Protein AF-0000000084448403 (afdb_homodimer)

Organism: NCBI:txid207340

Structure (mmCIF, N/CA/C/O backbone):
data_AF-0000000084448403-model_v1
#
loop_
_entity.id
_entity.type
_entity.pdbx_description
1 polymer 'Diguanylate cyclase'
#
loop_
_atom_site.group_PDB
_atom_site.id
_atom_site.type_symbol
_atom_site.label_atom_id
_atom_site.label_alt_id
_atom_site.label_comp_id
_atom_site.label_asym_id
_atom_site.label_entity_id
_atom_site.label_seq_id
_atom_site.pdbx_PDB_ins_code
_atom_site.Cartn_x
_atom_site.Cartn_y
_atom_site.Cartn_z
_atom_site.occupancy
_atom_site.B_iso_or_equiv
_atom_site.auth_seq_id
_atom_site.auth_comp_id
_atom_site.auth_asym_id
_atom_site.auth_atom_id
_atom_site.pdbx_PDB_model_num
ATOM 1 N N . MET A 1 1 ? 20.531 91.625 -12.672 1 33.28 1 MET A N 1
ATOM 2 C CA . MET A 1 1 ? 19.891 90.562 -11.953 1 33.28 1 MET A CA 1
ATOM 3 C C . MET A 1 1 ? 19.719 89.312 -12.867 1 33.28 1 MET A C 1
ATOM 5 O O . MET A 1 1 ? 18.969 89.375 -13.852 1 33.28 1 MET A O 1
ATOM 9 N N . SER A 1 2 ? 20.828 88.562 -13.094 1 43.19 2 SER A N 1
ATOM 10 C CA . SER A 1 2 ? 21.062 87.312 -13.859 1 43.19 2 SER A CA 1
ATOM 11 C C . SER A 1 2 ? 20.156 86.188 -13.391 1 43.19 2 SER A C 1
ATOM 13 O O . SER A 1 2 ? 20.062 85.938 -12.188 1 43.19 2 SER A O 1
ATOM 15 N N . GLY A 1 3 ? 19.047 85.875 -14.039 1 41.28 3 GLY A N 1
ATOM 16 C CA . GLY A 1 3 ? 18.062 84.875 -13.828 1 41.28 3 GLY A CA 1
ATOM 17 C C . GLY A 1 3 ? 18.672 83.438 -13.797 1 41.28 3 GLY A C 1
ATOM 18 O O . GLY A 1 3 ? 19.328 83.062 -14.742 1 41.28 3 GLY A O 1
ATOM 19 N N . VAL A 1 4 ? 19.031 83 -12.609 1 49.56 4 VAL A N 1
ATOM 20 C CA . VAL A 1 4 ? 19.516 81.625 -12.297 1 49.56 4 VAL A CA 1
ATOM 21 C C . VAL A 1 4 ? 18.484 80.562 -12.758 1 49.56 4 VAL A C 1
ATOM 23 O O . VAL A 1 4 ? 17.359 80.562 -12.258 1 49.56 4 VAL A O 1
ATOM 26 N N . SER A 1 5 ? 18.391 80.25 -14.055 1 47.09 5 SER A N 1
ATOM 27 C CA . SER A 1 5 ? 17.547 79.125 -14.5 1 47.09 5 SER A CA 1
ATOM 28 C C . SER A 1 5 ? 17.875 77.875 -13.727 1 47.09 5 SER A C 1
ATOM 30 O O . SER A 1 5 ? 19 77.375 -13.773 1 47.09 5 SER A O 1
ATOM 32 N N . VAL A 1 6 ? 17.281 77.688 -12.57 1 48.81 6 VAL A N 1
ATOM 33 C CA . VAL A 1 6 ? 17.359 76.438 -11.82 1 48.81 6 VAL A CA 1
ATOM 34 C C . VAL A 1 6 ? 16.953 75.25 -12.719 1 48.81 6 VAL A C 1
ATOM 36 O O . VAL A 1 6 ? 15.844 75.25 -13.25 1 48.81 6 VAL A O 1
ATOM 39 N N . ARG A 1 7 ? 17.906 74.625 -13.438 1 44.94 7 ARG A N 1
ATOM 40 C CA . ARG A 1 7 ? 17.672 73.375 -14.172 1 44.94 7 ARG A CA 1
ATOM 41 C C . ARG A 1 7 ? 16.984 72.312 -13.297 1 44.94 7 ARG A C 1
ATOM 43 O O . ARG A 1 7 ? 17.484 71.938 -12.234 1 44.94 7 ARG A O 1
ATOM 50 N N . ARG A 1 8 ? 15.625 72.25 -13.344 1 49.19 8 ARG A N 1
ATOM 51 C CA . ARG A 1 8 ? 14.883 71.188 -12.648 1 49.19 8 ARG A CA 1
ATOM 52 C C . ARG A 1 8 ? 15.523 69.875 -12.875 1 49.19 8 ARG A C 1
ATOM 54 O O . ARG A 1 8 ? 15.875 69.5 -14 1 49.19 8 ARG A O 1
ATOM 61 N N . PRO A 1 9 ? 16.188 69.188 -11.836 1 44.34 9 PRO A N 1
ATOM 62 C CA . PRO A 1 9 ? 16.75 67.875 -12.07 1 44.34 9 PRO A CA 1
ATOM 63 C C . PRO A 1 9 ? 15.789 66.938 -12.789 1 44.34 9 PRO A C 1
ATOM 65 O O . PRO A 1 9 ? 14.57 67.062 -12.656 1 44.34 9 PRO A O 1
ATOM 68 N N . ARG A 1 10 ? 16.125 66.375 -14.008 1 46 10 ARG A N 1
ATOM 69 C CA . ARG A 1 10 ? 15.383 65.375 -14.75 1 46 10 ARG A CA 1
ATOM 70 C C . ARG A 1 10 ? 14.836 64.312 -13.805 1 46 10 ARG A C 1
ATOM 72 O O . ARG A 1 10 ? 15.57 63.75 -12.984 1 46 10 ARG A O 1
ATOM 79 N N . ALA A 1 11 ? 13.516 64.312 -13.586 1 50.06 11 ALA A N 1
ATOM 80 C CA . ALA A 1 11 ? 12.828 63.219 -12.883 1 50.06 11 ALA A CA 1
ATOM 81 C C . ALA A 1 11 ? 13.469 61.875 -13.195 1 50.06 11 ALA A C 1
ATOM 83 O O . ALA A 1 11 ? 13.648 61.531 -14.367 1 50.06 11 ALA A O 1
ATOM 84 N N . ALA A 1 12 ? 14.32 61.312 -12.352 1 48.25 12 ALA A N 1
ATOM 85 C CA . ALA A 1 12 ? 14.867 59.969 -12.453 1 48.25 12 ALA A CA 1
ATOM 86 C C . ALA A 1 12 ? 13.82 59 -12.969 1 48.25 12 ALA A C 1
ATOM 88 O O . ALA A 1 12 ? 12.664 59 -12.523 1 48.25 12 ALA A O 1
ATOM 89 N N . ALA A 1 13 ? 13.844 58.562 -14.242 1 44.59 13 ALA A N 1
ATOM 90 C CA . ALA A 1 13 ? 13.031 57.531 -14.852 1 44.59 13 ALA A CA 1
ATOM 91 C C . ALA A 1 13 ? 12.758 56.406 -13.859 1 44.59 13 ALA A C 1
ATOM 93 O O . ALA A 1 13 ? 13.68 55.906 -13.203 1 44.59 13 ALA A O 1
ATOM 94 N N . ASN A 1 14 ? 11.562 56.406 -13.234 1 44.34 14 ASN A N 1
ATOM 95 C CA . ASN A 1 14 ? 11.148 55.25 -12.438 1 44.34 14 ASN A CA 1
ATOM 96 C C . ASN A 1 14 ? 11.672 53.938 -13.031 1 44.34 14 ASN A C 1
ATOM 98 O O . ASN A 1 14 ? 11.484 53.656 -14.219 1 44.34 14 ASN A O 1
ATOM 102 N N . PRO A 1 15 ? 12.766 53.312 -12.492 1 46.06 15 PRO A N 1
ATOM 103 C CA . PRO A 1 15 ? 13.203 52.062 -13.086 1 46.06 15 PRO A CA 1
ATOM 104 C C . PRO A 1 15 ? 12.031 51.188 -13.562 1 46.06 15 PRO A C 1
ATOM 106 O O . PRO A 1 15 ? 10.938 51.281 -13.008 1 46.06 15 PRO A O 1
ATOM 109 N N . ALA A 1 16 ? 11.898 50.938 -14.844 1 47.16 16 ALA A N 1
ATOM 110 C CA . ALA A 1 16 ? 10.93 49.969 -15.367 1 47.16 16 ALA A CA 1
ATOM 111 C C . ALA A 1 16 ? 10.625 48.875 -14.336 1 47.16 16 ALA A C 1
ATOM 113 O O . ALA A 1 16 ? 11.508 48.469 -13.578 1 47.16 16 ALA A O 1
ATOM 114 N N . PRO A 1 17 ? 9.398 48.781 -13.867 1 47.31 17 PRO A N 1
ATOM 115 C CA . PRO A 1 17 ? 9.102 47.688 -12.938 1 47.31 17 PRO A CA 1
ATOM 116 C C . PRO A 1 17 ? 9.891 46.438 -13.25 1 47.31 17 PRO A C 1
ATOM 118 O O . PRO A 1 17 ? 10.109 46.094 -14.414 1 47.31 17 PRO A O 1
ATOM 121 N N . ALA A 1 18 ? 10.906 46.125 -12.594 1 47.56 18 ALA A N 1
ATOM 122 C CA . ALA A 1 18 ? 11.586 44.844 -12.688 1 47.56 18 ALA A CA 1
ATOM 123 C C . ALA A 1 18 ? 10.633 43.75 -13.18 1 47.56 18 ALA A C 1
ATOM 125 O O . ALA A 1 18 ? 9.492 43.688 -12.734 1 47.56 18 ALA A O 1
ATOM 126 N N . ARG A 1 19 ? 10.648 43.312 -14.344 1 46.94 19 ARG A N 1
ATOM 127 C CA . ARG A 1 19 ? 9.859 42.219 -14.914 1 46.94 19 ARG A CA 1
ATOM 128 C C . ARG A 1 19 ? 9.555 41.156 -13.867 1 46.94 19 ARG A C 1
ATOM 130 O O . ARG A 1 19 ? 10.438 40.406 -13.461 1 46.94 19 ARG A O 1
ATOM 137 N N . ARG A 1 20 ? 8.734 41.344 -12.891 1 56.28 20 ARG A N 1
ATOM 138 C CA . ARG A 1 20 ? 8.219 40.406 -11.898 1 56.28 20 ARG A CA 1
ATOM 139 C C . ARG A 1 20 ? 7.98 39.062 -12.516 1 56.28 20 ARG A C 1
ATOM 141 O O . ARG A 1 20 ? 7.199 38.906 -13.461 1 56.28 20 ARG A O 1
ATOM 148 N N . ASP A 1 21 ? 8.906 38.125 -12.656 1 63.09 21 ASP A N 1
ATOM 149 C CA . ASP A 1 21 ? 8.828 36.781 -13.195 1 63.09 21 ASP A CA 1
ATOM 150 C C . ASP A 1 21 ? 7.465 36.156 -12.906 1 63.09 21 ASP A C 1
ATOM 152 O O . ASP A 1 21 ? 6.895 36.344 -11.836 1 63.09 21 ASP A O 1
ATOM 156 N N . SER A 1 22 ? 6.777 35.906 -13.922 1 74.94 22 SER A N 1
ATOM 157 C CA . SER A 1 22 ? 5.5 35.219 -13.812 1 74.94 22 SER A CA 1
ATOM 158 C C . SER A 1 22 ? 5.566 34.094 -12.773 1 74.94 22 SER A C 1
ATOM 160 O O . SER A 1 22 ? 6.637 33.531 -12.523 1 74.94 22 SER A O 1
ATOM 162 N N . PRO A 1 23 ? 4.656 34.062 -11.867 1 77.12 23 PRO A N 1
ATOM 163 C CA . PRO A 1 23 ? 4.621 33 -10.852 1 77.12 23 PRO A CA 1
ATOM 164 C C . PRO A 1 23 ? 5.062 31.641 -11.391 1 77.12 23 PRO A C 1
ATOM 166 O O . PRO A 1 23 ? 5.73 30.875 -10.688 1 77.12 23 PRO A O 1
ATOM 169 N N . GLY A 1 24 ? 4.75 31.406 -12.609 1 79.75 24 GLY A N 1
ATOM 170 C CA . GLY A 1 24 ? 5.164 30.141 -13.219 1 79.75 24 GLY A CA 1
ATOM 171 C C . GLY A 1 24 ? 6.664 30.047 -13.414 1 79.75 24 GLY A C 1
ATOM 172 O O . GLY A 1 24 ? 7.254 28.984 -13.188 1 79.75 24 GLY A O 1
ATOM 173 N N . ARG A 1 25 ? 7.223 31.094 -13.797 1 81.31 25 ARG A N 1
ATOM 174 C CA . ARG A 1 25 ? 8.664 31.109 -14.031 1 81.31 25 ARG A CA 1
ATOM 175 C C . ARG A 1 25 ? 9.43 30.984 -12.719 1 81.31 25 ARG A C 1
ATOM 177 O O . ARG A 1 25 ? 10.469 30.328 -12.656 1 81.31 25 ARG A O 1
ATOM 184 N N . ARG A 1 26 ? 8.898 31.609 -11.719 1 81.62 26 ARG A N 1
ATOM 185 C CA . ARG A 1 26 ? 9.516 31.516 -10.398 1 81.62 26 ARG A CA 1
ATOM 186 C C . ARG A 1 26 ? 9.453 30.078 -9.867 1 81.62 26 ARG A C 1
ATOM 188 O O . ARG A 1 26 ? 10.43 29.578 -9.312 1 81.62 26 ARG A O 1
ATOM 195 N N . ALA A 1 27 ? 8.32 29.516 -10.07 1 85.38 27 ALA A N 1
ATOM 196 C CA . ALA A 1 27 ? 8.141 28.141 -9.648 1 85.38 27 ALA A CA 1
ATOM 197 C C . ALA A 1 27 ? 9.094 27.203 -10.398 1 85.38 27 ALA A C 1
ATOM 199 O O . ALA A 1 27 ? 9.664 26.281 -9.812 1 85.38 27 ALA A O 1
ATOM 200 N N . MET A 1 28 ? 9.258 27.5 -11.641 1 86.31 28 MET A N 1
ATOM 201 C CA . MET A 1 28 ? 10.148 26.688 -12.461 1 86.31 28 MET A CA 1
ATOM 202 C C . MET A 1 28 ? 11.594 26.828 -12.008 1 86.31 28 MET A C 1
ATOM 204 O O . MET A 1 28 ? 12.344 25.859 -11.969 1 86.31 28 MET A O 1
ATOM 208 N N . ARG A 1 29 ? 11.984 27.969 -11.742 1 85.44 29 ARG A N 1
ATOM 209 C CA . ARG A 1 29 ? 13.344 28.219 -11.273 1 85.44 29 ARG A CA 1
ATOM 210 C C . ARG A 1 29 ? 13.602 27.531 -9.938 1 85.44 29 ARG A C 1
ATOM 212 O O . ARG A 1 29 ? 14.68 26.984 -9.719 1 85.44 29 ARG A O 1
ATOM 219 N N . ARG A 1 30 ? 12.648 27.625 -9.156 1 85.19 30 ARG A N 1
ATOM 220 C CA . ARG A 1 30 ? 12.773 26.969 -7.859 1 85.19 30 ARG A CA 1
ATOM 221 C C . ARG A 1 30 ? 12.852 25.453 -8.023 1 85.19 30 ARG A C 1
ATOM 223 O O . ARG A 1 30 ? 13.617 24.781 -7.328 1 85.19 30 ARG A O 1
ATOM 230 N N . PHE A 1 31 ? 12.031 24.969 -8.867 1 88.75 31 PHE A N 1
ATOM 231 C CA . PHE A 1 31 ? 12.039 23.531 -9.156 1 88.75 31 PHE A CA 1
ATOM 232 C C . PHE A 1 31 ? 13.406 23.094 -9.672 1 88.75 31 PHE A C 1
ATOM 234 O O . PHE A 1 31 ? 13.945 22.078 -9.227 1 88.75 31 PHE A O 1
ATOM 241 N N . LEU A 1 32 ? 13.977 23.938 -10.531 1 89 32 LEU A N 1
ATOM 242 C CA . LEU A 1 32 ? 15.242 23.594 -11.172 1 89 32 LEU A CA 1
ATOM 243 C C . LEU A 1 32 ? 16.391 23.703 -10.172 1 89 32 LEU A C 1
ATOM 245 O O . LEU A 1 32 ? 17.469 23.141 -10.398 1 89 32 LEU A O 1
ATOM 249 N N . ARG A 1 33 ? 16.156 24.312 -9.109 1 86.56 33 ARG A N 1
ATOM 250 C CA . ARG A 1 33 ? 17.172 24.438 -8.078 1 86.56 33 ARG A CA 1
ATOM 251 C C . ARG A 1 33 ? 17.172 23.219 -7.152 1 86.56 33 ARG A C 1
ATOM 253 O O . ARG A 1 33 ? 18.141 22.984 -6.434 1 86.56 33 ARG A O 1
ATOM 260 N N . HIS A 1 34 ? 16.047 22.516 -7.176 1 90.12 34 HIS A N 1
ATOM 261 C CA . HIS A 1 34 ? 15.953 21.281 -6.406 1 90.12 34 HIS A CA 1
ATOM 262 C C . HIS A 1 34 ? 16.641 20.125 -7.137 1 90.12 34 HIS A C 1
ATOM 264 O O . HIS A 1 34 ? 16 19.422 -7.926 1 90.12 34 HIS A O 1
ATOM 270 N N . ARG A 1 35 ? 17.797 19.812 -6.84 1 91 35 ARG A N 1
ATOM 271 C CA . ARG A 1 35 ? 18.641 18.859 -7.566 1 91 35 ARG A CA 1
ATOM 272 C C . ARG A 1 35 ? 18 17.484 -7.613 1 91 35 ARG A C 1
ATOM 274 O O . ARG A 1 35 ? 18.062 16.797 -8.641 1 91 35 ARG A O 1
ATOM 281 N N . LEU A 1 36 ? 17.422 17.062 -6.504 1 91 36 LEU A N 1
ATOM 282 C CA . LEU A 1 36 ? 16.828 15.727 -6.445 1 91 36 LEU A CA 1
ATOM 283 C C . LEU A 1 36 ? 15.578 15.656 -7.328 1 91 36 LEU A C 1
ATOM 285 O O . LEU A 1 36 ? 15.32 14.633 -7.961 1 91 36 LEU A O 1
ATOM 289 N N . ALA A 1 37 ? 14.859 16.734 -7.34 1 93.12 37 ALA A N 1
ATOM 290 C CA . ALA A 1 37 ? 13.672 16.781 -8.188 1 93.12 37 ALA A CA 1
ATOM 291 C C . ALA A 1 37 ? 14.055 16.75 -9.664 1 93.12 37 ALA A C 1
ATOM 293 O O . ALA A 1 37 ? 13.398 16.094 -10.469 1 93.12 37 ALA A O 1
ATOM 294 N N . VAL A 1 38 ? 15.07 17.453 -9.992 1 94.94 38 VAL A N 1
ATOM 295 C CA . VAL A 1 38 ? 15.547 17.484 -11.367 1 94.94 38 VAL A CA 1
ATOM 296 C C . VAL A 1 38 ? 16.062 16.109 -11.766 1 94.94 38 VAL A C 1
ATOM 298 O O . VAL A 1 38 ? 15.836 15.648 -12.891 1 94.94 38 VAL A O 1
ATOM 301 N N . PHE A 1 39 ? 16.781 15.477 -10.867 1 94.94 39 PHE A N 1
ATOM 302 C CA . PHE A 1 39 ? 17.234 14.109 -11.109 1 94.94 39 PHE A CA 1
ATOM 303 C C . PHE A 1 39 ? 16.047 13.188 -11.367 1 94.94 39 PHE A C 1
ATOM 305 O O . PHE A 1 39 ? 16.062 12.391 -12.312 1 94.94 39 PHE A O 1
ATOM 312 N N . GLY A 1 40 ? 15.039 13.297 -10.508 1 96.25 40 GLY A N 1
ATOM 313 C CA . GLY A 1 40 ? 13.836 12.508 -10.703 1 96.25 40 GLY A CA 1
ATOM 314 C C . GLY A 1 40 ? 13.188 12.75 -12.055 1 96.25 40 GLY A C 1
ATOM 315 O O . GLY A 1 40 ? 12.797 11.797 -12.742 1 96.25 40 GLY A O 1
ATOM 316 N N . LEU A 1 41 ? 13.117 13.938 -12.453 1 96.56 41 LEU A N 1
ATOM 317 C CA . LEU A 1 41 ? 12.531 14.273 -13.742 1 96.56 41 LEU A CA 1
ATOM 318 C C . LEU A 1 41 ? 13.352 13.68 -14.883 1 96.56 41 LEU A C 1
ATOM 320 O O . LEU A 1 41 ? 12.789 13.164 -15.852 1 96.56 41 LEU A O 1
ATOM 324 N N . ALA A 1 42 ? 14.617 13.789 -14.797 1 97.62 42 ALA A N 1
ATOM 325 C CA . ALA A 1 42 ? 15.508 13.25 -15.82 1 97.62 42 ALA A CA 1
ATOM 326 C C . ALA A 1 42 ? 15.32 11.75 -15.977 1 97.62 42 ALA A C 1
ATOM 328 O O . ALA A 1 42 ? 15.273 11.234 -17.094 1 97.62 42 ALA A O 1
ATOM 329 N N . VAL A 1 43 ? 15.227 11.078 -14.859 1 97.5 43 VAL A N 1
ATOM 330 C CA . VAL A 1 43 ? 15.055 9.625 -14.875 1 97.5 43 VAL A CA 1
ATOM 331 C C . VAL A 1 43 ? 13.703 9.273 -15.492 1 97.5 43 VAL A C 1
ATOM 333 O O . VAL A 1 43 ? 13.609 8.352 -16.297 1 97.5 43 VAL A O 1
ATOM 336 N N . ILE A 1 44 ? 12.672 9.977 -15.109 1 97.69 44 ILE A N 1
ATOM 337 C CA . ILE A 1 44 ? 11.344 9.75 -15.664 1 97.69 44 ILE A CA 1
ATOM 338 C C . ILE A 1 44 ? 11.367 9.945 -17.172 1 97.69 44 ILE A C 1
ATOM 340 O O . ILE A 1 44 ? 10.836 9.125 -17.922 1 97.69 44 ILE A O 1
ATOM 344 N N . VAL A 1 45 ? 12 11.023 -17.656 1 97.75 45 VAL A N 1
ATOM 345 C CA . VAL A 1 45 ? 12.078 11.312 -19.078 1 97.75 45 VAL A CA 1
ATOM 346 C C . VAL A 1 45 ? 12.844 10.203 -19.797 1 97.75 45 VAL A C 1
ATOM 348 O O . VAL A 1 45 ? 12.453 9.773 -20.875 1 97.75 45 VAL A O 1
ATOM 351 N N . LEU A 1 46 ? 13.883 9.766 -19.172 1 97.81 46 LEU A N 1
ATOM 352 C CA . LEU A 1 46 ? 14.68 8.688 -19.75 1 97.81 46 LEU A CA 1
ATOM 353 C C . LEU A 1 46 ? 13.836 7.422 -19.906 1 97.81 46 LEU A C 1
ATOM 355 O O . LEU A 1 46 ? 13.875 6.777 -20.953 1 97.81 46 LEU A O 1
ATOM 359 N N . PHE A 1 47 ? 13.109 7.062 -18.891 1 98.06 47 PHE A N 1
ATOM 360 C CA . PHE A 1 47 ? 12.305 5.852 -18.938 1 98.06 47 PHE A CA 1
ATOM 361 C C . PHE A 1 47 ? 11.148 6.012 -19.922 1 98.06 47 PHE A C 1
ATOM 363 O O . PHE A 1 47 ? 10.773 5.062 -20.609 1 98.06 47 PHE A O 1
ATOM 370 N N . VAL A 1 48 ? 10.539 7.184 -19.984 1 97.81 48 VAL A N 1
ATOM 371 C CA . VAL A 1 48 ? 9.453 7.441 -20.922 1 97.81 48 VAL A CA 1
ATOM 372 C C . VAL A 1 48 ? 9.969 7.344 -22.359 1 97.81 48 VAL A C 1
ATOM 374 O O . VAL A 1 48 ? 9.344 6.719 -23.219 1 97.81 48 VAL A O 1
ATOM 377 N N . LEU A 1 49 ? 11.109 7.945 -22.609 1 97.44 49 LEU A N 1
ATOM 378 C CA . LEU A 1 49 ? 11.719 7.855 -23.938 1 97.44 49 LEU A CA 1
ATOM 379 C C . LEU A 1 49 ? 12.078 6.41 -24.266 1 97.44 49 LEU A C 1
ATOM 381 O O . LEU A 1 49 ? 11.875 5.961 -25.406 1 97.44 49 LEU A O 1
ATOM 385 N N . GLY A 1 50 ? 12.656 5.742 -23.281 1 96.75 50 GLY A N 1
ATOM 386 C CA . GLY A 1 50 ? 12.945 4.332 -23.469 1 96.75 50 GLY A CA 1
ATOM 387 C C . GLY A 1 50 ? 11.719 3.51 -23.812 1 96.75 50 GLY A C 1
ATOM 388 O O . GLY A 1 50 ? 11.773 2.605 -24.641 1 96.75 50 GLY A O 1
ATOM 389 N N . ALA A 1 51 ? 10.656 3.812 -23.141 1 96.69 51 ALA A N 1
ATOM 390 C CA . ALA A 1 51 ? 9.398 3.113 -23.375 1 96.69 51 ALA A CA 1
ATOM 391 C C . ALA A 1 51 ? 8.859 3.412 -24.766 1 96.69 51 ALA A C 1
ATOM 393 O O . ALA A 1 51 ? 8.43 2.504 -25.484 1 96.69 51 ALA A O 1
ATOM 394 N N . ILE A 1 52 ? 8.906 4.652 -25.219 1 96.25 52 ILE A N 1
ATOM 395 C CA . ILE A 1 52 ? 8.383 5.066 -26.516 1 96.25 52 ILE A CA 1
ATOM 396 C C . ILE A 1 52 ? 9.25 4.492 -27.625 1 96.25 52 ILE A C 1
ATOM 398 O O . ILE A 1 52 ? 8.734 4.039 -28.656 1 96.25 52 ILE A O 1
ATOM 402 N N . LEU A 1 53 ? 10.531 4.391 -27.391 1 96.75 53 LEU A N 1
ATOM 403 C CA . LEU A 1 53 ? 11.469 3.971 -28.422 1 96.75 53 LEU A CA 1
ATOM 404 C C . LEU A 1 53 ? 11.773 2.48 -28.312 1 96.75 53 LEU A C 1
ATOM 406 O O . LEU A 1 53 ? 12.633 1.964 -29.031 1 96.75 53 LEU A O 1
ATOM 410 N N . ALA A 1 54 ? 11.102 1.816 -27.438 1 95.62 54 ALA A N 1
ATOM 411 C CA . ALA A 1 54 ? 11.391 0.403 -27.203 1 95.62 54 ALA A CA 1
ATOM 412 C C . ALA A 1 54 ? 11.391 -0.382 -28.516 1 95.62 54 ALA A C 1
ATOM 414 O O . ALA A 1 54 ? 12.297 -1.18 -28.766 1 95.62 54 ALA A O 1
ATOM 415 N N . PRO A 1 55 ? 10.453 -0.161 -29.469 1 93.62 55 PRO A N 1
ATOM 416 C CA . PRO A 1 55 ? 10.445 -0.916 -30.734 1 93.62 55 PRO A CA 1
ATOM 417 C C . PRO A 1 55 ? 11.695 -0.663 -31.578 1 93.62 55 PRO A C 1
ATOM 419 O O . PRO A 1 55 ? 12.07 -1.506 -32.406 1 93.62 55 PRO A O 1
ATOM 422 N N . LEU A 1 56 ? 12.367 0.403 -31.281 1 95.25 56 LEU A N 1
ATOM 423 C CA . LEU A 1 56 ? 13.523 0.783 -32.094 1 95.25 56 LEU A CA 1
ATOM 424 C C . LEU A 1 56 ? 14.82 0.398 -31.406 1 95.25 56 LEU A C 1
ATOM 426 O O . LEU A 1 56 ? 15.82 0.091 -32.062 1 95.25 56 LEU A O 1
ATOM 430 N N . ILE A 1 57 ? 14.789 0.378 -30.062 1 95.19 57 ILE A N 1
ATOM 431 C CA . ILE A 1 57 ? 16.078 0.271 -29.375 1 95.19 57 ILE A CA 1
ATOM 432 C C . ILE A 1 57 ? 16.219 -1.124 -28.766 1 95.19 57 ILE A C 1
ATOM 434 O O . ILE A 1 57 ? 17.328 -1.53 -28.391 1 95.19 57 ILE A O 1
ATOM 438 N N . ALA A 1 58 ? 15.156 -1.86 -28.594 1 95.94 58 ALA A N 1
ATOM 439 C CA . ALA A 1 58 ? 15.273 -3.219 -28.062 1 95.94 58 ALA A CA 1
ATOM 440 C C . ALA A 1 58 ? 16.062 -4.109 -29.016 1 95.94 58 ALA A C 1
ATOM 442 O O . ALA A 1 58 ? 15.727 -4.211 -30.203 1 95.94 58 ALA A O 1
ATOM 443 N N . PRO A 1 59 ? 17.016 -4.742 -28.547 1 95.81 59 PRO A N 1
ATOM 444 C CA . PRO A 1 59 ? 17.875 -5.535 -29.422 1 95.81 59 PRO A CA 1
ATOM 445 C C . PRO A 1 59 ? 17.156 -6.762 -30 1 95.81 59 PRO A C 1
ATOM 447 O O . PRO A 1 59 ? 17.5 -7.227 -31.094 1 95.81 59 PRO A O 1
ATOM 450 N N . TYR A 1 60 ? 16.219 -7.301 -29.234 1 96.56 60 TYR A N 1
ATOM 451 C CA . TYR A 1 60 ? 15.547 -8.523 -29.656 1 96.56 60 TYR A CA 1
ATOM 452 C C . TYR A 1 60 ? 14.039 -8.383 -29.484 1 96.56 60 TYR A C 1
ATOM 454 O O . TYR A 1 60 ? 13.555 -7.438 -28.859 1 96.56 60 TYR A O 1
ATOM 462 N N . ASP A 1 61 ? 13.336 -9.312 -30.125 1 96.88 61 ASP A N 1
ATOM 463 C CA . ASP A 1 61 ? 11.906 -9.453 -29.859 1 96.88 61 ASP A CA 1
ATOM 464 C C . ASP A 1 61 ? 11.672 -9.875 -28.406 1 96.88 61 ASP A C 1
ATOM 466 O O . ASP A 1 61 ? 12.164 -10.914 -27.969 1 96.88 61 ASP A O 1
ATOM 470 N N . PRO A 1 62 ? 10.898 -9.109 -27.672 1 96.12 62 PRO A N 1
ATOM 471 C CA . PRO A 1 62 ? 10.727 -9.383 -26.25 1 96.12 62 PRO A CA 1
ATOM 472 C C . PRO A 1 62 ? 9.992 -10.695 -25.984 1 96.12 62 PRO A C 1
ATOM 474 O O . PRO A 1 62 ? 9.992 -11.188 -24.844 1 96.12 62 PRO A O 1
ATOM 477 N N . THR A 1 63 ? 9.367 -11.289 -27.031 1 96 63 THR A N 1
ATOM 478 C CA . THR A 1 63 ? 8.586 -12.508 -26.828 1 96 63 THR A CA 1
ATOM 479 C C . THR A 1 63 ? 9.289 -13.703 -27.469 1 96 63 THR A C 1
ATOM 481 O O . THR A 1 63 ? 8.812 -14.836 -27.359 1 96 63 THR A O 1
ATOM 484 N N . ALA A 1 64 ? 10.438 -13.477 -28.078 1 95.75 64 ALA A N 1
ATOM 485 C CA . ALA A 1 64 ? 11.156 -14.562 -28.75 1 95.75 64 ALA A CA 1
ATOM 486 C C . ALA A 1 64 ? 11.758 -15.531 -27.734 1 95.75 64 ALA A C 1
ATOM 488 O O . ALA A 1 64 ? 12.531 -15.117 -26.859 1 95.75 64 ALA A O 1
ATOM 489 N N . THR A 1 65 ? 11.414 -16.781 -27.844 1 96.81 65 THR A N 1
ATOM 490 C CA . THR A 1 65 ? 11.898 -17.797 -26.922 1 96.81 65 THR A CA 1
ATOM 491 C C . THR A 1 65 ? 13.039 -18.609 -27.547 1 96.81 65 THR A C 1
ATOM 493 O O . THR A 1 65 ? 13.211 -18.594 -28.766 1 96.81 65 THR A O 1
ATOM 496 N N . SER A 1 66 ? 13.906 -19.188 -26.766 1 96.69 66 SER A N 1
ATOM 497 C CA . SER A 1 66 ? 15 -20.047 -27.219 1 96.69 66 SER A CA 1
ATOM 498 C C . SER A 1 66 ? 15.359 -21.078 -26.156 1 96.69 66 SER A C 1
ATOM 500 O O . SER A 1 66 ? 15.695 -20.719 -25.016 1 96.69 66 SER A O 1
ATOM 502 N N . TRP A 1 67 ? 15.406 -22.297 -26.516 1 95.88 67 TRP A N 1
ATOM 503 C CA . TRP A 1 67 ? 15.727 -23.375 -25.578 1 95.88 67 TRP A CA 1
ATOM 504 C C . TRP A 1 67 ? 17.203 -23.359 -25.219 1 95.88 67 TRP A C 1
ATOM 506 O O . TRP A 1 67 ? 17.594 -23.812 -24.141 1 95.88 67 TRP A O 1
ATOM 516 N N . SER A 1 68 ? 18.031 -22.766 -26.062 1 96.31 68 SER A N 1
ATOM 517 C CA . SER A 1 68 ? 19.469 -22.766 -25.844 1 96.31 68 SER A CA 1
ATOM 518 C C . SER A 1 68 ? 19.891 -21.578 -24.984 1 96.31 68 SER A C 1
ATOM 520 O O . SER A 1 68 ? 21.016 -21.547 -24.484 1 96.31 68 SER A O 1
ATOM 522 N N . LEU A 1 69 ? 19 -20.703 -24.703 1 96.69 69 LEU A N 1
ATOM 523 C CA . LEU A 1 69 ? 19.359 -19.469 -23.984 1 96.69 69 LEU A CA 1
ATOM 524 C C . LEU A 1 69 ? 18.594 -19.359 -22.672 1 96.69 69 LEU A C 1
ATOM 526 O O . LEU A 1 69 ? 18.328 -18.25 -22.203 1 96.69 69 LEU A O 1
ATOM 530 N N . ILE A 1 70 ? 18.234 -20.469 -22.125 1 97.69 70 ILE A N 1
ATOM 531 C CA . ILE A 1 70 ? 17.438 -20.469 -20.906 1 97.69 70 ILE A CA 1
ATOM 532 C C . ILE A 1 70 ? 18.312 -20.047 -19.719 1 97.69 70 ILE A C 1
ATOM 534 O O . ILE A 1 70 ? 19.359 -20.641 -19.469 1 97.69 70 ILE A O 1
ATOM 538 N N . ARG A 1 71 ? 17.953 -18.891 -19.078 1 97.75 71 ARG A N 1
ATOM 539 C CA . ARG A 1 71 ? 18.531 -18.406 -17.828 1 97.75 71 ARG A CA 1
ATOM 540 C C . ARG A 1 71 ? 20.047 -18.25 -17.953 1 97.75 71 ARG A C 1
ATOM 542 O O . ARG A 1 71 ? 20.797 -18.766 -17.109 1 97.75 71 ARG A O 1
ATOM 549 N N . LYS A 1 72 ? 20.438 -17.641 -19.016 1 98.06 72 LYS A N 1
ATOM 550 C CA . LYS A 1 72 ? 21.844 -17.297 -19.188 1 98.06 72 LYS A CA 1
ATOM 551 C C . LYS A 1 72 ? 22.172 -15.938 -18.578 1 98.06 72 LYS A C 1
ATOM 553 O O . LYS A 1 72 ? 21.406 -14.984 -18.719 1 98.06 72 LYS A O 1
ATOM 558 N N . PRO A 1 73 ? 23.281 -15.82 -17.859 1 97.56 73 PRO A N 1
ATOM 559 C CA . PRO A 1 73 ? 23.672 -14.555 -17.219 1 97.56 73 PRO A CA 1
ATOM 560 C C . PRO A 1 73 ? 24 -13.461 -18.234 1 97.56 73 PRO A C 1
ATOM 562 O O . PRO A 1 73 ? 24.094 -13.742 -19.438 1 97.56 73 PRO A O 1
ATOM 565 N N . PRO A 1 74 ? 24.078 -12.273 -17.75 1 98.06 74 PRO A N 1
ATOM 566 C CA . PRO A 1 74 ? 24.438 -11.172 -18.641 1 98.06 74 PRO A CA 1
ATOM 567 C C . PRO A 1 74 ? 25.688 -11.445 -19.469 1 98.06 74 PRO A C 1
ATOM 569 O O . PRO A 1 74 ? 26.641 -12.031 -18.953 1 98.06 74 PRO A O 1
ATOM 572 N N . SER A 1 75 ? 25.625 -11.133 -20.719 1 97.38 75 SER A N 1
ATOM 573 C CA . SER A 1 75 ? 26.703 -11.281 -21.688 1 97.38 75 SER A CA 1
ATOM 574 C C . SER A 1 75 ? 26.719 -10.125 -22.688 1 97.38 75 SER A C 1
ATOM 576 O O . SER A 1 75 ? 25.891 -9.219 -22.594 1 97.38 75 SER A O 1
ATOM 578 N N . LEU A 1 76 ? 27.641 -10.125 -23.5 1 96.31 76 LEU A N 1
ATOM 579 C CA . LEU A 1 76 ? 27.734 -9.07 -24.5 1 96.31 76 LEU A CA 1
ATOM 580 C C . LEU A 1 76 ? 26.562 -9.148 -25.484 1 96.31 76 LEU A C 1
ATOM 582 O O . LEU A 1 76 ? 26.109 -8.125 -26 1 96.31 76 LEU A O 1
ATOM 586 N N . ALA A 1 77 ? 26.078 -10.398 -25.703 1 96.25 77 ALA A N 1
ATOM 587 C CA . ALA A 1 77 ? 24.938 -10.602 -26.594 1 96.25 77 ALA A CA 1
ATOM 588 C C . ALA A 1 77 ? 23.625 -10.234 -25.906 1 96.25 77 ALA A C 1
ATOM 590 O O . ALA A 1 77 ? 22.719 -9.711 -26.547 1 96.25 77 ALA A O 1
ATOM 591 N N . HIS A 1 78 ? 23.578 -10.555 -24.625 1 97.69 78 HIS A N 1
ATOM 592 C CA . HIS A 1 78 ? 22.406 -10.266 -23.797 1 97.69 78 HIS A CA 1
ATOM 593 C C . HIS A 1 78 ? 22.812 -9.5 -22.547 1 97.69 78 HIS A C 1
ATOM 595 O O . HIS A 1 78 ? 23.062 -10.109 -21.5 1 97.69 78 HIS A O 1
ATOM 601 N N . TRP A 1 79 ? 22.688 -8.211 -22.547 1 97.69 79 TRP A N 1
ATOM 602 C CA . TRP A 1 79 ? 23.25 -7.312 -21.531 1 97.69 79 TRP A CA 1
ATOM 603 C C . TRP A 1 79 ? 22.672 -7.613 -20.156 1 97.69 79 TRP A C 1
ATOM 605 O O . TRP A 1 79 ? 23.375 -7.547 -19.156 1 97.69 79 TRP A O 1
ATOM 615 N N . PHE A 1 80 ? 21.328 -7.938 -20.156 1 98.38 80 PHE A N 1
ATOM 616 C CA . PHE A 1 80 ? 20.688 -8.211 -18.875 1 98.38 80 PHE A CA 1
ATOM 617 C C . PHE A 1 80 ? 20.438 -9.703 -18.703 1 98.38 80 PHE A C 1
ATOM 619 O O . PHE A 1 80 ? 19.688 -10.109 -17.828 1 98.38 80 PHE A O 1
ATOM 626 N N . GLY A 1 81 ? 21.031 -10.477 -19.609 1 98.25 81 GLY A N 1
ATOM 627 C CA . GLY A 1 81 ? 20.797 -11.914 -19.562 1 98.25 81 GLY A CA 1
ATOM 628 C C . GLY A 1 81 ? 19.484 -12.328 -20.188 1 98.25 81 GLY A C 1
ATOM 629 O O . GLY A 1 81 ? 18.844 -11.531 -20.875 1 98.25 81 GLY A O 1
ATOM 630 N N . THR A 1 82 ? 19.172 -13.664 -20 1 98.38 82 THR A N 1
ATOM 631 C CA . THR A 1 82 ? 17.938 -14.227 -20.531 1 98.38 82 THR A CA 1
ATOM 632 C C . THR A 1 82 ? 17.109 -14.859 -19.422 1 98.38 82 THR A C 1
ATOM 634 O O . THR A 1 82 ? 17.594 -15.055 -18.312 1 98.38 82 THR A O 1
ATOM 637 N N . ASP A 1 83 ? 15.828 -15.062 -19.766 1 97.62 83 ASP A N 1
ATOM 638 C CA . ASP A 1 83 ? 14.93 -15.508 -18.703 1 97.62 83 ASP A CA 1
ATOM 639 C C . ASP A 1 83 ? 14.617 -17 -18.828 1 97.62 83 ASP A C 1
ATOM 641 O O . ASP A 1 83 ? 15.391 -17.75 -19.422 1 97.62 83 ASP A O 1
ATOM 645 N N . GLU A 1 84 ? 13.594 -17.484 -18.156 1 96.56 84 GLU A N 1
ATOM 646 C CA . GLU A 1 84 ? 13.281 -18.906 -18.031 1 96.56 84 GLU A CA 1
ATOM 647 C C . GLU A 1 84 ? 12.867 -19.5 -19.375 1 96.56 84 GLU A C 1
ATOM 649 O O . GLU A 1 84 ? 12.875 -20.719 -19.547 1 96.56 84 GLU A O 1
ATOM 654 N N . ASN A 1 85 ? 12.531 -18.641 -20.359 1 97.19 85 ASN A N 1
ATOM 655 C CA . ASN A 1 85 ? 12.164 -19.109 -21.703 1 97.19 85 ASN A CA 1
ATOM 656 C C . ASN A 1 85 ? 13.211 -18.688 -22.734 1 97.19 85 ASN A C 1
ATOM 658 O O . ASN A 1 85 ? 12.969 -18.797 -23.938 1 97.19 85 ASN A O 1
ATOM 662 N N . GLY A 1 86 ? 14.297 -18.156 -22.203 1 97.69 86 GLY A N 1
ATOM 663 C CA . GLY A 1 86 ? 15.367 -17.734 -23.094 1 97.69 86 GLY A CA 1
ATOM 664 C C . GLY A 1 86 ? 15.141 -16.375 -23.719 1 97.69 86 GLY A C 1
ATOM 665 O O . GLY A 1 86 ? 15.742 -16.047 -24.734 1 97.69 86 GLY A O 1
ATOM 666 N N . ARG A 1 87 ? 14.203 -15.609 -23.219 1 98 87 ARG A N 1
ATOM 667 C CA . ARG A 1 87 ? 13.898 -14.281 -23.75 1 98 87 ARG A CA 1
ATOM 668 C C . ARG A 1 87 ? 14.883 -13.242 -23.219 1 98 87 ARG A C 1
ATOM 670 O O . ARG A 1 87 ? 15.344 -13.352 -22.078 1 98 87 ARG A O 1
ATOM 677 N N . ASP A 1 88 ? 15.188 -12.25 -23.953 1 98.19 88 ASP A N 1
ATOM 678 C CA . ASP A 1 88 ? 16.156 -11.211 -23.594 1 98.19 88 ASP A CA 1
ATOM 679 C C . ASP A 1 88 ? 15.586 -10.289 -22.516 1 98.19 88 ASP A C 1
ATOM 681 O O . ASP A 1 88 ? 14.602 -9.586 -22.75 1 98.19 88 ASP A O 1
ATOM 685 N N . VAL A 1 89 ? 16.25 -10.172 -21.406 1 98.38 89 VAL A N 1
ATOM 686 C CA . VAL A 1 89 ? 15.734 -9.453 -20.25 1 98.38 89 VAL A CA 1
ATOM 687 C C . VAL A 1 89 ? 15.766 -7.953 -20.5 1 98.38 89 VAL A C 1
ATOM 689 O O . VAL A 1 89 ? 14.867 -7.223 -20.078 1 98.38 89 VAL A O 1
ATOM 692 N N . LEU A 1 90 ? 16.812 -7.5 -21.219 1 98.19 90 LEU A N 1
ATOM 693 C CA . LEU A 1 90 ? 16.875 -6.078 -21.516 1 98.19 90 LEU A CA 1
ATOM 694 C C . LEU A 1 90 ? 15.688 -5.656 -22.391 1 98.19 90 LEU A C 1
ATOM 696 O O . LEU A 1 90 ? 15.023 -4.66 -22.094 1 98.19 90 LEU A O 1
ATOM 700 N N . SER A 1 91 ? 15.43 -6.406 -23.453 1 98.31 91 SER A N 1
ATOM 701 C CA . SER A 1 91 ? 14.312 -6.102 -24.344 1 98.31 91 SER A CA 1
ATOM 702 C C . SER A 1 91 ? 12.984 -6.133 -23.609 1 98.31 91 SER A C 1
ATOM 704 O O . SER A 1 91 ? 12.133 -5.266 -23.812 1 98.31 91 SER A O 1
ATOM 706 N N . ARG A 1 92 ? 12.867 -7.098 -22.75 1 98.25 92 ARG A N 1
ATOM 707 C CA . ARG A 1 92 ? 11.625 -7.219 -22 1 98.25 92 ARG A CA 1
ATOM 708 C C . ARG A 1 92 ? 11.484 -6.098 -20.969 1 98.25 92 ARG A C 1
ATOM 710 O O . ARG A 1 92 ? 10.375 -5.625 -20.719 1 98.25 92 ARG A O 1
ATOM 717 N N . THR A 1 93 ? 12.562 -5.656 -20.406 1 98.12 93 THR A N 1
ATOM 718 C CA . THR A 1 93 ? 12.531 -4.547 -19.453 1 98.12 93 THR A CA 1
ATOM 719 C C . THR A 1 93 ? 12.117 -3.256 -20.156 1 98.12 93 THR A C 1
ATOM 721 O O . THR A 1 93 ? 11.32 -2.482 -19.609 1 98.12 93 THR A O 1
ATOM 724 N N . LEU A 1 94 ? 12.641 -3.068 -21.328 1 97.81 94 LEU A N 1
ATOM 725 C CA . LEU A 1 94 ? 12.297 -1.883 -22.109 1 97.81 94 LEU A CA 1
ATOM 726 C C . LEU A 1 94 ? 10.82 -1.893 -22.5 1 97.81 94 LEU A C 1
ATOM 728 O O . LEU A 1 94 ? 10.117 -0.895 -22.312 1 97.81 94 LEU A O 1
ATOM 732 N N . TRP A 1 95 ? 10.375 -2.994 -22.969 1 97.25 95 TRP A N 1
ATOM 733 C CA . TRP A 1 95 ? 8.969 -3.105 -23.328 1 97.25 95 TRP A CA 1
ATOM 734 C C . TRP A 1 95 ? 8.086 -3.076 -22.094 1 97.25 95 TRP A C 1
ATOM 736 O O . TRP A 1 95 ? 6.965 -2.559 -22.125 1 97.25 95 TRP A O 1
ATOM 746 N N . GLY A 1 96 ? 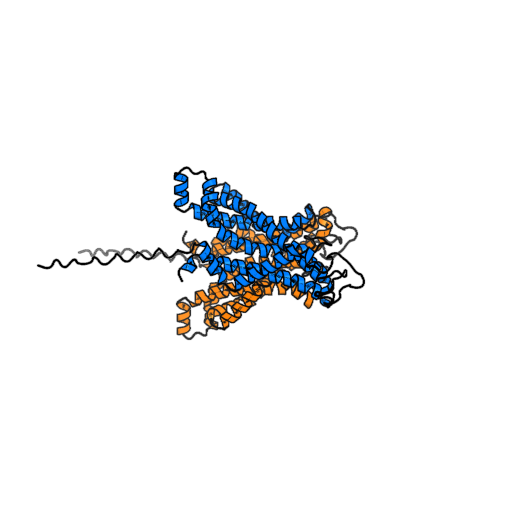8.578 -3.621 -21.031 1 97.56 96 GLY A N 1
ATOM 747 C CA . GLY A 1 96 ? 7.871 -3.568 -19.766 1 97.56 96 GLY A CA 1
ATOM 748 C C . GLY A 1 96 ? 7.664 -2.154 -19.25 1 97.56 96 GLY A C 1
ATOM 749 O O . GLY A 1 96 ? 6.68 -1.872 -18.578 1 97.56 96 GLY A O 1
ATOM 750 N N . ALA A 1 97 ? 8.578 -1.336 -19.609 1 97.81 97 ALA A N 1
ATOM 751 C CA . ALA A 1 97 ? 8.461 0.07 -19.234 1 97.81 97 ALA A CA 1
ATOM 752 C C . ALA A 1 97 ? 7.203 0.695 -19.844 1 97.81 97 ALA A C 1
ATOM 754 O O . ALA A 1 97 ? 6.527 1.499 -19.188 1 97.81 97 ALA A O 1
ATOM 755 N N . ARG A 1 98 ? 6.926 0.361 -21.031 1 96.81 98 ARG A N 1
ATOM 756 C CA . ARG A 1 98 ? 5.73 0.873 -21.688 1 96.81 98 ARG A CA 1
ATOM 757 C C . ARG A 1 98 ? 4.473 0.495 -20.922 1 96.81 98 ARG A C 1
ATOM 759 O O . ARG A 1 98 ? 3.625 1.348 -20.641 1 96.81 98 ARG A O 1
ATOM 766 N N . THR A 1 99 ? 4.449 -0.754 -20.562 1 96.38 99 THR A N 1
ATOM 767 C CA . THR A 1 99 ? 3.279 -1.291 -19.875 1 96.38 99 THR A CA 1
ATOM 768 C C . THR A 1 99 ? 3.148 -0.692 -18.469 1 96.38 99 THR A C 1
ATOM 770 O O . THR A 1 99 ? 2.072 -0.232 -18.094 1 96.38 99 THR A O 1
ATOM 773 N N . SER A 1 100 ? 4.184 -0.717 -17.75 1 97.19 100 SER A N 1
ATOM 774 C CA . SER A 1 100 ? 4.168 -0.268 -16.359 1 97.19 100 SER A CA 1
ATOM 775 C C . SER A 1 100 ? 3.887 1.229 -16.266 1 97.19 100 SER A C 1
ATOM 777 O O . SER A 1 100 ? 3.092 1.665 -15.43 1 97.19 100 SER A O 1
ATOM 779 N N . LEU A 1 101 ? 4.512 2.021 -17.172 1 97.62 101 LEU A N 1
ATOM 780 C CA . LEU A 1 101 ? 4.32 3.467 -17.156 1 97.62 101 LEU A CA 1
ATOM 781 C C . LEU A 1 101 ? 2.92 3.832 -17.641 1 97.62 101 LEU A C 1
ATOM 783 O O . LEU A 1 101 ? 2.291 4.746 -17.109 1 97.62 101 LEU A O 1
ATOM 787 N N . MET A 1 102 ? 2.465 3.141 -18.625 1 96.38 102 MET A N 1
ATOM 788 C CA . MET A 1 102 ? 1.11 3.375 -19.125 1 96.38 102 MET A CA 1
ATOM 789 C C . MET A 1 102 ? 0.075 3.045 -18.047 1 96.38 102 MET A C 1
ATOM 791 O O . MET A 1 102 ? -0.884 3.793 -17.859 1 96.38 102 MET A O 1
ATOM 795 N N . ALA A 1 103 ? 0.268 1.907 -17.406 1 96.56 103 ALA A N 1
ATOM 796 C CA . ALA A 1 103 ? -0.661 1.499 -16.359 1 96.56 103 ALA A CA 1
ATOM 797 C C . ALA A 1 103 ? -0.702 2.527 -15.234 1 96.56 103 ALA A C 1
ATOM 799 O O . ALA A 1 103 ? -1.777 2.873 -14.734 1 96.56 103 ALA A O 1
ATOM 800 N N . GLY A 1 104 ? 0.427 2.986 -14.844 1 96.81 104 GLY A N 1
ATOM 801 C CA . GLY A 1 104 ? 0.478 4.008 -13.812 1 96.81 104 GLY A CA 1
ATOM 802 C C . GLY A 1 104 ? -0.143 5.324 -14.242 1 96.81 104 GLY A C 1
ATOM 803 O O . GLY A 1 104 ? -1.018 5.855 -13.555 1 96.81 104 GLY A O 1
ATOM 804 N N . GLY A 1 105 ? 0.24 5.809 -15.398 1 97.5 105 GLY A N 1
ATOM 805 C CA . GLY A 1 105 ? -0.215 7.094 -15.898 1 97.5 105 GLY A CA 1
ATOM 806 C C . GLY A 1 105 ? -1.693 7.113 -16.234 1 97.5 105 GLY A C 1
ATOM 807 O O . GLY A 1 105 ? -2.424 8.008 -15.812 1 97.5 105 GLY A O 1
ATOM 808 N N . LEU A 1 106 ? -2.16 6.133 -16.922 1 98 106 LEU A N 1
ATOM 809 C CA . LEU A 1 106 ? -3.539 6.109 -17.391 1 98 106 LEU A CA 1
ATOM 810 C C . LEU A 1 106 ? -4.508 5.859 -16.25 1 98 106 LEU A C 1
ATOM 812 O O . LEU A 1 106 ? -5.617 6.391 -16.234 1 98 106 LEU A O 1
ATOM 816 N N . SER A 1 107 ? -4.117 4.984 -15.328 1 98.5 107 SER A N 1
ATOM 817 C CA . SER A 1 107 ? -4.98 4.734 -14.18 1 98.5 107 SER A CA 1
ATOM 818 C C . SER A 1 107 ? -5.176 6 -13.352 1 98.5 107 SER A C 1
ATOM 820 O O . SER A 1 107 ? -6.293 6.305 -12.922 1 98.5 107 SER A O 1
ATOM 822 N N . VAL A 1 108 ? -4.094 6.691 -13.156 1 98.5 108 VAL A N 1
ATOM 823 C CA . VAL A 1 108 ? -4.172 7.914 -12.367 1 98.5 108 VAL A CA 1
ATOM 824 C C . VAL A 1 108 ? -4.941 8.984 -13.141 1 98.5 108 VAL A C 1
ATOM 826 O O . VAL A 1 108 ? -5.723 9.734 -12.555 1 98.5 108 VAL A O 1
ATOM 829 N N . ALA A 1 109 ? -4.727 9.062 -14.461 1 98.5 109 ALA A N 1
ATOM 830 C CA . ALA A 1 109 ? -5.484 9.992 -15.289 1 98.5 109 ALA A CA 1
ATOM 831 C C . ALA A 1 109 ? -6.984 9.734 -15.172 1 98.5 109 ALA A C 1
ATOM 833 O O . ALA A 1 109 ? -7.781 10.672 -15.086 1 98.5 109 ALA A O 1
ATOM 834 N N . ALA A 1 110 ? -7.336 8.516 -15.164 1 98.5 110 ALA A N 1
ATOM 835 C CA . ALA A 1 110 ? -8.742 8.141 -15.016 1 98.5 110 ALA A CA 1
ATOM 836 C C . ALA A 1 110 ? -9.258 8.523 -13.633 1 98.5 110 ALA A C 1
ATOM 838 O O . ALA A 1 110 ? -10.383 9.023 -13.5 1 98.5 110 ALA A O 1
ATOM 839 N N . ALA A 1 111 ? -8.469 8.266 -12.656 1 98.56 111 ALA A N 1
ATOM 840 C CA . ALA A 1 111 ? -8.844 8.617 -11.289 1 98.56 111 ALA A CA 1
ATOM 841 C C . ALA A 1 111 ? -9.055 10.125 -11.156 1 98.56 111 ALA A C 1
ATOM 843 O O . ALA A 1 111 ? -10 10.57 -10.492 1 98.56 111 ALA A O 1
ATOM 844 N N . LEU A 1 112 ? -8.188 10.906 -11.781 1 98.12 112 LEU A N 1
ATOM 845 C CA . LEU A 1 112 ? -8.305 12.367 -11.789 1 98.12 112 LEU A CA 1
ATOM 846 C C . LEU A 1 112 ? -9.578 12.805 -12.5 1 98.12 112 LEU A C 1
ATOM 848 O O . LEU A 1 112 ? -10.289 13.688 -12.016 1 98.12 112 LEU A O 1
ATOM 852 N N . ALA A 1 113 ? -9.805 12.211 -13.602 1 97.75 113 ALA A N 1
ATOM 853 C CA . ALA A 1 113 ? -10.938 12.586 -14.445 1 97.75 113 ALA A CA 1
ATOM 854 C C . ALA A 1 113 ? -12.266 12.352 -13.734 1 97.75 113 ALA A C 1
ATOM 856 O O . ALA A 1 113 ? -13.227 13.102 -13.938 1 97.75 113 ALA A O 1
ATOM 857 N N . VAL A 1 114 ? -12.273 11.359 -12.852 1 98 114 VAL A N 1
ATOM 858 C CA . VAL A 1 114 ? -13.5 11.031 -12.141 1 98 114 VAL A CA 1
ATOM 859 C C . VAL A 1 114 ? -13.508 11.711 -10.773 1 98 114 VAL A C 1
ATOM 861 O O . VAL A 1 114 ? -14.508 12.312 -10.375 1 98 114 VAL A O 1
ATOM 864 N N . GLY A 1 115 ? -12.414 11.672 -10.141 1 98.25 115 GLY A N 1
ATOM 865 C CA . GLY A 1 115 ? -12.336 12.125 -8.758 1 98.25 115 GLY A CA 1
ATOM 866 C C . GLY A 1 115 ? -12.438 13.633 -8.617 1 98.25 115 GLY A C 1
ATOM 867 O O . GLY A 1 115 ? -13.125 14.133 -7.723 1 98.25 115 GLY A O 1
ATOM 868 N N . VAL A 1 116 ? -11.758 14.375 -9.461 1 97.5 116 VAL A N 1
ATOM 869 C CA . VAL A 1 116 ? -11.68 15.82 -9.32 1 97.5 116 VAL A CA 1
ATOM 870 C C . VAL A 1 116 ? -13.062 16.438 -9.547 1 97.5 116 VAL A C 1
ATOM 872 O O . VAL A 1 116 ? -13.547 17.219 -8.719 1 97.5 116 VAL A O 1
ATOM 875 N N . PRO A 1 117 ? -13.789 16.078 -10.625 1 96.5 117 PRO A N 1
ATOM 876 C CA . PRO A 1 117 ? -15.133 16.641 -10.805 1 96.5 117 PRO A CA 1
ATOM 877 C C . PRO A 1 117 ? -16.078 16.281 -9.664 1 96.5 117 PRO A C 1
ATOM 879 O O . PRO A 1 117 ? -16.844 17.125 -9.203 1 96.5 117 PRO A O 1
ATOM 882 N N . LEU A 1 118 ? -16.031 15.086 -9.188 1 97.19 118 LEU A N 1
ATOM 883 C CA . LEU A 1 118 ? -16.891 14.672 -8.094 1 97.19 118 LEU A CA 1
ATOM 884 C C . LEU A 1 118 ? -16.531 15.406 -6.805 1 97.19 118 LEU A C 1
ATOM 886 O O . LEU A 1 118 ? -17.422 15.82 -6.051 1 97.19 118 LEU A O 1
ATOM 890 N N . GLY A 1 119 ? -15.227 15.523 -6.582 1 96.81 119 GLY A N 1
ATOM 891 C CA . GLY A 1 119 ? -14.781 16.25 -5.402 1 96.81 119 GLY A CA 1
ATOM 892 C C . GLY A 1 119 ? -15.18 17.719 -5.43 1 96.81 119 GLY A C 1
ATOM 893 O O . GLY A 1 119 ? -15.648 18.266 -4.422 1 96.81 119 GLY A O 1
ATOM 894 N N . MET A 1 120 ? -14.984 18.328 -6.559 1 94.62 120 MET A N 1
ATOM 895 C CA . MET A 1 120 ? -15.375 19.719 -6.703 1 94.62 120 MET A CA 1
ATOM 896 C C . MET A 1 120 ? -16.891 19.891 -6.52 1 94.62 120 MET A C 1
ATOM 898 O O . MET A 1 120 ? -17.328 20.844 -5.883 1 94.62 120 MET A O 1
ATOM 902 N N . LEU A 1 121 ? -17.625 18.969 -7.102 1 94.19 121 LEU A N 1
ATOM 903 C CA . LEU A 1 121 ? -19.078 19 -6.957 1 94.19 121 LEU A CA 1
ATOM 904 C C . LEU A 1 121 ? -19.484 18.906 -5.488 1 94.19 121 LEU A C 1
ATOM 906 O O . LEU A 1 121 ? -20.328 19.656 -5.023 1 94.19 121 LEU A O 1
ATOM 910 N N . ALA A 1 122 ? -18.906 18.031 -4.77 1 95.56 122 ALA A N 1
ATOM 911 C CA . ALA A 1 122 ? -19.203 17.844 -3.352 1 95.56 122 ALA A CA 1
ATOM 912 C C . ALA A 1 122 ? -18.828 19.078 -2.541 1 95.56 122 ALA A C 1
ATOM 914 O O . ALA A 1 122 ? -19.609 19.547 -1.721 1 95.56 122 ALA A O 1
ATOM 915 N N . GLY A 1 123 ? -17.672 19.609 -2.818 1 92.62 123 GLY A N 1
ATOM 916 C CA . GLY A 1 123 ? -17.172 20.75 -2.062 1 92.62 123 GLY A CA 1
ATOM 917 C C . GLY A 1 123 ? -17.953 22.031 -2.318 1 92.62 123 GLY A C 1
ATOM 918 O O . GLY A 1 123 ? -18.172 22.828 -1.404 1 92.62 123 GLY A O 1
ATOM 919 N N . LEU A 1 124 ? -18.438 22.234 -3.508 1 89.56 124 LEU A N 1
ATOM 920 C CA . LEU A 1 124 ? -19.109 23.469 -3.883 1 89.56 124 LEU A CA 1
ATOM 921 C C . LEU A 1 124 ? -20.609 23.391 -3.598 1 89.56 124 LEU A C 1
ATOM 923 O O . LEU A 1 124 ? -21.234 24.375 -3.207 1 89.56 124 LEU A O 1
ATOM 927 N N . ALA A 1 125 ? -21.203 22.266 -3.863 1 88.94 125 ALA A N 1
ATOM 928 C CA . ALA A 1 125 ? -22.641 22.109 -3.674 1 88.94 125 ALA A CA 1
ATOM 929 C C . ALA A 1 125 ? -23 22 -2.193 1 88.94 125 ALA A C 1
ATOM 931 O O . ALA A 1 125 ? -23.969 22.594 -1.734 1 88.94 125 ALA A O 1
ATOM 932 N N . GLY A 1 126 ? -22.25 21.266 -1.471 1 89.31 126 GLY A N 1
ATOM 933 C CA . GLY A 1 126 ? -22.562 21.016 -0.074 1 89.31 126 GLY A CA 1
ATOM 934 C C . GLY A 1 126 ? -23.812 20.172 0.112 1 89.31 126 GLY A C 1
ATOM 935 O O . GLY A 1 126 ? -24.219 19.438 -0.79 1 89.31 126 GLY A O 1
ATOM 936 N N . GLY A 1 127 ? -24.375 20.062 1.396 1 92.88 127 GLY A N 1
ATOM 937 C CA . GLY A 1 127 ? -25.656 19.422 1.697 1 92.88 127 GLY A CA 1
ATOM 938 C C . GLY A 1 127 ? -25.656 17.938 1.428 1 92.88 127 GLY A C 1
ATOM 939 O O . GLY A 1 127 ? -24.703 17.234 1.766 1 92.88 127 GLY A O 1
ATOM 940 N N . TRP A 1 128 ? -26.75 17.5 0.747 1 95.19 128 TRP A N 1
ATOM 941 C CA . TRP A 1 128 ? -26.938 16.062 0.571 1 95.19 128 TRP A CA 1
ATOM 942 C C . TRP A 1 128 ? -26.016 15.523 -0.522 1 95.19 128 TRP A C 1
ATOM 944 O O . TRP A 1 128 ? -25.594 14.375 -0.47 1 95.19 128 TRP A O 1
ATOM 954 N N . VAL A 1 129 ? -25.656 16.391 -1.461 1 95.19 129 VAL A N 1
ATOM 955 C CA . VAL A 1 129 ? -24.734 15.984 -2.518 1 95.19 129 VAL A CA 1
ATOM 956 C C . VAL A 1 129 ? -23.359 15.68 -1.92 1 95.19 129 VAL A C 1
ATOM 958 O O . VAL A 1 129 ? -22.766 14.648 -2.227 1 95.19 129 VAL A O 1
ATOM 961 N N . ASP A 1 130 ? -22.891 16.516 -1.062 1 95.62 130 ASP A N 1
ATOM 962 C CA . ASP A 1 130 ? -21.625 16.312 -0.359 1 95.62 130 ASP A CA 1
ATOM 963 C C . ASP A 1 130 ? -21.672 15.055 0.503 1 95.62 130 ASP A C 1
ATOM 965 O O . ASP A 1 130 ? -20.734 14.25 0.488 1 95.62 130 ASP A O 1
ATOM 969 N N . ALA A 1 131 ? -22.812 14.93 1.11 1 94.5 131 ALA A N 1
ATOM 970 C CA . ALA A 1 131 ? -22.984 13.789 2.008 1 94.5 131 ALA A CA 1
ATOM 971 C C . ALA A 1 131 ? -22.922 12.477 1.236 1 94.5 131 ALA A C 1
ATOM 973 O O . ALA A 1 131 ? -22.266 11.523 1.667 1 94.5 131 ALA A O 1
ATOM 974 N N . LEU A 1 132 ? -23.562 12.43 0.148 1 96.06 132 LEU A N 1
ATOM 975 C CA . LEU A 1 132 ? -23.609 11.211 -0.653 1 96.06 132 LEU A CA 1
ATOM 976 C C . LEU A 1 132 ? -22.25 10.891 -1.239 1 96.06 132 LEU A C 1
ATOM 978 O O . LEU A 1 132 ? -21.781 9.758 -1.147 1 96.06 132 LEU A O 1
ATOM 982 N N . ILE A 1 133 ? -21.609 11.906 -1.82 1 97.5 133 ILE A N 1
ATOM 983 C CA . ILE A 1 133 ? -20.297 11.695 -2.439 1 97.5 133 ILE A CA 1
ATOM 984 C C . ILE A 1 133 ? -19.281 11.297 -1.375 1 97.5 133 ILE A C 1
ATOM 986 O O . ILE A 1 133 ? -18.469 10.391 -1.586 1 97.5 133 ILE A O 1
ATOM 990 N N . SER A 1 134 ? -19.375 11.922 -0.266 1 95 134 SER A N 1
ATOM 991 C CA . SER A 1 134 ? -18.438 11.625 0.824 1 95 134 SER A CA 1
ATOM 992 C C . SER A 1 134 ? -18.656 10.211 1.362 1 95 134 SER A C 1
ATOM 994 O O . SER A 1 134 ? -17.688 9.508 1.66 1 95 134 SER A O 1
ATOM 996 N N . ARG A 1 135 ? -19.922 9.805 1.431 1 91 135 ARG A N 1
ATOM 997 C CA . ARG A 1 135 ? -20.219 8.461 1.917 1 91 135 ARG A CA 1
ATOM 998 C C . ARG A 1 135 ? -19.688 7.402 0.967 1 91 135 ARG A C 1
ATOM 1000 O O . ARG A 1 135 ? -19.125 6.391 1.407 1 91 135 ARG A O 1
ATOM 1007 N N . ILE A 1 136 ? -19.859 7.59 -0.231 1 95.19 136 ILE A N 1
ATOM 1008 C CA . ILE A 1 136 ? -19.375 6.66 -1.242 1 95.19 136 ILE A CA 1
ATOM 1009 C C . ILE A 1 136 ? -17.844 6.625 -1.218 1 95.19 136 ILE A C 1
ATOM 1011 O O . ILE A 1 136 ? -17.234 5.551 -1.267 1 95.19 136 ILE A O 1
ATOM 1015 N N . THR A 1 137 ? -17.266 7.797 -1.183 1 95 137 THR A N 1
ATOM 1016 C CA . THR A 1 137 ? -15.805 7.91 -1.146 1 95 137 THR A CA 1
ATOM 1017 C C . THR A 1 137 ? -15.234 7.188 0.071 1 95 137 THR A C 1
ATOM 1019 O O . THR A 1 137 ? -14.25 6.449 -0.04 1 95 137 THR A O 1
ATOM 1022 N N . ASP A 1 138 ? -15.906 7.328 1.181 1 87.88 138 ASP A N 1
ATOM 1023 C CA . ASP A 1 138 ? -15.461 6.676 2.408 1 87.88 138 ASP A CA 1
ATOM 1024 C C . ASP A 1 138 ? -15.609 5.156 2.303 1 87.88 138 ASP A C 1
ATOM 1026 O O . ASP A 1 138 ? -14.742 4.414 2.781 1 87.88 138 ASP A O 1
ATOM 1030 N N . ALA A 1 139 ? -16.656 4.746 1.745 1 86.69 139 ALA A N 1
ATOM 1031 C CA . ALA A 1 139 ? -16.875 3.318 1.527 1 86.69 139 ALA A CA 1
ATOM 1032 C C . ALA A 1 139 ? -15.789 2.727 0.64 1 86.69 139 ALA A C 1
ATOM 1034 O O . ALA A 1 139 ? -15.273 1.641 0.918 1 86.69 139 ALA A O 1
ATOM 1035 N N . MET A 1 140 ? -15.422 3.398 -0.342 1 91.06 140 MET A N 1
ATOM 1036 C CA . MET A 1 140 ? -14.391 2.934 -1.267 1 91.06 140 MET A CA 1
ATOM 1037 C C . MET A 1 140 ? -13.031 2.857 -0.576 1 91.06 140 MET A C 1
ATOM 1039 O O . MET A 1 140 ? -12.273 1.91 -0.79 1 91.06 140 MET A O 1
ATOM 1043 N N . LEU A 1 141 ? -12.781 3.855 0.217 1 88.31 141 LEU A N 1
ATOM 1044 C CA . LEU A 1 141 ? -11.5 3.908 0.914 1 88.31 141 LEU A CA 1
ATOM 1045 C C . LEU A 1 141 ? -11.398 2.797 1.952 1 88.31 141 LEU A C 1
ATOM 1047 O O . LEU A 1 141 ? -10.297 2.439 2.381 1 88.31 141 LEU A O 1
ATOM 1051 N N . SER A 1 142 ? -12.578 2.281 2.309 1 84.12 142 SER A N 1
ATOM 1052 C CA . SER A 1 142 ? -12.594 1.229 3.318 1 84.12 142 SER A CA 1
ATOM 1053 C C . SER A 1 142 ? -12.297 -0.134 2.701 1 84.12 142 SER A C 1
ATOM 1055 O O . SER A 1 142 ? -12 -1.093 3.414 1 84.12 142 SER A O 1
ATOM 1057 N N . VAL A 1 143 ? -12.359 -0.296 1.419 1 88.75 143 VAL A N 1
ATOM 1058 C CA . VAL A 1 143 ? -12.117 -1.558 0.728 1 88.75 143 VAL A CA 1
ATOM 1059 C C . VAL A 1 143 ? -10.617 -1.728 0.467 1 88.75 143 VAL A C 1
ATOM 1061 O O . VAL A 1 143 ? -10.008 -0.909 -0.222 1 88.75 143 VAL A O 1
ATOM 1064 N N . PRO A 1 144 ? -10.016 -2.795 0.994 1 87.19 144 PRO A N 1
ATOM 1065 C CA . PRO A 1 144 ? -8.602 -3.043 0.689 1 87.19 144 PRO A CA 1
ATOM 1066 C C . PRO A 1 144 ? -8.352 -3.254 -0.801 1 87.19 144 PRO A C 1
ATOM 1068 O O . PRO A 1 144 ? -9.117 -3.961 -1.467 1 87.19 144 PRO A O 1
ATOM 1071 N N . PHE A 1 145 ? -7.316 -2.729 -1.305 1 90.5 145 PHE A N 1
ATOM 1072 C CA . PHE A 1 145 ? -7 -2.74 -2.729 1 90.5 145 PHE A CA 1
ATOM 1073 C C . PHE A 1 145 ? -6.926 -4.168 -3.254 1 90.5 145 PHE A C 1
ATOM 1075 O O . PHE A 1 145 ? -7.445 -4.469 -4.328 1 90.5 145 PHE A O 1
ATOM 1082 N N . LEU A 1 146 ? -6.277 -5.02 -2.539 1 84.06 146 LEU A N 1
ATOM 1083 C CA . LEU A 1 146 ? -6.105 -6.406 -2.967 1 84.06 146 LEU A CA 1
ATOM 1084 C C . LEU A 1 146 ? -7.457 -7.082 -3.178 1 84.06 146 LEU A C 1
ATOM 1086 O O . LEU A 1 146 ? -7.633 -7.836 -4.137 1 84.06 146 LEU A O 1
ATOM 1090 N N . ILE A 1 147 ? -8.391 -6.785 -2.26 1 83.5 147 ILE A N 1
ATOM 1091 C CA . ILE A 1 147 ? -9.711 -7.395 -2.332 1 83.5 147 ILE A CA 1
ATOM 1092 C C . ILE A 1 147 ? -10.445 -6.895 -3.578 1 83.5 147 ILE A C 1
ATOM 1094 O O . ILE A 1 147 ? -11.055 -7.684 -4.305 1 83.5 147 ILE A O 1
ATOM 1098 N N . LEU A 1 148 ? -10.367 -5.621 -3.803 1 88.62 148 LEU A N 1
ATOM 1099 C CA . LEU A 1 148 ? -10.977 -5.043 -4.996 1 88.62 148 LEU A CA 1
ATOM 1100 C C . LEU A 1 148 ? -10.375 -5.645 -6.262 1 88.62 148 LEU A C 1
ATOM 1102 O O . LEU A 1 148 ? -11.102 -5.996 -7.195 1 88.62 148 LEU A O 1
ATOM 1106 N N . ALA A 1 149 ? -9.07 -5.75 -6.301 1 88.94 149 ALA A N 1
ATOM 1107 C CA . ALA A 1 149 ? -8.359 -6.27 -7.465 1 88.94 149 ALA A CA 1
ATOM 1108 C C . ALA A 1 149 ? -8.75 -7.715 -7.746 1 88.94 149 ALA A C 1
ATOM 1110 O O . ALA A 1 149 ? -9 -8.086 -8.898 1 88.94 149 ALA A O 1
ATOM 1111 N N . ILE A 1 150 ? -8.82 -8.531 -6.75 1 83 150 ILE A N 1
ATOM 1112 C CA . ILE A 1 150 ? -9.164 -9.938 -6.902 1 83 150 ILE A CA 1
ATOM 1113 C C . ILE A 1 150 ? -10.617 -10.07 -7.352 1 83 150 ILE A C 1
ATOM 1115 O O . ILE A 1 150 ? -10.938 -10.898 -8.211 1 83 150 ILE A O 1
ATOM 1119 N N . ALA A 1 151 ? -11.5 -9.242 -6.688 1 84.25 151 ALA A N 1
ATOM 1120 C CA . ALA A 1 151 ? -12.906 -9.258 -7.074 1 84.25 151 ALA A CA 1
ATOM 1121 C C . ALA A 1 151 ? -13.078 -8.938 -8.555 1 84.25 151 ALA A C 1
ATOM 1123 O O . ALA A 1 151 ? -13.812 -9.617 -9.266 1 84.25 151 ALA A O 1
ATOM 1124 N N . LEU A 1 152 ? -12.375 -7.949 -9.039 1 87.5 152 LEU A N 1
ATOM 1125 C CA . LEU A 1 152 ? -12.484 -7.562 -10.445 1 87.5 152 LEU A CA 1
ATOM 1126 C C . LEU A 1 152 ? -11.883 -8.633 -11.352 1 87.5 152 LEU A C 1
ATOM 1128 O O . LEU A 1 152 ? -12.422 -8.914 -12.422 1 87.5 152 LEU A O 1
ATOM 1132 N N . ALA A 1 153 ? -10.781 -9.195 -10.922 1 83.88 153 ALA A N 1
ATOM 1133 C CA . ALA A 1 153 ? -10.148 -10.266 -11.695 1 83.88 153 ALA A CA 1
ATOM 1134 C C . ALA A 1 153 ? -11.062 -11.484 -11.789 1 83.88 153 ALA A C 1
ATOM 1136 O O . ALA A 1 153 ? -11.086 -12.18 -12.805 1 83.88 153 ALA A O 1
ATOM 1137 N N . ALA A 1 154 ? -11.781 -11.766 -10.695 1 80.19 154 ALA A N 1
ATOM 1138 C CA . ALA A 1 154 ? -12.68 -12.914 -10.656 1 80.19 154 ALA A CA 1
ATOM 1139 C C . ALA A 1 154 ? -13.844 -12.734 -11.625 1 80.19 154 ALA A C 1
ATOM 1141 O O . ALA A 1 154 ? -14.273 -13.695 -12.273 1 80.19 154 ALA A O 1
ATOM 1142 N N . PHE A 1 155 ? -14.305 -11.5 -11.766 1 84.75 155 PHE A N 1
ATOM 1143 C CA . PHE A 1 155 ? -15.492 -11.258 -12.57 1 84.75 155 PHE A CA 1
ATOM 1144 C C . PHE A 1 155 ? -15.117 -10.938 -14.008 1 84.75 155 PHE A C 1
ATOM 1146 O O . PHE A 1 155 ? -15.828 -11.328 -14.938 1 84.75 155 PHE A O 1
ATOM 1153 N N . LEU A 1 156 ? -13.984 -10.297 -14.234 1 89.44 156 LEU A N 1
ATOM 1154 C CA . LEU A 1 156 ? -13.656 -9.805 -15.57 1 89.44 156 LEU A CA 1
ATOM 1155 C C . LEU A 1 156 ? -12.453 -10.547 -16.141 1 89.44 156 LEU A C 1
ATOM 1157 O O . LEU A 1 156 ? -12.141 -10.406 -17.328 1 89.44 156 LEU A O 1
ATOM 1161 N N . GLY A 1 157 ? -11.766 -11.344 -15.328 1 86.81 157 GLY A N 1
ATOM 1162 C CA . GLY A 1 157 ? -10.562 -12.062 -15.75 1 86.81 157 GLY A CA 1
ATOM 1163 C C . GLY A 1 157 ? -9.289 -11.266 -15.523 1 86.81 157 GLY A C 1
ATOM 1164 O O . GLY A 1 157 ? -9.328 -10.039 -15.406 1 86.81 157 GLY A O 1
ATOM 1165 N N . PRO A 1 158 ? -8.219 -11.984 -15.367 1 88.31 158 PRO A N 1
ATOM 1166 C CA . PRO A 1 158 ? -6.934 -11.297 -15.242 1 88.31 158 PRO A CA 1
ATOM 1167 C C . PRO A 1 158 ? -6.508 -10.602 -16.531 1 88.31 158 PRO A C 1
ATOM 1169 O O . PRO A 1 158 ? -6.496 -11.227 -17.594 1 88.31 158 PRO A O 1
ATOM 1172 N N . ALA A 1 159 ? -6.312 -9.32 -16.422 1 94.56 159 ALA A N 1
ATOM 1173 C CA . ALA A 1 159 ? -5.902 -8.508 -17.562 1 94.56 159 ALA A CA 1
ATOM 1174 C C . ALA A 1 159 ? -5.355 -7.16 -17.109 1 94.56 159 ALA A C 1
ATOM 1176 O O . ALA A 1 159 ? -5.727 -6.66 -16.031 1 94.56 159 ALA A O 1
ATOM 1177 N N . LEU A 1 160 ? -4.453 -6.676 -17.922 1 95.44 160 LEU A N 1
ATOM 1178 C CA . LEU A 1 160 ? -3.861 -5.379 -17.609 1 95.44 160 LEU A CA 1
ATOM 1179 C C . LEU A 1 160 ? -4.941 -4.309 -17.484 1 95.44 160 LEU A C 1
ATOM 1181 O O . LEU A 1 160 ? -4.883 -3.473 -16.578 1 95.44 160 LEU A O 1
ATOM 1185 N N . GLU A 1 161 ? -5.934 -4.348 -18.344 1 95.62 161 GLU A N 1
ATOM 1186 C CA . GLU A 1 161 ? -6.992 -3.342 -18.359 1 95.62 161 GLU A CA 1
ATOM 1187 C C . GLU A 1 161 ? -7.812 -3.393 -17.078 1 95.62 161 GLU A C 1
ATOM 1189 O O . GLU A 1 161 ? -8.18 -2.352 -16.531 1 95.62 161 GLU A O 1
ATOM 1194 N N . ASN A 1 162 ? -8.062 -4.609 -16.656 1 94.12 162 ASN A N 1
ATOM 1195 C CA . ASN A 1 162 ? -8.828 -4.754 -15.414 1 94.12 162 ASN A CA 1
ATOM 1196 C C . ASN A 1 162 ? -8.016 -4.312 -14.203 1 94.12 162 ASN A C 1
ATOM 1198 O O . ASN A 1 162 ? -8.562 -3.762 -13.25 1 94.12 162 ASN A O 1
ATOM 1202 N N . ALA A 1 163 ? -6.699 -4.637 -14.273 1 95.06 163 ALA A N 1
ATOM 1203 C CA . ALA A 1 163 ? -5.809 -4.148 -13.227 1 95.06 163 ALA A CA 1
ATOM 1204 C C . ALA A 1 163 ? -5.805 -2.621 -13.18 1 95.06 163 ALA A C 1
ATOM 1206 O O . ALA A 1 163 ? -5.887 -2.029 -12.102 1 95.06 163 ALA A O 1
ATOM 1207 N N . MET A 1 164 ? -5.738 -2.002 -14.336 1 97.44 164 MET A N 1
ATOM 1208 C CA . MET A 1 164 ? -5.727 -0.545 -14.422 1 97.44 164 MET A CA 1
ATOM 1209 C C . MET A 1 164 ? -7.039 0.041 -13.906 1 97.44 164 MET A C 1
ATOM 1211 O O . MET A 1 164 ? -7.043 1.093 -13.266 1 97.44 164 MET A O 1
ATOM 1215 N N . LEU A 1 165 ? -8.109 -0.638 -14.172 1 96.69 165 LEU A N 1
ATOM 1216 C CA . LEU A 1 165 ? -9.414 -0.209 -13.672 1 96.69 165 LEU A CA 1
ATOM 1217 C C . LEU A 1 165 ? -9.469 -0.274 -12.148 1 96.69 165 LEU A C 1
ATOM 1219 O O . LEU A 1 165 ? -9.961 0.651 -11.5 1 96.69 165 LEU A O 1
ATOM 1223 N N . ALA A 1 166 ? -8.977 -1.392 -11.664 1 96.12 166 ALA A N 1
ATOM 1224 C CA . ALA A 1 166 ? -8.93 -1.537 -10.211 1 96.12 166 ALA A CA 1
ATOM 1225 C C . ALA A 1 166 ? -8.109 -0.421 -9.57 1 96.12 166 ALA A C 1
ATOM 1227 O O . ALA A 1 166 ? -8.5 0.142 -8.547 1 96.12 166 ALA A O 1
ATOM 1228 N N . ILE A 1 167 ? -7.004 -0.099 -10.18 1 97.31 167 ILE A N 1
ATOM 1229 C CA . ILE A 1 167 ? -6.109 0.938 -9.672 1 97.31 167 ILE A CA 1
ATOM 1230 C C . ILE A 1 167 ? -6.805 2.297 -9.742 1 97.31 167 ILE A C 1
ATOM 1232 O O . ILE A 1 167 ? -6.77 3.07 -8.789 1 97.31 167 ILE A O 1
ATOM 1236 N N . ALA A 1 168 ? -7.469 2.535 -10.812 1 98.12 168 ALA A N 1
ATOM 1237 C CA . ALA A 1 168 ? -8.172 3.803 -10.992 1 98.12 168 ALA A CA 1
ATOM 1238 C C . ALA A 1 168 ? -9.273 3.975 -9.961 1 98.12 168 ALA A C 1
ATOM 1240 O O . ALA A 1 168 ? -9.398 5.035 -9.344 1 98.12 168 ALA A O 1
ATOM 1241 N N . ILE A 1 169 ? -10.055 2.969 -9.773 1 96.94 169 ILE A N 1
ATOM 1242 C CA . ILE A 1 169 ? -11.172 2.996 -8.828 1 96.94 169 ILE A CA 1
ATOM 1243 C C . ILE A 1 169 ? -10.648 3.227 -7.414 1 96.94 169 ILE A C 1
ATOM 1245 O O . ILE A 1 169 ? -11.242 3.984 -6.645 1 96.94 169 ILE A O 1
ATOM 1249 N N . SER A 1 170 ? -9.562 2.602 -7.16 1 95.56 170 SER A N 1
ATOM 1250 C CA . SER A 1 170 ? -8.984 2.695 -5.82 1 95.56 170 SER A CA 1
ATOM 1251 C C . SER A 1 170 ? -8.352 4.062 -5.586 1 95.56 170 SER A C 1
ATOM 1253 O O . SER A 1 170 ? -8.297 4.539 -4.453 1 95.56 170 SER A O 1
ATOM 1255 N N . ALA A 1 171 ? -7.852 4.695 -6.633 1 97.19 171 ALA A N 1
ATOM 1256 C CA . ALA A 1 171 ? -7.152 5.969 -6.512 1 97.19 171 ALA A CA 1
ATOM 1257 C C . ALA A 1 171 ? -8.133 7.141 -6.547 1 97.19 171 ALA A C 1
ATOM 1259 O O . ALA A 1 171 ? -7.855 8.211 -5.996 1 97.19 171 ALA A O 1
ATOM 1260 N N . ALA A 1 172 ? -9.289 6.973 -7.055 1 98.12 172 ALA A N 1
ATOM 1261 C CA . ALA A 1 172 ? -10.25 8.047 -7.312 1 98.12 172 ALA A CA 1
ATOM 1262 C C . ALA A 1 172 ? -10.648 8.75 -6.02 1 98.12 172 ALA A C 1
ATOM 1264 O O . ALA A 1 172 ? -10.68 9.977 -5.961 1 98.12 172 ALA A O 1
ATOM 1265 N N . PRO A 1 173 ? -10.93 8.008 -4.957 1 97.5 173 PRO A N 1
ATOM 1266 C CA . PRO A 1 173 ? -11.367 8.664 -3.725 1 97.5 173 PRO A CA 1
ATOM 1267 C C . PRO A 1 173 ? -10.336 9.648 -3.178 1 97.5 173 PRO A C 1
ATOM 1269 O O . PRO A 1 173 ? -10.703 10.641 -2.545 1 97.5 173 PRO A O 1
ATOM 1272 N N . ILE A 1 174 ? -9.102 9.445 -3.449 1 96.56 174 ILE A N 1
ATOM 1273 C CA . ILE A 1 174 ? -8.031 10.328 -2.996 1 96.56 174 ILE A CA 1
ATOM 1274 C C . ILE A 1 174 ? -8.18 11.695 -3.668 1 96.56 174 ILE A C 1
ATOM 1276 O O . ILE A 1 174 ? -8.062 12.734 -3.014 1 96.56 174 ILE A O 1
ATOM 1280 N N . PHE A 1 175 ? -8.445 11.625 -4.867 1 98.06 175 PHE A N 1
ATOM 1281 C CA . PHE A 1 175 ? -8.602 12.867 -5.617 1 98.06 175 PHE A CA 1
ATOM 1282 C C . PHE A 1 175 ? -9.938 13.531 -5.289 1 98.06 175 PHE A C 1
ATOM 1284 O O . PHE A 1 175 ? -10.039 14.758 -5.281 1 98.06 175 PHE A O 1
ATOM 1291 N N . VAL A 1 176 ? -11 12.727 -4.996 1 98.12 176 VAL A N 1
ATOM 1292 C CA . VAL A 1 176 ? -12.273 13.289 -4.551 1 98.12 176 VAL A CA 1
ATOM 1293 C C . VAL A 1 176 ? -12.062 14.086 -3.268 1 98.12 176 VAL A C 1
ATOM 1295 O O . VAL A 1 176 ? -12.477 15.242 -3.174 1 98.12 176 VAL A O 1
ATOM 1298 N N . ARG A 1 177 ? -11.383 13.492 -2.406 1 96.69 177 ARG A N 1
ATOM 1299 C CA . ARG A 1 177 ? -11.188 14.117 -1.101 1 96.69 177 ARG A CA 1
ATOM 1300 C C . ARG A 1 177 ? -10.336 15.375 -1.219 1 96.69 177 ARG A C 1
ATOM 1302 O O . ARG A 1 177 ? -10.625 16.391 -0.58 1 96.69 177 ARG A O 1
ATOM 1309 N N . LEU A 1 178 ? -9.328 15.289 -1.953 1 96.06 178 LEU A N 1
ATOM 1310 C CA . LEU A 1 178 ? -8.438 16.438 -2.127 1 96.06 178 LEU A CA 1
ATOM 1311 C C . LEU A 1 178 ? -9.172 17.594 -2.807 1 96.06 178 LEU A C 1
ATOM 1313 O O . LEU A 1 178 ? -9.133 18.719 -2.324 1 96.06 178 LEU A O 1
ATOM 1317 N N . ALA A 1 179 ? -9.836 17.266 -3.875 1 96.69 179 ALA A N 1
ATOM 1318 C CA . ALA A 1 179 ? -10.57 18.297 -4.613 1 96.69 179 ALA A CA 1
ATOM 1319 C C . ALA A 1 179 ? -11.695 18.891 -3.764 1 96.69 179 ALA A C 1
ATOM 1321 O O . ALA A 1 179 ? -11.945 20.094 -3.801 1 96.69 179 ALA A O 1
ATOM 1322 N N . ARG A 1 180 ? -12.383 17.984 -3.09 1 96 180 ARG A N 1
ATOM 1323 C CA . ARG A 1 180 ? -13.453 18.453 -2.205 1 96 180 ARG A CA 1
ATOM 1324 C C . ARG A 1 180 ? -12.922 19.438 -1.17 1 96 180 ARG A C 1
ATOM 1326 O O . ARG A 1 180 ? -13.492 20.5 -0.978 1 96 180 ARG A O 1
ATOM 1333 N N . GLY A 1 181 ? -11.859 19.109 -0.531 1 94.5 181 GLY A N 1
ATOM 1334 C CA . GLY A 1 181 ? -11.273 19.984 0.479 1 94.5 181 GLY A CA 1
ATOM 1335 C C . GLY A 1 181 ? -10.859 21.328 -0.065 1 94.5 181 GLY A C 1
ATOM 1336 O O . GLY A 1 181 ? -11.117 22.375 0.558 1 94.5 181 GLY A O 1
ATOM 1337 N N . MET A 1 182 ? -10.281 21.266 -1.188 1 93.06 182 MET A N 1
ATOM 1338 C CA . MET A 1 182 ? -9.82 22.516 -1.799 1 93.06 182 MET A CA 1
ATOM 1339 C C . MET A 1 182 ? -10.992 23.359 -2.275 1 93.06 182 MET A C 1
ATOM 1341 O O . MET A 1 182 ? -10.969 24.578 -2.178 1 93.06 182 MET A O 1
ATOM 1345 N N . ALA A 1 183 ? -11.953 22.719 -2.816 1 91.56 183 ALA A N 1
ATOM 1346 C CA . ALA A 1 183 ? -13.148 23.406 -3.27 1 91.56 183 ALA A CA 1
ATOM 1347 C C . ALA A 1 183 ? -13.875 24.078 -2.1 1 91.56 183 ALA A C 1
ATOM 1349 O O . ALA A 1 183 ? -14.383 25.188 -2.225 1 91.56 183 ALA A O 1
ATOM 1350 N N . MET A 1 184 ? -13.984 23.391 -1.006 1 91.5 184 MET A N 1
ATOM 1351 C CA . MET A 1 184 ? -14.602 23.953 0.194 1 91.5 184 MET A CA 1
ATOM 1352 C C . MET A 1 184 ? -13.844 25.188 0.674 1 91.5 184 MET A C 1
ATOM 1354 O O . MET A 1 184 ? -14.461 26.172 1.091 1 91.5 184 MET A O 1
ATOM 1358 N N . GLU A 1 185 ? -12.578 25.109 0.635 1 89.5 185 GLU A N 1
ATOM 1359 C CA . GLU A 1 185 ? -11.75 26.25 1.031 1 89.5 185 GLU A CA 1
ATOM 1360 C C . GLU A 1 185 ? -11.945 27.422 0.086 1 89.5 185 GLU A C 1
ATOM 1362 O O . GLU A 1 185 ? -11.992 28.578 0.525 1 89.5 185 GLU A O 1
ATOM 1367 N N . ALA A 1 186 ? -12.016 27.156 -1.135 1 83.31 186 ALA A N 1
ATOM 1368 C CA . ALA A 1 186 ? -12.219 28.203 -2.137 1 83.31 186 ALA A CA 1
ATOM 1369 C C . ALA A 1 186 ? -13.578 28.859 -1.972 1 83.31 186 ALA A C 1
ATOM 1371 O O . ALA A 1 186 ? -13.727 30.062 -2.184 1 83.31 186 ALA A O 1
ATOM 1372 N N . LYS A 1 187 ? -14.523 28.078 -1.695 1 82.38 187 LYS A N 1
ATOM 1373 C CA . LYS A 1 187 ? -15.883 28.562 -1.495 1 82.38 187 LYS A CA 1
ATOM 1374 C C . LYS A 1 187 ? -15.953 29.547 -0.328 1 82.38 187 LYS A C 1
ATOM 1376 O O . LYS A 1 187 ? -16.766 30.469 -0.336 1 82.38 187 LYS A O 1
ATOM 1381 N N . ALA A 1 188 ? -15.102 29.328 0.547 1 79 188 ALA A N 1
ATOM 1382 C CA . ALA A 1 188 ? -15.094 30.156 1.748 1 79 188 ALA A CA 1
ATOM 1383 C C . ALA A 1 188 ? -14.43 31.516 1.483 1 79 188 ALA A C 1
ATOM 1385 O O . ALA A 1 188 ? -14.492 32.406 2.314 1 79 188 ALA A O 1
ATOM 1386 N N . THR A 1 189 ? -13.891 31.625 0.34 1 76.69 189 THR A N 1
ATOM 1387 C CA . THR A 1 189 ? -13.211 32.875 0.018 1 76.69 189 THR A CA 1
ATOM 1388 C C . THR A 1 189 ? -14.18 33.875 -0.593 1 76.69 189 THR A C 1
ATOM 1390 O O . THR A 1 189 ? -15.203 33.5 -1.154 1 76.69 189 THR A O 1
ATOM 1393 N N . GLU A 1 190 ? -13.961 35.125 -0.393 1 69.62 190 GLU A N 1
ATOM 1394 C CA . GLU A 1 190 ? -14.797 36.25 -0.796 1 69.62 190 GLU A CA 1
ATOM 1395 C C . GLU A 1 190 ? -15.031 36.25 -2.303 1 69.62 190 GLU A C 1
ATOM 1397 O O . GLU A 1 190 ? -16.062 36.719 -2.775 1 69.62 190 GLU A O 1
ATOM 1402 N N . TRP A 1 191 ? -14.219 35.656 -3.025 1 64.38 191 TRP A N 1
ATOM 1403 C CA . TRP A 1 191 ? -14.297 35.719 -4.48 1 64.38 191 TRP A CA 1
ATOM 1404 C C . TRP A 1 191 ? -15.453 34.875 -5.008 1 64.38 191 TRP A C 1
ATOM 1406 O O . TRP A 1 191 ? -16.156 35.281 -5.934 1 64.38 191 TRP A O 1
ATOM 1416 N N . VAL A 1 192 ? -15.656 33.781 -4.391 1 67.94 192 VAL A N 1
ATOM 1417 C CA . VAL A 1 192 ? -16.719 32.906 -4.871 1 67.94 192 VAL A CA 1
ATOM 1418 C C . VAL A 1 192 ? -18.078 33.531 -4.57 1 67.94 192 VAL A C 1
ATOM 1420 O O . VAL A 1 192 ? -19 33.469 -5.391 1 67.94 192 VAL A O 1
ATOM 1423 N N . GLU A 1 193 ? -18.062 34.188 -3.48 1 70.75 193 GLU A N 1
ATOM 1424 C CA . GLU A 1 193 ? -19.281 34.906 -3.143 1 70.75 193 GLU A CA 1
ATOM 1425 C C . GLU A 1 193 ? -19.547 36.062 -4.113 1 70.75 193 GLU A C 1
ATOM 1427 O O . GLU A 1 193 ? -20.688 36.281 -4.508 1 70.75 193 GLU A O 1
ATOM 1432 N N . ALA A 1 194 ? -18.469 36.656 -4.402 1 72.38 194 ALA A N 1
ATOM 1433 C CA . ALA A 1 194 ? -18.594 37.75 -5.344 1 72.38 194 ALA A CA 1
ATOM 1434 C C . ALA A 1 194 ? -19.031 37.281 -6.719 1 72.38 194 ALA A C 1
ATOM 1436 O O . ALA A 1 194 ? -19.859 37.906 -7.375 1 72.38 194 ALA A O 1
ATOM 1437 N N . ALA A 1 195 ? -18.516 36.188 -7.109 1 73.25 195 ALA A N 1
ATOM 1438 C CA . ALA A 1 195 ? -18.859 35.625 -8.414 1 73.25 195 ALA A CA 1
ATOM 1439 C C . ALA A 1 195 ? -20.328 35.219 -8.453 1 73.25 195 ALA A C 1
ATOM 1441 O O . ALA A 1 195 ? -21.016 35.406 -9.469 1 73.25 195 ALA A O 1
ATOM 1442 N N . ARG A 1 196 ? -20.812 34.688 -7.375 1 71.06 196 ARG A N 1
ATOM 1443 C CA . ARG A 1 196 ? -22.219 34.312 -7.27 1 71.06 196 ARG A CA 1
ATOM 1444 C C . ARG A 1 196 ? -23.125 35.531 -7.32 1 71.06 196 ARG A C 1
ATOM 1446 O O . ARG A 1 196 ? -24.188 35.5 -7.941 1 71.06 196 ARG A O 1
ATOM 1453 N N . ALA A 1 197 ? -22.578 36.5 -6.719 1 75.19 197 ALA A N 1
ATOM 1454 C CA . ALA A 1 197 ? -23.328 37.75 -6.703 1 75.19 197 ALA A CA 1
ATOM 1455 C C . ALA A 1 197 ? -23.438 38.344 -8.102 1 75.19 197 ALA A C 1
ATOM 1457 O O . ALA A 1 197 ? -24.422 39.031 -8.43 1 75.19 197 ALA A O 1
ATOM 1458 N N . LEU A 1 198 ? -22.5 38.031 -8.922 1 79.19 198 LEU A N 1
ATOM 1459 C CA . LEU A 1 198 ? -22.469 38.562 -10.273 1 79.19 198 LEU A CA 1
ATOM 1460 C C . LEU A 1 198 ? -23.266 37.688 -11.227 1 79.19 19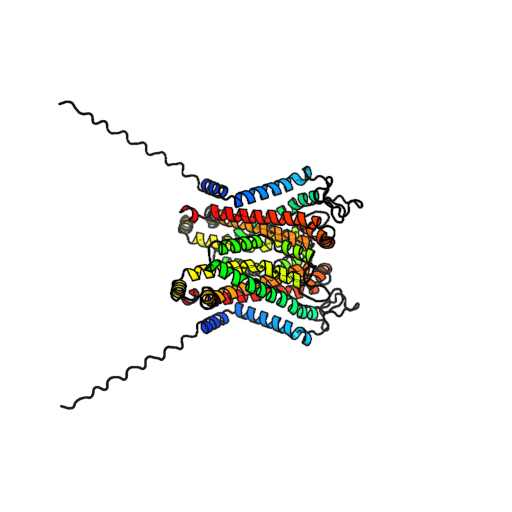8 LEU A C 1
ATOM 1462 O O . LEU A 1 198 ? -23.375 37.969 -12.422 1 79.19 198 LEU A O 1
ATOM 1466 N N . GLY A 1 199 ? -23.859 36.625 -10.719 1 76.44 199 GLY A N 1
ATOM 1467 C CA . GLY A 1 199 ? -24.766 35.781 -11.5 1 76.44 199 GLY A CA 1
ATOM 1468 C C . GLY A 1 199 ? -24.062 34.656 -12.242 1 76.44 199 GLY A C 1
ATOM 1469 O O . GLY A 1 199 ? -24.625 34.062 -13.164 1 76.44 199 GLY A O 1
ATOM 1470 N N . ASN A 1 200 ? -22.844 34.406 -12.016 1 78 200 ASN A N 1
ATOM 1471 C CA . ASN A 1 200 ? -22.156 33.312 -12.688 1 78 200 ASN A CA 1
ATOM 1472 C C . ASN A 1 200 ? -22.703 31.953 -12.25 1 78 200 ASN A C 1
ATOM 1474 O O . ASN A 1 200 ? -22.953 31.734 -11.062 1 78 200 ASN A O 1
ATOM 1478 N N . PRO A 1 201 ? -22.938 31.188 -13.312 1 81.69 201 PRO A N 1
ATOM 1479 C CA . PRO A 1 201 ? -23.406 29.844 -12.922 1 81.69 201 PRO A CA 1
ATOM 1480 C C . PRO A 1 201 ? -22.344 29.047 -12.172 1 81.69 201 PRO A C 1
ATOM 1482 O O . PRO A 1 201 ? -21.156 29.25 -12.383 1 81.69 201 PRO A O 1
ATOM 1485 N N . PRO A 1 202 ? -22.75 28.156 -11.266 1 77.81 202 PRO A N 1
ATOM 1486 C CA . PRO A 1 202 ? -21.844 27.438 -10.375 1 77.81 202 PRO A CA 1
ATOM 1487 C C . PRO A 1 202 ? -20.766 26.656 -11.133 1 77.81 202 PRO A C 1
ATOM 1489 O O . PRO A 1 202 ? -19.625 26.562 -10.672 1 77.81 202 PRO A O 1
ATOM 1492 N N . TRP A 1 203 ? -21.125 26.141 -12.25 1 82.62 203 TRP A N 1
ATOM 1493 C CA . TRP A 1 203 ? -20.156 25.328 -12.984 1 82.62 203 TRP A CA 1
ATOM 1494 C C . TRP A 1 203 ? -19.047 26.219 -13.555 1 82.62 203 TRP A C 1
ATOM 1496 O O . TRP A 1 203 ? -17.891 25.781 -13.656 1 82.62 203 TRP A O 1
ATOM 1506 N N . ARG A 1 204 ? -19.359 27.406 -13.906 1 82.69 204 ARG A N 1
ATOM 1507 C CA . ARG A 1 204 ? -18.359 28.328 -14.438 1 82.69 204 ARG A CA 1
ATOM 1508 C C . ARG A 1 204 ? -17.391 28.75 -13.344 1 82.69 204 ARG A C 1
ATOM 1510 O O . ARG A 1 204 ? -16.188 28.844 -13.586 1 82.69 204 ARG A O 1
ATOM 1517 N N . THR A 1 205 ? -17.969 29.047 -12.234 1 80.5 205 THR A N 1
ATOM 1518 C CA . THR A 1 205 ? -17.125 29.422 -11.102 1 80.5 205 THR A CA 1
ATOM 1519 C C . THR A 1 205 ? -16.188 28.266 -10.742 1 80.5 205 THR A C 1
ATOM 1521 O O . THR A 1 205 ? -15.016 28.5 -10.438 1 80.5 205 THR A O 1
ATOM 1524 N N . ALA A 1 206 ? -16.688 27.094 -10.875 1 86.19 206 ALA A N 1
ATOM 1525 C CA . ALA A 1 206 ? -15.891 25.906 -10.539 1 86.19 206 ALA A CA 1
ATOM 1526 C C . ALA A 1 206 ? -14.734 25.734 -11.523 1 86.19 206 ALA A C 1
ATOM 1528 O O . ALA A 1 206 ? -13.586 25.531 -11.117 1 86.19 206 ALA A O 1
ATOM 1529 N N . VAL A 1 207 ? -15 25.875 -12.805 1 87.5 207 VAL A N 1
ATOM 1530 C CA . VAL A 1 207 ? -14.039 25.531 -13.844 1 87.5 207 VAL A CA 1
ATOM 1531 C C . VAL A 1 207 ? -13.078 26.703 -14.07 1 87.5 207 VAL A C 1
ATOM 1533 O O . VAL A 1 207 ? -11.883 26.5 -14.305 1 87.5 207 VAL A O 1
ATOM 1536 N N . VAL A 1 208 ? -13.57 27.906 -13.883 1 84.19 208 VAL A N 1
ATOM 1537 C CA . VAL A 1 208 ? -12.773 29.078 -14.25 1 84.19 208 VAL A CA 1
ATOM 1538 C C . VAL A 1 208 ? -12.008 29.578 -13.031 1 84.19 208 VAL A C 1
ATOM 1540 O O . VAL A 1 208 ? -10.867 30.031 -13.148 1 84.19 208 VAL A O 1
ATOM 1543 N N . HIS A 1 209 ? -12.594 29.422 -11.883 1 80.44 209 HIS A N 1
ATOM 1544 C CA . HIS A 1 209 ? -11.992 30.078 -10.727 1 80.44 209 HIS A CA 1
ATOM 1545 C C . HIS A 1 209 ? -11.43 29.062 -9.742 1 80.44 209 HIS A C 1
ATOM 1547 O O . HIS A 1 209 ? -10.312 29.219 -9.25 1 80.44 209 HIS A O 1
ATOM 1553 N N . VAL A 1 210 ? -12.117 28.031 -9.539 1 86.56 210 VAL A N 1
ATOM 1554 C CA . VAL A 1 210 ? -11.695 27.094 -8.5 1 86.56 210 VAL A CA 1
ATOM 1555 C C . VAL A 1 210 ? -10.68 26.109 -9.07 1 86.56 210 VAL A C 1
ATOM 1557 O O . VAL A 1 210 ? -9.609 25.906 -8.484 1 86.56 210 VAL A O 1
ATOM 1560 N N . LEU A 1 211 ? -10.93 25.578 -10.242 1 89.88 211 LEU A N 1
ATOM 1561 C CA . LEU A 1 211 ? -10.125 24.5 -10.812 1 89.88 211 LEU A CA 1
ATOM 1562 C C . LEU A 1 211 ? -8.688 24.953 -11.031 1 89.88 211 LEU A C 1
ATOM 1564 O O . LEU A 1 211 ? -7.746 24.266 -10.641 1 89.88 211 LEU A O 1
ATOM 1568 N N . PRO A 1 212 ? -8.477 26.125 -11.641 1 87.31 212 PRO A N 1
ATOM 1569 C CA . PRO A 1 212 ? -7.086 26.547 -11.844 1 87.31 212 PRO A CA 1
ATOM 1570 C C . PRO A 1 212 ? -6.316 26.688 -10.531 1 87.31 212 PRO A C 1
ATOM 1572 O O . PRO A 1 212 ? -5.098 26.5 -10.5 1 87.31 212 PRO A O 1
ATOM 1575 N N . ASN A 1 213 ? -6.98 27 -9.453 1 85.75 213 ASN A N 1
ATOM 1576 C CA . ASN A 1 213 ? -6.34 27.219 -8.156 1 85.75 213 ASN A CA 1
ATOM 1577 C C . ASN A 1 213 ? -6.008 25.891 -7.473 1 85.75 213 ASN A C 1
ATOM 1579 O O . ASN A 1 213 ? -5.152 25.844 -6.586 1 85.75 213 ASN A O 1
ATOM 1583 N N . ILE A 1 214 ? -6.648 24.859 -7.898 1 90.94 214 ILE A N 1
ATOM 1584 C CA . ILE A 1 214 ? -6.398 23.609 -7.184 1 90.94 214 ILE A CA 1
ATOM 1585 C C . ILE A 1 214 ? -5.535 22.688 -8.039 1 90.94 214 ILE A C 1
ATOM 1587 O O . ILE A 1 214 ? -5.184 21.594 -7.617 1 90.94 214 ILE A O 1
ATOM 1591 N N . VAL A 1 215 ? -5.098 23.125 -9.203 1 92.38 215 VAL A N 1
ATOM 1592 C CA . VAL A 1 215 ? -4.305 22.328 -10.133 1 92.38 215 VAL A CA 1
ATOM 1593 C C . VAL A 1 215 ? -2.947 22.016 -9.508 1 92.38 215 VAL A C 1
ATOM 1595 O O . VAL A 1 215 ? -2.486 20.859 -9.555 1 92.38 215 VAL A O 1
ATOM 1598 N N . PRO A 1 216 ? -2.305 22.969 -8.828 1 91.25 216 PRO A N 1
ATOM 1599 C CA . PRO A 1 216 ? -0.966 22.672 -8.305 1 91.25 216 PRO A CA 1
ATOM 1600 C C . PRO A 1 216 ? -0.964 21.531 -7.297 1 91.25 216 PRO A C 1
ATOM 1602 O O . PRO A 1 216 ? -0.223 20.562 -7.461 1 91.25 216 PRO A O 1
ATOM 1605 N N . PRO A 1 217 ? -1.85 21.562 -6.27 1 93.38 217 PRO A N 1
ATOM 1606 C CA . PRO A 1 217 ? -1.865 20.422 -5.348 1 93.38 217 PRO A CA 1
ATOM 1607 C C . PRO A 1 217 ? -2.279 19.125 -6.027 1 93.38 217 PRO A C 1
ATOM 1609 O O . PRO A 1 217 ? -1.819 18.047 -5.637 1 93.38 217 PRO A O 1
ATOM 1612 N N . LEU A 1 218 ? -3.105 19.219 -7.016 1 96.12 218 LEU A N 1
ATOM 1613 C CA . LEU A 1 218 ? -3.518 18.031 -7.754 1 96.12 218 LEU A CA 1
ATOM 1614 C C . LEU A 1 218 ? -2.34 17.422 -8.508 1 96.12 218 LEU A C 1
ATOM 1616 O O . LEU A 1 218 ? -2.217 16.203 -8.594 1 96.12 218 LEU A O 1
ATOM 1620 N N . LEU A 1 219 ? -1.518 18.297 -9.047 1 95.19 219 LEU A N 1
ATOM 1621 C CA . LEU A 1 219 ? -0.352 17.828 -9.789 1 95.19 219 LEU A CA 1
ATOM 1622 C C . LEU A 1 219 ? 0.62 17.109 -8.859 1 95.19 219 LEU A C 1
ATOM 1624 O O . LEU A 1 219 ? 1.179 16.062 -9.219 1 95.19 219 LEU A O 1
ATOM 1628 N N . VAL A 1 220 ? 0.848 17.688 -7.703 1 94.94 220 VAL A N 1
ATOM 1629 C CA . VAL A 1 220 ? 1.709 17.047 -6.715 1 94.94 220 VAL A CA 1
ATOM 1630 C C . VAL A 1 220 ? 1.152 15.68 -6.352 1 94.94 220 VAL A C 1
ATOM 1632 O O . VAL A 1 220 ? 1.877 14.68 -6.379 1 94.94 220 VAL A O 1
ATOM 1635 N N . GLN A 1 221 ? -0.123 15.656 -6.102 1 96.88 221 GLN A N 1
ATOM 1636 C CA . GLN A 1 221 ? -0.771 14.406 -5.719 1 96.88 221 GLN A CA 1
ATOM 1637 C C . GLN A 1 221 ? -0.721 13.391 -6.859 1 96.88 221 GLN A C 1
ATOM 1639 O O . GLN A 1 221 ? -0.589 12.188 -6.621 1 96.88 221 GLN A O 1
ATOM 1644 N N . ALA A 1 222 ? 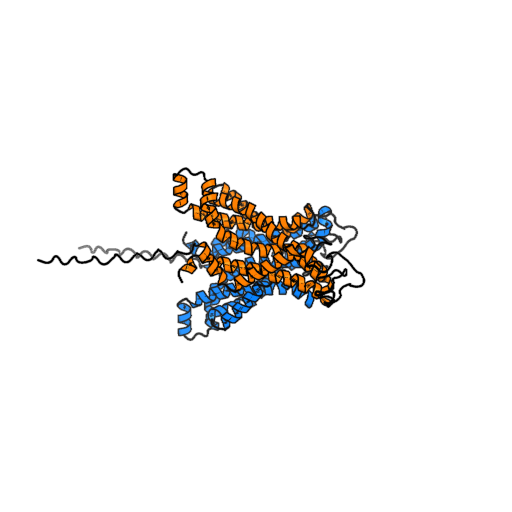-0.849 13.852 -8.023 1 97.75 222 ALA A N 1
ATOM 1645 C CA . ALA A 1 222 ? -0.827 12.961 -9.188 1 97.75 222 ALA A CA 1
ATOM 1646 C C . ALA A 1 222 ? 0.514 12.242 -9.305 1 97.75 222 ALA A C 1
ATOM 1648 O O . ALA A 1 222 ? 0.562 11.055 -9.617 1 97.75 222 ALA A O 1
ATOM 1649 N N . THR A 1 223 ? 1.621 12.961 -9.062 1 96.44 223 THR A N 1
ATOM 1650 C CA . THR A 1 223 ? 2.939 12.344 -9.156 1 96.44 223 THR A CA 1
ATOM 1651 C C . THR A 1 223 ? 3.08 11.219 -8.125 1 96.44 223 THR A C 1
ATOM 1653 O O . THR A 1 223 ? 3.588 10.141 -8.438 1 96.44 223 THR A O 1
ATOM 1656 N N . LEU A 1 224 ? 2.602 11.461 -6.953 1 94.56 224 LEU A N 1
ATOM 1657 C CA . LEU A 1 224 ? 2.66 10.461 -5.895 1 94.56 224 LEU A CA 1
ATOM 1658 C C . LEU A 1 224 ? 1.749 9.281 -6.215 1 94.56 224 LEU A C 1
ATOM 1660 O O . LEU A 1 224 ? 2.113 8.125 -5.977 1 94.56 224 LEU A O 1
ATOM 1664 N N . ALA A 1 225 ? 0.614 9.594 -6.781 1 97.75 225 ALA A N 1
ATOM 1665 C CA . ALA A 1 225 ? -0.355 8.562 -7.133 1 97.75 225 ALA A CA 1
ATOM 1666 C C . ALA A 1 225 ? 0.172 7.676 -8.258 1 97.75 225 ALA A C 1
ATOM 1668 O O . ALA A 1 225 ? -0.107 6.477 -8.297 1 97.75 225 ALA A O 1
ATOM 1669 N N . ILE A 1 226 ? 0.895 8.25 -9.164 1 97.94 226 ILE A N 1
ATOM 1670 C CA . ILE A 1 226 ? 1.456 7.473 -10.266 1 97.94 226 ILE A CA 1
ATOM 1671 C C . ILE A 1 226 ? 2.477 6.473 -9.719 1 97.94 226 ILE A C 1
ATOM 1673 O O . ILE A 1 226 ? 2.5 5.312 -10.141 1 97.94 226 ILE A O 1
ATOM 1677 N N . ALA A 1 227 ? 3.326 6.953 -8.828 1 95.81 227 ALA A N 1
ATOM 1678 C CA . ALA A 1 227 ? 4.273 6.043 -8.188 1 95.81 227 ALA A CA 1
ATOM 1679 C C . ALA A 1 227 ? 3.551 4.867 -7.539 1 95.81 227 ALA A C 1
ATOM 1681 O O . ALA A 1 227 ? 3.926 3.711 -7.742 1 95.81 227 ALA A O 1
ATOM 1682 N N . GLU A 1 228 ? 2.498 5.168 -6.836 1 94.44 228 GLU A N 1
ATOM 1683 C CA . GLU A 1 228 ? 1.721 4.133 -6.164 1 94.44 228 GLU A CA 1
ATOM 1684 C C . GLU A 1 228 ? 1.035 3.215 -7.172 1 94.44 228 GLU A C 1
ATOM 1686 O O . GLU A 1 228 ? 0.907 2.012 -6.938 1 94.44 228 GLU A O 1
ATOM 1691 N N . ALA A 1 229 ? 0.582 3.781 -8.188 1 97.38 229 ALA A N 1
ATOM 1692 C CA . ALA A 1 229 ? -0.101 3.014 -9.227 1 97.38 229 ALA A CA 1
ATOM 1693 C C . ALA A 1 229 ? 0.857 2.045 -9.914 1 97.38 229 ALA A C 1
ATOM 1695 O O . ALA A 1 229 ? 0.473 0.928 -10.266 1 97.38 229 ALA A O 1
ATOM 1696 N N . ILE A 1 230 ? 2.047 2.502 -10.141 1 97.38 230 ILE A N 1
ATOM 1697 C CA . ILE A 1 230 ? 3.051 1.636 -10.75 1 97.38 230 ILE A CA 1
ATOM 1698 C C . ILE A 1 230 ? 3.338 0.453 -9.828 1 97.38 230 ILE A C 1
ATOM 1700 O O . ILE A 1 230 ? 3.41 -0.692 -10.281 1 97.38 230 ILE A O 1
ATOM 1704 N N . ILE A 1 231 ? 3.439 0.718 -8.609 1 93.81 231 ILE A N 1
ATOM 1705 C CA . ILE A 1 231 ? 3.645 -0.345 -7.629 1 93.81 231 ILE A CA 1
ATOM 1706 C C . ILE A 1 231 ? 2.441 -1.286 -7.629 1 93.81 231 ILE A C 1
ATOM 1708 O O . ILE A 1 231 ? 2.604 -2.508 -7.59 1 93.81 231 ILE A O 1
ATOM 1712 N N . ALA A 1 232 ? 1.25 -0.715 -7.629 1 94.31 232 ALA A N 1
ATOM 1713 C CA . ALA A 1 232 ? 0.021 -1.504 -7.641 1 94.31 232 ALA A CA 1
ATOM 1714 C C . ALA A 1 232 ? -0.045 -2.398 -8.875 1 94.31 232 ALA A C 1
ATOM 1716 O O . ALA A 1 232 ? -0.376 -3.582 -8.773 1 94.31 232 ALA A O 1
ATOM 1717 N N . GLU A 1 233 ? 0.285 -1.819 -9.992 1 96 233 GLU A N 1
ATOM 1718 C CA . GLU A 1 233 ? 0.314 -2.613 -11.211 1 96 233 GLU A CA 1
ATOM 1719 C C . GLU A 1 233 ? 1.349 -3.732 -11.125 1 96 233 GLU A C 1
ATOM 1721 O O . GLU A 1 233 ? 1.073 -4.871 -11.5 1 96 233 GLU A O 1
ATOM 1726 N N . ALA A 1 234 ? 2.525 -3.385 -10.711 1 94.75 234 ALA A N 1
ATOM 1727 C CA . ALA A 1 234 ? 3.576 -4.387 -10.562 1 94.75 234 ALA A CA 1
ATOM 1728 C C . ALA A 1 234 ? 3.139 -5.508 -9.625 1 94.75 234 ALA A C 1
ATOM 1730 O O . ALA A 1 234 ? 3.391 -6.688 -9.891 1 94.75 234 ALA A O 1
ATOM 1731 N N . SER A 1 235 ? 2.5 -5.117 -8.586 1 90.19 235 SER A N 1
ATOM 1732 C CA . SER A 1 235 ? 2.012 -6.094 -7.617 1 90.19 235 SER A CA 1
ATOM 1733 C C . SER A 1 235 ? 0.971 -7.016 -8.242 1 90.19 235 SER A C 1
ATOM 1735 O O . SER A 1 235 ? 1.032 -8.234 -8.07 1 90.19 235 SER A O 1
ATOM 1737 N N . LEU A 1 236 ? 0.034 -6.5 -8.961 1 91.12 236 LEU A N 1
ATOM 1738 C CA . LEU A 1 236 ? -1.019 -7.297 -9.578 1 91.12 236 LEU A CA 1
ATOM 1739 C C . LEU A 1 236 ? -0.451 -8.188 -10.672 1 91.12 236 LEU A C 1
ATOM 1741 O O . LEU A 1 236 ? -0.871 -9.344 -10.828 1 91.12 236 LEU A O 1
ATOM 1745 N N . SER A 1 237 ? 0.472 -7.633 -11.414 1 93.69 237 SER A N 1
ATOM 1746 C CA . SER A 1 237 ? 1.103 -8.438 -12.461 1 93.69 237 SER A CA 1
ATOM 1747 C C . SER A 1 237 ? 1.982 -9.531 -11.859 1 93.69 237 SER A C 1
ATOM 1749 O O . SER A 1 237 ? 2.082 -10.625 -12.406 1 93.69 237 SER A O 1
ATOM 1751 N N . PHE A 1 238 ? 2.652 -9.18 -10.836 1 89.12 238 PHE A N 1
ATOM 1752 C CA . PHE A 1 238 ? 3.414 -10.18 -10.094 1 89.12 238 PHE A CA 1
ATOM 1753 C C . PHE A 1 238 ? 2.508 -11.312 -9.617 1 89.12 238 PHE A C 1
ATOM 1755 O O . PHE A 1 238 ? 2.91 -12.477 -9.609 1 89.12 238 PHE A O 1
ATOM 1762 N N . LEU A 1 239 ? 1.253 -10.992 -9.352 1 82.25 239 LEU A N 1
ATOM 1763 C CA . LEU A 1 239 ? 0.278 -11.953 -8.852 1 82.25 239 LEU A CA 1
ATOM 1764 C C . LEU A 1 239 ? -0.389 -12.695 -10.008 1 82.25 239 LEU A C 1
ATOM 1766 O O . LEU A 1 239 ? -1.198 -13.602 -9.781 1 82.25 239 LEU A O 1
ATOM 1770 N N . GLY A 1 240 ? -0.076 -12.273 -11.164 1 86.38 240 GLY A N 1
ATOM 1771 C CA . GLY A 1 240 ? -0.688 -12.891 -12.328 1 86.38 240 GLY A CA 1
ATOM 1772 C C . GLY A 1 240 ? -2.049 -12.312 -12.664 1 86.38 240 GLY A C 1
ATOM 1773 O O . GLY A 1 240 ? -2.801 -12.898 -13.445 1 86.38 240 GLY A O 1
ATOM 1774 N N . LEU A 1 241 ? -2.391 -11.172 -12.047 1 88.12 241 LEU A N 1
ATOM 1775 C CA . LEU A 1 241 ? -3.715 -10.586 -12.227 1 88.12 241 LEU A CA 1
ATOM 1776 C C . LEU A 1 241 ? -3.658 -9.398 -13.18 1 88.12 241 LEU A C 1
ATOM 1778 O O . LEU A 1 241 ? -4.695 -8.836 -13.539 1 88.12 241 LEU A O 1
ATOM 1782 N N . GLY A 1 242 ? -2.52 -8.977 -13.523 1 93.12 242 GLY A N 1
ATOM 1783 C CA . GLY A 1 242 ? -2.334 -7.836 -14.406 1 93.12 242 GLY A CA 1
ATOM 1784 C C . GLY A 1 242 ? -1.929 -8.227 -15.812 1 93.12 242 GLY A C 1
ATOM 1785 O O . GLY A 1 242 ? -2.635 -8.984 -16.484 1 93.12 242 GLY A O 1
ATOM 1786 N N . GLN A 1 243 ? -0.762 -7.816 -16.172 1 94.19 243 GLN A N 1
ATOM 1787 C CA . GLN A 1 243 ? -0.24 -8.125 -17.5 1 94.19 243 GLN A CA 1
ATOM 1788 C C . GLN A 1 243 ? -0.058 -9.625 -17.688 1 94.19 243 GLN A C 1
ATOM 1790 O O . GLN A 1 243 ? 0.531 -10.297 -16.844 1 94.19 243 GLN A O 1
ATOM 1795 N N . GLN A 1 244 ? -0.571 -10.109 -18.844 1 93.88 244 GLN A N 1
ATOM 1796 C CA . GLN A 1 244 ? -0.514 -11.539 -19.109 1 93.88 244 GLN A CA 1
ATOM 1797 C C . GLN A 1 244 ? 0.603 -11.875 -20.094 1 93.88 244 GLN A C 1
ATOM 1799 O O . GLN A 1 244 ? 0.896 -11.086 -21 1 93.88 244 GLN A O 1
ATOM 1804 N N . PRO A 1 245 ? 1.223 -13.078 -19.828 1 91.75 245 PRO A N 1
ATOM 1805 C CA . PRO A 1 245 ? 2.199 -13.531 -20.828 1 91.75 245 PRO A CA 1
ATOM 1806 C C . PRO A 1 245 ? 1.618 -13.609 -22.234 1 91.75 245 PRO A C 1
ATOM 1808 O O . PRO A 1 245 ? 0.417 -13.836 -22.391 1 91.75 245 PRO A O 1
ATOM 1811 N N . PRO A 1 246 ? 2.434 -13.328 -23.297 1 94.69 246 PRO A N 1
ATOM 1812 C CA . PRO A 1 246 ? 3.891 -13.188 -23.281 1 94.69 246 PRO A CA 1
ATOM 1813 C C . PRO A 1 246 ? 4.344 -11.742 -23.109 1 94.69 246 PRO A C 1
ATOM 1815 O O . PRO A 1 246 ? 5.543 -11.469 -23 1 94.69 246 PRO A O 1
ATOM 1818 N N . ALA A 1 247 ? 3.35 -10.828 -23.016 1 94.5 247 ALA A N 1
ATOM 1819 C CA . ALA A 1 247 ? 3.68 -9.414 -22.922 1 94.5 247 ALA A CA 1
ATOM 1820 C C . ALA A 1 247 ? 4.32 -9.078 -21.578 1 94.5 247 ALA A C 1
ATOM 1822 O O . ALA A 1 247 ? 3.84 -9.516 -20.531 1 94.5 247 ALA A O 1
ATOM 1823 N N . PRO A 1 248 ? 5.375 -8.273 -21.656 1 96.38 248 PRO A N 1
ATOM 1824 C CA . PRO A 1 248 ? 6.086 -8.008 -20.391 1 96.38 248 PRO A CA 1
ATOM 1825 C C . PRO A 1 248 ? 5.566 -6.766 -19.672 1 96.38 248 PRO A C 1
ATOM 1827 O O . PRO A 1 248 ? 5.09 -5.824 -20.312 1 96.38 248 PRO A O 1
ATOM 1830 N N . SER A 1 249 ? 5.586 -6.785 -18.453 1 97.25 249 SER A N 1
ATOM 1831 C CA . SER A 1 249 ? 5.617 -5.703 -17.469 1 97.25 249 SER A CA 1
ATOM 1832 C C . SER A 1 249 ? 6.652 -5.977 -16.375 1 97.25 249 SER A C 1
ATOM 1834 O O . SER A 1 249 ? 7.133 -7.102 -16.234 1 97.25 249 SER A O 1
ATOM 1836 N N . TRP A 1 250 ? 7.059 -4.953 -15.766 1 97.56 250 TRP A N 1
ATOM 1837 C CA . TRP A 1 250 ? 8.055 -5.184 -14.727 1 97.56 250 TRP A CA 1
ATOM 1838 C C . TRP A 1 250 ? 7.527 -6.145 -13.672 1 97.56 250 TRP A C 1
ATOM 1840 O O . TRP A 1 250 ? 8.266 -7.008 -13.18 1 97.56 250 TRP A O 1
ATOM 1850 N N . GLY A 1 251 ? 6.246 -6.02 -13.375 1 94.94 251 GLY A N 1
ATOM 1851 C CA . GLY A 1 251 ? 5.625 -6.926 -12.422 1 94.94 251 GLY A CA 1
ATOM 1852 C C . GLY A 1 251 ? 5.555 -8.359 -12.914 1 94.94 251 GLY A C 1
ATOM 1853 O O . GLY A 1 251 ? 5.855 -9.289 -12.172 1 94.94 251 GLY A O 1
ATOM 1854 N N . SER A 1 252 ? 5.18 -8.594 -14.148 1 95.44 252 SER A N 1
ATOM 1855 C CA . SER A 1 252 ? 5.094 -9.945 -14.695 1 95.44 252 SER A CA 1
ATOM 1856 C C . SER A 1 252 ? 6.473 -10.586 -14.82 1 95.44 252 SER A C 1
ATOM 1858 O O . SER A 1 252 ? 6.613 -11.797 -14.688 1 95.44 252 SER A O 1
ATOM 1860 N N . MET A 1 253 ? 7.457 -9.727 -15.078 1 96.69 253 MET A N 1
ATOM 1861 C CA . MET A 1 253 ? 8.828 -10.227 -15.125 1 96.69 253 MET A CA 1
ATOM 1862 C C . MET A 1 253 ? 9.273 -10.711 -13.75 1 96.69 253 MET A C 1
ATOM 1864 O O . MET A 1 253 ? 9.977 -11.719 -13.641 1 96.69 253 MET A O 1
ATOM 1868 N N . LEU A 1 254 ? 8.859 -10.023 -12.75 1 93.38 254 LEU A N 1
ATOM 1869 C CA . LEU A 1 254 ? 9.18 -10.438 -11.391 1 93.38 254 LEU A CA 1
ATOM 1870 C C . LEU A 1 254 ? 8.445 -11.727 -11.031 1 93.38 254 LEU A C 1
ATOM 1872 O O . LEU A 1 254 ? 8.969 -12.555 -10.281 1 93.38 254 LEU A O 1
ATOM 1876 N N . ASN A 1 255 ? 7.223 -11.875 -11.547 1 89.88 255 ASN A N 1
ATOM 1877 C CA . ASN A 1 255 ? 6.496 -13.125 -11.367 1 89.88 255 ASN A CA 1
ATOM 1878 C C . ASN A 1 255 ? 7.293 -14.312 -11.891 1 89.88 255 ASN A C 1
ATOM 1880 O O . ASN A 1 255 ? 7.434 -15.328 -11.203 1 89.88 255 ASN A O 1
ATOM 1884 N N . ALA A 1 256 ? 7.836 -14.195 -13.047 1 91.94 256 ALA A N 1
ATOM 1885 C CA . ALA A 1 256 ? 8.617 -15.258 -13.672 1 91.94 256 ALA A CA 1
ATOM 1886 C C . ALA A 1 256 ? 9.914 -15.5 -12.906 1 91.94 256 ALA A C 1
ATOM 1888 O O . ALA A 1 256 ? 10.375 -16.641 -12.805 1 91.94 256 ALA A O 1
ATOM 1889 N N . ALA A 1 257 ? 10.461 -14.469 -12.336 1 92.31 257 ALA A N 1
ATOM 1890 C CA . ALA A 1 257 ? 11.781 -14.508 -11.703 1 92.31 257 ALA A CA 1
ATOM 1891 C C . ALA A 1 257 ? 11.711 -15.203 -10.352 1 92.31 257 ALA A C 1
ATOM 1893 O O . ALA A 1 257 ? 12.719 -15.734 -9.867 1 92.31 257 ALA A O 1
ATOM 1894 N N . GLN A 1 258 ? 10.594 -15.211 -9.711 1 84.06 258 GLN A N 1
ATOM 1895 C CA . GLN A 1 258 ? 10.477 -15.609 -8.312 1 84.06 258 GLN A CA 1
ATOM 1896 C C . GLN A 1 258 ? 10.93 -17.047 -8.102 1 84.06 258 GLN A C 1
ATOM 1898 O O . GLN A 1 258 ? 11.508 -17.375 -7.066 1 84.06 258 GLN A O 1
ATOM 1903 N N . ARG A 1 259 ? 10.719 -17.906 -9.094 1 83.5 259 ARG A N 1
ATOM 1904 C CA . ARG A 1 259 ? 11.047 -19.328 -8.969 1 83.5 259 ARG A CA 1
ATOM 1905 C C . ARG A 1 259 ? 12.523 -19.578 -9.234 1 83.5 259 ARG A C 1
ATOM 1907 O O . ARG A 1 259 ? 13.023 -20.672 -9 1 83.5 259 ARG A O 1
ATOM 1914 N N . PHE A 1 260 ? 13.227 -18.547 -9.664 1 89.88 260 PHE A N 1
ATOM 1915 C CA . PHE A 1 260 ? 14.594 -18.766 -10.109 1 89.88 260 PHE A CA 1
ATOM 1916 C C . PHE A 1 260 ? 15.539 -17.766 -9.445 1 89.88 260 PHE A C 1
ATOM 1918 O O . PHE A 1 260 ? 16.578 -17.422 -10 1 89.88 260 PHE A O 1
ATOM 1925 N N . LEU A 1 261 ? 15.188 -17.297 -8.328 1 84.5 261 LEU A N 1
ATOM 1926 C CA . LEU A 1 261 ? 15.93 -16.219 -7.676 1 84.5 261 LEU A CA 1
ATOM 1927 C C . LEU A 1 261 ? 17.359 -16.672 -7.348 1 84.5 261 LEU A C 1
ATOM 1929 O O . LEU A 1 261 ? 18.281 -15.867 -7.406 1 84.5 261 LEU A O 1
ATOM 1933 N N . SER A 1 262 ? 17.562 -17.891 -7.055 1 85.94 262 SER A N 1
ATOM 1934 C CA . SER A 1 262 ? 18.891 -18.406 -6.699 1 85.94 262 SER A CA 1
ATOM 1935 C C . SER A 1 262 ? 19.719 -18.703 -7.941 1 85.94 262 SER A C 1
ATOM 1937 O O . SER A 1 262 ? 20.922 -18.453 -7.961 1 85.94 262 SER A O 1
ATOM 1939 N N . GLN A 1 263 ? 19.094 -19.141 -8.977 1 90.62 263 GLN A N 1
ATOM 1940 C CA . GLN A 1 263 ? 19.781 -19.578 -10.18 1 90.62 263 GLN A CA 1
ATOM 1941 C C . GLN A 1 263 ? 20.016 -18.406 -11.141 1 90.62 263 GLN A C 1
ATOM 1943 O O . GLN A 1 263 ? 21.031 -18.359 -11.844 1 90.62 263 GLN A O 1
ATOM 1948 N N . ALA A 1 264 ? 19.047 -17.547 -11.188 1 95.12 264 ALA A N 1
ATOM 1949 C CA . ALA A 1 264 ? 19.078 -16.453 -12.156 1 95.12 264 ALA A CA 1
ATOM 1950 C C . ALA A 1 264 ? 18.594 -15.141 -11.531 1 95.12 264 ALA A C 1
ATOM 1952 O O . ALA A 1 264 ? 17.594 -14.57 -11.969 1 95.12 264 ALA A O 1
ATOM 1953 N N . PRO A 1 265 ? 19.391 -14.578 -10.648 1 91.69 265 PRO A N 1
ATOM 1954 C CA . PRO A 1 265 ? 18.938 -13.391 -9.906 1 91.69 265 PRO A CA 1
ATOM 1955 C C . PRO A 1 265 ? 18.781 -12.164 -10.797 1 91.69 265 PRO A C 1
ATOM 1957 O O . PRO A 1 265 ? 18.031 -11.25 -10.461 1 91.69 265 PRO A O 1
ATOM 1960 N N . TRP A 1 266 ? 19.391 -12.141 -12 1 95.69 266 TRP A N 1
ATOM 1961 C CA . TRP A 1 266 ? 19.297 -10.992 -12.891 1 95.69 266 TRP A CA 1
ATOM 1962 C C . TRP A 1 266 ? 17.875 -10.812 -13.398 1 95.69 266 TRP A C 1
ATOM 1964 O O . TRP A 1 266 ? 17.469 -9.703 -13.758 1 95.69 266 TRP A O 1
ATOM 1974 N N . MET A 1 267 ? 17.078 -11.906 -13.406 1 95.19 267 MET A N 1
ATOM 1975 C CA . MET A 1 267 ? 15.688 -11.859 -13.859 1 95.19 267 MET A CA 1
ATOM 1976 C C . MET A 1 267 ? 14.859 -10.953 -12.961 1 95.19 267 MET A C 1
ATOM 1978 O O . MET A 1 267 ? 13.891 -10.336 -13.414 1 95.19 267 MET A O 1
ATOM 1982 N N . ALA A 1 268 ? 15.289 -10.852 -11.711 1 93.25 268 ALA A N 1
ATOM 1983 C CA . ALA A 1 268 ? 14.539 -10.062 -10.742 1 93.25 268 ALA A CA 1
ATOM 1984 C C . ALA A 1 268 ? 15.18 -8.688 -10.539 1 93.25 268 ALA A C 1
ATOM 1986 O O . ALA A 1 268 ? 14.484 -7.695 -10.328 1 93.25 268 ALA A O 1
ATOM 1987 N N . ILE A 1 269 ? 16.453 -8.594 -10.68 1 93.88 269 ILE A N 1
ATOM 1988 C CA . ILE A 1 269 ? 17.219 -7.398 -10.336 1 93.88 269 ILE A CA 1
ATOM 1989 C C . ILE A 1 269 ? 16.844 -6.258 -11.281 1 93.88 269 ILE A C 1
ATOM 1991 O O . ILE A 1 269 ? 16.547 -5.152 -10.828 1 93.88 269 ILE A O 1
ATOM 1995 N N . TYR A 1 270 ? 16.734 -6.52 -12.492 1 96.19 270 TYR A N 1
ATOM 1996 C CA . TYR A 1 270 ? 16.625 -5.434 -13.453 1 96.19 270 TYR A CA 1
ATOM 1997 C C . TYR A 1 270 ? 15.203 -4.879 -13.477 1 96.19 270 TYR A C 1
ATOM 1999 O O . TYR A 1 270 ? 15 -3.664 -13.391 1 96.19 270 TYR A O 1
ATOM 2007 N N . PRO A 1 271 ? 14.141 -5.762 -13.578 1 96.62 271 PRO A N 1
ATOM 2008 C CA . PRO A 1 271 ? 12.805 -5.164 -13.445 1 96.62 271 PRO A CA 1
ATOM 2009 C C . PRO A 1 271 ? 12.578 -4.535 -12.07 1 96.62 271 PRO A C 1
ATOM 2011 O O . PRO A 1 271 ? 11.898 -3.512 -11.969 1 96.62 271 PRO A O 1
ATOM 2014 N N . GLY A 1 272 ? 13.172 -5.105 -11.039 1 94.5 272 GLY A N 1
ATOM 2015 C CA . GLY A 1 272 ? 13.094 -4.52 -9.711 1 94.5 272 GLY A CA 1
ATOM 2016 C C . GLY A 1 272 ? 13.727 -3.145 -9.625 1 94.5 272 GLY A C 1
ATOM 2017 O O . GLY A 1 272 ? 13.148 -2.225 -9.039 1 94.5 272 GLY A O 1
ATOM 2018 N N . LEU A 1 273 ? 14.891 -3.029 -10.203 1 95.12 273 LEU A N 1
ATOM 2019 C CA . LEU A 1 273 ? 15.594 -1.753 -10.234 1 95.12 273 LEU A CA 1
ATOM 2020 C C . LEU A 1 273 ? 14.805 -0.714 -11.023 1 95.12 273 LEU A C 1
ATOM 2022 O O . LEU A 1 273 ? 14.797 0.466 -10.664 1 95.12 273 LEU A O 1
ATOM 2026 N N . ALA A 1 274 ? 14.219 -1.199 -12.102 1 97.25 274 ALA A N 1
ATOM 2027 C CA . ALA A 1 274 ? 13.398 -0.294 -12.898 1 97.25 274 ALA A CA 1
ATOM 2028 C C . ALA A 1 274 ? 12.242 0.267 -12.078 1 97.25 274 ALA A C 1
ATOM 2030 O O . ALA A 1 274 ? 12.008 1.478 -12.07 1 97.25 274 ALA A O 1
ATOM 2031 N N . ILE A 1 275 ? 11.516 -0.607 -11.367 1 96.31 275 ILE A N 1
ATOM 2032 C CA . ILE A 1 275 ? 10.406 -0.18 -10.516 1 96.31 275 ILE A CA 1
ATOM 2033 C C . ILE A 1 275 ? 10.914 0.797 -9.461 1 96.31 275 ILE A C 1
ATOM 2035 O O . ILE A 1 275 ? 10.336 1.867 -9.266 1 96.31 275 ILE A O 1
ATOM 2039 N N . PHE A 1 276 ? 12.008 0.462 -8.852 1 94.38 276 PHE A N 1
ATOM 2040 C CA . PHE A 1 276 ? 12.57 1.267 -7.77 1 94.38 276 PHE A CA 1
ATOM 2041 C C . PHE A 1 276 ? 12.93 2.664 -8.266 1 94.38 276 PHE A C 1
ATOM 2043 O O . PHE A 1 276 ? 12.531 3.662 -7.656 1 94.38 276 PHE A O 1
ATOM 2050 N N . LEU A 1 277 ? 13.648 2.75 -9.344 1 95.81 277 LEU A N 1
ATOM 2051 C CA . LEU A 1 277 ? 14.133 4.02 -9.875 1 95.81 277 LEU A CA 1
ATOM 2052 C C . LEU A 1 277 ? 12.969 4.906 -10.312 1 95.81 277 LEU A C 1
ATOM 2054 O O . LEU A 1 277 ? 12.953 6.102 -10.016 1 95.81 277 LEU A O 1
ATOM 2058 N N . VAL A 1 278 ? 12.023 4.328 -10.961 1 97 278 VAL A N 1
ATOM 2059 C CA . VAL A 1 278 ? 10.906 5.109 -11.484 1 97 278 VAL A CA 1
ATOM 2060 C C . VAL A 1 278 ? 10.031 5.594 -10.328 1 97 278 VAL A C 1
ATOM 2062 O O . VAL A 1 278 ? 9.625 6.758 -10.297 1 97 278 VAL A O 1
ATOM 2065 N N . VAL A 1 279 ? 9.727 4.711 -9.406 1 95.25 279 VAL A N 1
ATOM 2066 C CA . VAL A 1 279 ? 8.906 5.07 -8.258 1 95.25 279 VAL A CA 1
ATOM 2067 C C . VAL A 1 279 ? 9.602 6.152 -7.441 1 95.25 279 VAL A C 1
ATOM 2069 O O . VAL A 1 279 ? 8.977 7.145 -7.055 1 95.25 279 VAL A O 1
ATOM 2072 N N . LEU A 1 280 ? 10.883 5.992 -7.18 1 93.44 280 LEU A N 1
ATOM 2073 C CA . LEU A 1 280 ? 11.664 7.004 -6.48 1 93.44 280 LEU A CA 1
ATOM 2074 C C . LEU A 1 280 ? 11.617 8.336 -7.219 1 93.44 280 LEU A C 1
ATOM 2076 O O . LEU A 1 280 ? 11.469 9.391 -6.594 1 93.44 280 LEU A O 1
ATOM 2080 N N . SER A 1 281 ? 11.781 8.242 -8.453 1 96.69 281 SER A N 1
ATOM 2081 C CA . SER A 1 281 ? 11.828 9.445 -9.289 1 96.69 281 SER A CA 1
ATOM 2082 C C . SER A 1 281 ? 10.516 10.211 -9.227 1 96.69 281 SER A C 1
ATOM 2084 O O . SER A 1 281 ? 10.508 11.438 -9.148 1 96.69 281 SER A O 1
ATOM 2086 N N . PHE A 1 282 ? 9.391 9.539 -9.297 1 96.44 282 PHE A N 1
ATOM 2087 C CA . PHE A 1 282 ? 8.102 10.211 -9.188 1 96.44 282 PHE A CA 1
ATOM 2088 C C . PHE A 1 282 ? 7.926 10.828 -7.809 1 96.44 282 PHE A C 1
ATOM 2090 O O . PHE A 1 282 ? 7.336 11.898 -7.672 1 96.44 282 PHE A O 1
ATOM 2097 N N . ASN A 1 283 ? 8.414 10.156 -6.82 1 92.56 283 ASN A N 1
ATOM 2098 C CA . ASN A 1 283 ? 8.359 10.719 -5.473 1 92.56 283 ASN A CA 1
ATOM 2099 C C . ASN A 1 283 ? 9.211 11.977 -5.348 1 92.56 283 ASN A C 1
ATOM 2101 O O . ASN A 1 283 ? 8.781 12.961 -4.75 1 92.56 283 ASN A O 1
ATOM 2105 N N . LEU A 1 284 ? 10.398 11.93 -5.898 1 92.75 284 LEU A N 1
ATOM 2106 C CA . LEU A 1 284 ? 11.281 13.094 -5.883 1 92.75 284 LEU A CA 1
ATOM 2107 C C . LEU A 1 284 ? 10.656 14.25 -6.656 1 92.75 284 LEU A C 1
ATOM 2109 O O . LEU A 1 284 ? 10.75 15.406 -6.23 1 92.75 284 LEU A O 1
ATOM 2113 N N . LEU A 1 285 ? 10.094 13.875 -7.762 1 94.56 285 LEU A N 1
ATOM 2114 C CA . LEU A 1 285 ? 9.406 14.883 -8.555 1 94.56 285 LEU A CA 1
ATOM 2115 C C . LEU A 1 285 ? 8.289 15.539 -7.754 1 94.56 285 LEU A C 1
ATOM 2117 O O . LEU A 1 285 ? 8.141 16.766 -7.777 1 94.56 285 LEU A O 1
ATOM 2121 N N . GLY A 1 286 ? 7.48 14.758 -7.105 1 93.12 286 GLY A N 1
ATOM 2122 C CA . GLY A 1 286 ? 6.414 15.281 -6.266 1 93.12 286 GLY A CA 1
ATOM 2123 C C . GLY A 1 286 ? 6.91 16.203 -5.176 1 93.12 286 GLY A C 1
ATOM 2124 O O . GLY A 1 286 ? 6.32 17.266 -4.93 1 93.12 286 GLY A O 1
ATOM 2125 N N . ASP A 1 287 ? 7.977 15.859 -4.52 1 89.62 287 ASP A N 1
ATOM 2126 C CA . ASP A 1 287 ? 8.586 16.703 -3.492 1 89.62 287 ASP A CA 1
ATOM 2127 C C . ASP A 1 287 ? 9.047 18.031 -4.07 1 89.62 287 ASP A C 1
ATOM 2129 O O . ASP A 1 287 ? 8.836 19.078 -3.465 1 89.62 287 ASP A O 1
ATOM 2133 N N . GLY A 1 288 ? 9.695 17.922 -5.145 1 91.19 288 GLY A N 1
ATOM 2134 C CA . GLY A 1 288 ? 10.148 19.141 -5.801 1 91.19 288 GLY A CA 1
ATOM 2135 C C . GLY A 1 288 ? 9.016 20.062 -6.203 1 91.19 288 GLY A C 1
ATOM 2136 O O . GLY A 1 288 ? 9.109 21.281 -6.047 1 91.19 288 GLY A O 1
ATOM 2137 N N . LEU A 1 289 ? 8 19.484 -6.75 1 91.94 289 LEU A N 1
ATOM 2138 C CA . LEU A 1 289 ? 6.828 20.266 -7.141 1 91.94 289 LEU A CA 1
ATOM 2139 C C . LEU A 1 289 ? 6.176 20.906 -5.922 1 91.94 289 LEU A C 1
ATOM 2141 O O . LEU A 1 289 ? 5.746 22.062 -5.984 1 91.94 289 LEU A O 1
ATOM 2145 N N . ARG A 1 290 ? 6.07 20.125 -4.891 1 90.12 290 ARG A N 1
ATOM 2146 C CA . ARG A 1 290 ? 5.496 20.641 -3.654 1 90.12 290 ARG A CA 1
ATOM 2147 C C . ARG A 1 290 ? 6.285 21.844 -3.148 1 90.12 290 ARG A C 1
ATOM 2149 O O . ARG A 1 290 ? 5.699 22.859 -2.754 1 90.12 290 ARG A O 1
ATOM 2156 N N . ASP A 1 291 ? 7.562 21.781 -3.186 1 88 291 ASP A N 1
ATOM 2157 C CA . ASP A 1 291 ? 8.43 22.859 -2.736 1 88 291 ASP A CA 1
ATOM 2158 C C . ASP A 1 291 ? 8.305 24.078 -3.646 1 88 291 ASP A C 1
ATOM 2160 O O . ASP A 1 291 ? 8.305 25.219 -3.174 1 88 291 ASP A O 1
ATOM 2164 N N . ALA A 1 292 ? 8.289 23.812 -4.867 1 87.69 292 ALA A N 1
ATOM 2165 C CA . ALA A 1 292 ? 8.234 24.891 -5.848 1 87.69 292 ALA A CA 1
ATOM 2166 C C . ALA A 1 292 ? 6.906 25.641 -5.773 1 87.69 292 ALA A C 1
ATOM 2168 O O . ALA A 1 292 ? 6.844 26.844 -6.043 1 87.69 292 ALA A O 1
ATOM 2169 N N . LEU A 1 293 ? 5.871 24.953 -5.422 1 84.25 293 LEU A N 1
ATOM 2170 C CA . LEU A 1 293 ? 4.531 25.516 -5.473 1 84.25 293 LEU A CA 1
ATOM 2171 C C . LEU A 1 293 ? 4.098 26.016 -4.098 1 84.25 293 LEU A C 1
ATOM 2173 O O . LEU A 1 293 ? 3.033 26.625 -3.957 1 84.25 293 LEU A O 1
ATOM 2177 N N . ASP A 1 294 ? 4.898 25.594 -3.07 1 73.88 294 ASP A N 1
ATOM 2178 C CA . ASP A 1 294 ? 4.613 26.094 -1.727 1 73.88 294 ASP A CA 1
ATOM 2179 C C . ASP A 1 294 ? 4.867 27.594 -1.631 1 73.88 294 ASP A C 1
ATOM 2181 O O . ASP A 1 294 ? 5.996 28.047 -1.812 1 73.88 294 ASP A O 1
ATOM 2185 N N . PRO A 1 295 ? 3.805 28.422 -1.456 1 61.62 295 PRO A N 1
ATOM 2186 C CA . PRO A 1 295 ? 3.951 29.875 -1.378 1 61.62 295 PRO A CA 1
ATOM 2187 C C . PRO A 1 295 ? 4.789 30.328 -0.182 1 61.62 295 PRO A C 1
ATOM 2189 O O . PRO A 1 295 ? 5.391 31.406 -0.211 1 61.62 295 PRO A O 1
ATOM 2192 N N . ARG A 1 296 ? 4.582 29.625 0.896 1 56.81 296 ARG A N 1
ATOM 2193 C CA . ARG A 1 296 ? 5.297 30.094 2.084 1 56.81 296 ARG A CA 1
ATOM 2194 C C . ARG A 1 296 ? 6.805 30.031 1.874 1 56.81 296 ARG A C 1
ATOM 2196 O O . ARG A 1 296 ? 7.566 30.625 2.637 1 56.81 296 ARG A O 1
ATOM 2203 N N . ALA A 1 297 ? 7.266 29.344 1.038 1 52.28 297 ALA A N 1
ATOM 2204 C CA . ALA A 1 297 ? 8.703 29.281 0.778 1 52.28 297 ALA A CA 1
ATOM 2205 C C . ALA A 1 297 ? 9.195 30.594 0.168 1 52.28 297 ALA A C 1
ATOM 2207 O O . ALA A 1 297 ? 10.398 30.812 0.021 1 52.28 297 ALA A O 1
ATOM 2208 N N . GLN A 1 298 ? 8.328 31.375 -0.321 1 47.62 298 GLN A N 1
ATOM 2209 C CA . GLN A 1 298 ? 8.68 32.656 -0.925 1 47.62 298 GLN A CA 1
ATOM 2210 C C . GLN A 1 298 ? 9.25 33.625 0.114 1 47.62 298 GLN A C 1
ATOM 2212 O O . GLN A 1 298 ? 9.938 34.594 -0.234 1 47.62 298 GLN A O 1
ATOM 2217 N N . ARG A 1 299 ? 8.859 33.469 1.363 1 42.69 299 ARG A N 1
ATOM 2218 C CA . ARG A 1 299 ? 9.258 34.531 2.273 1 42.69 299 ARG A CA 1
ATOM 2219 C C . ARG A 1 299 ? 10.656 34.281 2.828 1 42.69 299 ARG A C 1
ATOM 2221 O O . ARG A 1 299 ? 11.203 35.125 3.551 1 42.69 299 ARG A O 1
ATOM 2228 N N . ARG A 1 300 ? 11.305 33.125 2.559 1 39.09 300 ARG A N 1
ATOM 2229 C CA . ARG A 1 300 ? 12.688 33.156 3.02 1 39.09 300 ARG A CA 1
ATOM 2230 C C . ARG A 1 300 ? 13.648 33.406 1.857 1 39.09 300 ARG A C 1
ATOM 2232 O O . ARG A 1 300 ? 13.391 32.969 0.735 1 39.09 300 ARG A O 1
ATOM 2239 N N . MET B 1 1 ? -28.422 45.844 77.438 1 34.12 1 MET B N 1
ATOM 2240 C CA . MET B 1 1 ? -27.656 45.812 76.188 1 34.12 1 MET B CA 1
ATOM 2241 C C . MET B 1 1 ? -27.344 44.375 75.812 1 34.12 1 MET B C 1
ATOM 2243 O O . MET B 1 1 ? -26.531 43.688 76.438 1 34.12 1 MET B O 1
ATOM 2247 N N . SER B 1 2 ? -28.391 43.594 75.438 1 42 2 SER B N 1
ATOM 2248 C CA . SER B 1 2 ? -28.469 42.188 75 1 42 2 SER B CA 1
ATOM 2249 C C . SER B 1 2 ? -27.656 41.938 73.75 1 42 2 SER B C 1
ATOM 2251 O O . SER B 1 2 ? -27.828 42.656 72.75 1 42 2 SER B O 1
ATOM 2253 N N . GLY B 1 3 ? -26.406 41.531 73.812 1 40.81 3 GLY B N 1
ATOM 2254 C CA . GLY B 1 3 ? -25.469 41.188 72.75 1 40.81 3 GLY B CA 1
ATOM 2255 C C . GLY B 1 3 ? -26 40.125 71.812 1 40.81 3 GLY B C 1
ATOM 2256 O O . GLY B 1 3 ? -26.312 39 72.188 1 40.81 3 GLY B O 1
ATOM 2257 N N . VAL B 1 4 ? -26.75 40.594 70.812 1 49.06 4 VAL B N 1
ATOM 2258 C CA . VAL B 1 4 ? -27.234 39.719 69.75 1 49.06 4 VAL B CA 1
ATOM 2259 C C . VAL B 1 4 ? -26.047 39.031 69.062 1 49.06 4 VAL B C 1
ATOM 2261 O O . VAL B 1 4 ? -25.125 39.688 68.562 1 49.06 4 VAL B O 1
ATOM 2264 N N . SER B 1 5 ? -25.609 37.812 69.562 1 46.78 5 SER B N 1
ATOM 2265 C CA . SER B 1 5 ? -24.625 36.969 68.875 1 46.78 5 SER B CA 1
ATOM 2266 C C . SER B 1 5 ? -25.016 36.688 67.438 1 46.78 5 SER B C 1
ATOM 2268 O O . SER B 1 5 ? -26.078 36.156 67.125 1 46.78 5 SER B O 1
ATOM 2270 N N . VAL B 1 6 ? -24.641 37.625 66.5 1 50.28 6 VAL B N 1
ATOM 2271 C CA . VAL B 1 6 ? -24.781 37.375 65.125 1 50.28 6 VAL B CA 1
ATOM 2272 C C . VAL B 1 6 ? -24.156 36.031 64.75 1 50.28 6 VAL B C 1
ATOM 2274 O O . VAL B 1 6 ? -22.969 35.812 65 1 50.28 6 VAL B O 1
ATOM 2277 N N . ARG B 1 7 ? -24.953 34.938 64.75 1 44.59 7 ARG B N 1
ATOM 2278 C CA . ARG B 1 7 ? -24.5 33.625 64.25 1 44.59 7 ARG B CA 1
ATOM 2279 C C . ARG B 1 7 ? -23.891 33.781 62.844 1 44.59 7 ARG B C 1
ATOM 2281 O O . ARG B 1 7 ? -24.547 34.281 61.938 1 44.59 7 ARG B O 1
ATOM 2288 N N . ARG B 1 8 ? -22.562 33.906 62.75 1 49.62 8 ARG B N 1
ATOM 2289 C CA . ARG B 1 8 ? -21.844 33.906 61.469 1 49.62 8 ARG B CA 1
ATOM 2290 C C . ARG B 1 8 ? -22.359 32.781 60.562 1 49.62 8 ARG B C 1
ATOM 2292 O O . ARG B 1 8 ? -22.562 31.656 61.031 1 49.62 8 ARG B O 1
ATOM 2299 N N . PRO B 1 9 ? -23.125 33.125 59.469 1 46.03 9 PRO B N 1
ATOM 2300 C CA . PRO B 1 9 ? -23.547 32.031 58.562 1 46.03 9 PRO B CA 1
ATOM 2301 C C . PRO B 1 9 ? -22.438 31.031 58.312 1 46.03 9 PRO B C 1
ATOM 2303 O O . PRO B 1 9 ? -21.25 31.375 58.312 1 46.03 9 PRO B O 1
ATOM 2306 N N . ARG B 1 10 ? -22.594 29.703 58.688 1 45.62 10 ARG B N 1
ATOM 2307 C CA . ARG B 1 10 ? -21.703 28.594 58.375 1 45.62 10 ARG B CA 1
ATOM 2308 C C . ARG B 1 10 ? -21.188 28.688 56.938 1 45.62 10 ARG B C 1
ATOM 2310 O O . ARG B 1 10 ? -21.969 28.875 56 1 45.62 10 ARG B O 1
ATOM 2317 N N . ALA B 1 11 ? -19.906 29.047 56.781 1 50.59 11 ALA B N 1
ATOM 2318 C CA . ALA B 1 11 ? -19.203 28.984 55.5 1 50.59 11 ALA B CA 1
ATOM 2319 C C . ALA B 1 11 ? -19.703 27.812 54.656 1 50.59 11 ALA B C 1
ATOM 2321 O O . ALA B 1 11 ? -19.766 26.672 55.125 1 50.59 11 ALA B O 1
ATOM 2322 N N . ALA B 1 12 ? -20.578 28.016 53.688 1 48.16 12 ALA B N 1
ATOM 2323 C CA . ALA B 1 12 ? -21 27.016 52.719 1 48.16 12 ALA B CA 1
ATOM 2324 C C . ALA B 1 12 ? -19.828 26.109 52.312 1 48.16 12 ALA B C 1
ATOM 2326 O O . ALA B 1 12 ? -18.719 26.578 52.094 1 48.16 12 ALA B O 1
ATOM 2327 N N . ALA B 1 13 ? -19.719 24.875 52.844 1 44.59 13 ALA B N 1
ATOM 2328 C CA . ALA B 1 13 ? -18.75 23.859 52.438 1 44.59 13 ALA B CA 1
ATOM 2329 C C . ALA B 1 13 ? -18.453 23.938 50.938 1 44.59 13 ALA B C 1
ATOM 2331 O O . ALA B 1 13 ? -19.375 24.031 50.125 1 44.59 13 ALA B O 1
ATOM 2332 N N . ASN B 1 14 ? -17.344 24.562 50.562 1 45.16 14 ASN B N 1
ATOM 2333 C CA . ASN B 1 14 ? -16.891 24.5 49.156 1 45.16 14 ASN B CA 1
ATOM 2334 C C . ASN B 1 14 ? -17.234 23.156 48.531 1 45.16 14 ASN B C 1
ATOM 2336 O O . ASN B 1 14 ? -16.938 22.109 49.094 1 45.16 14 ASN B O 1
ATOM 2340 N N . PRO B 1 15 ? -18.297 23.047 47.688 1 47.75 15 PRO B N 1
ATOM 2341 C CA . PRO B 1 15 ? -18.562 21.75 47.094 1 47.75 15 PRO B CA 1
ATOM 2342 C C . PRO B 1 15 ? -17.281 20.969 46.781 1 47.75 15 PRO B C 1
ATOM 2344 O O . PRO B 1 15 ? -16.234 21.578 46.531 1 47.75 15 PRO B O 1
ATOM 2347 N N . ALA B 1 16 ? -17.047 19.844 47.406 1 47.5 16 ALA B N 1
ATOM 2348 C CA . ALA B 1 16 ? -15.953 18.938 47.062 1 47.5 16 ALA B CA 1
ATOM 2349 C C . ALA B 1 16 ? -15.57 19.078 45.594 1 47.5 16 ALA B C 1
ATOM 2351 O O . ALA B 1 16 ? -16.438 19.281 44.719 1 47.5 16 ALA B O 1
ATOM 2352 N N . PRO B 1 17 ? -14.375 19.469 45.281 1 47.41 17 PRO B N 1
ATOM 2353 C CA . PRO B 1 17 ? -14.008 19.516 43.844 1 47.41 17 PRO B CA 1
ATOM 2354 C C . PRO B 1 17 ? -14.625 18.375 43.031 1 47.41 17 PRO B C 1
ATOM 2356 O O . PRO B 1 17 ? -14.727 17.25 43.531 1 47.41 17 PRO B O 1
ATOM 2359 N N . ALA B 1 18 ? -15.648 18.562 42.344 1 48.09 18 ALA B N 1
ATOM 2360 C CA . ALA B 1 18 ? -16.172 17.594 41.406 1 48.09 18 ALA B CA 1
ATOM 2361 C C . ALA B 1 18 ? -15.086 16.641 40.938 1 48.09 18 ALA B C 1
ATOM 2363 O O . ALA B 1 18 ? -13.961 17.062 40.625 1 48.09 18 ALA B O 1
ATOM 2364 N N . ARG B 1 19 ? -14.977 15.438 41.312 1 47.06 19 ARG B N 1
ATOM 2365 C CA . ARG B 1 19 ? -14.039 14.406 40.906 1 47.06 19 ARG B CA 1
ATOM 2366 C C . ARG B 1 19 ? -13.664 14.578 39.438 1 47.06 19 ARG B C 1
ATOM 2368 O O . ARG B 1 19 ? -14.469 14.297 38.531 1 47.06 19 ARG B O 1
ATOM 2375 N N . ARG B 1 20 ? -12.93 15.57 39.031 1 56.69 20 ARG B N 1
ATOM 2376 C CA . ARG B 1 20 ? -12.367 15.805 37.719 1 56.69 20 ARG B CA 1
ATOM 2377 C C . ARG B 1 20 ? -11.914 14.492 37.094 1 56.69 20 ARG B C 1
ATOM 2379 O O . ARG B 1 20 ? -11.062 13.789 37.625 1 56.69 20 ARG B O 1
ATOM 2386 N N . ASP B 1 21 ? -12.711 13.688 36.406 1 63.38 21 ASP B N 1
ATOM 2387 C CA . ASP B 1 21 ? -12.43 12.422 35.719 1 63.38 21 ASP B CA 1
ATOM 2388 C C . ASP B 1 21 ? -11.016 12.414 35.156 1 63.38 21 ASP B C 1
ATOM 2390 O O . ASP B 1 21 ? -10.531 13.438 34.656 1 63.38 21 ASP B O 1
ATOM 2394 N N . SER B 1 22 ? -10.227 11.57 35.656 1 75 22 SER B N 1
ATOM 2395 C CA . SER B 1 22 ? -8.883 11.375 35.125 1 75 22 SER B CA 1
ATOM 2396 C C . SER B 1 22 ? -8.867 11.445 33.625 1 75 22 SER B C 1
ATOM 2398 O O . SER B 1 22 ? -9.867 11.141 32.969 1 75 22 SER B O 1
ATOM 2400 N N . PRO B 1 23 ? -8.016 12.211 33.031 1 77.19 23 PRO B N 1
ATOM 2401 C CA . PRO B 1 23 ? -7.906 12.32 31.578 1 77.19 23 PRO B CA 1
ATOM 2402 C C . PRO B 1 23 ? -8.141 10.992 30.875 1 77.19 23 PRO B C 1
ATOM 2404 O O . PRO B 1 23 ? -8.75 10.961 29.797 1 77.19 23 PRO B O 1
ATOM 2407 N N . GLY B 1 24 ? -7.738 9.961 31.5 1 79.69 24 GLY B N 1
ATOM 2408 C CA . GLY B 1 24 ? -7.957 8.648 30.922 1 79.69 24 GLY B CA 1
ATOM 2409 C C . GLY B 1 24 ? -9.422 8.25 30.875 1 79.69 24 GLY B C 1
ATOM 2410 O O . GLY B 1 24 ? -9.891 7.676 29.891 1 79.69 24 GLY B O 1
ATOM 2411 N N . ARG B 1 25 ? -10.078 8.547 31.891 1 81.25 25 ARG B N 1
ATOM 2412 C CA . ARG B 1 25 ? -11.5 8.203 31.969 1 81.25 25 ARG B CA 1
ATOM 2413 C C . ARG B 1 25 ? -12.312 9.031 30.984 1 81.25 25 ARG B C 1
ATOM 2415 O O . ARG B 1 25 ? -13.273 8.531 30.391 1 81.25 25 ARG B O 1
ATOM 2422 N N . ARG B 1 26 ? -11.914 10.266 30.859 1 81.12 26 ARG B N 1
ATOM 2423 C CA . ARG B 1 26 ? -12.594 11.133 29.891 1 81.12 26 ARG B CA 1
ATOM 2424 C C . ARG B 1 26 ? -12.383 10.633 28.469 1 81.12 26 ARG B C 1
ATOM 2426 O O . ARG B 1 26 ? -13.32 10.609 27.672 1 81.12 26 ARG B O 1
ATOM 2433 N N . ALA B 1 27 ? -11.18 10.266 28.219 1 85.19 27 ALA B N 1
ATOM 2434 C CA . ALA B 1 27 ? -10.859 9.727 26.906 1 85.19 27 ALA B CA 1
ATOM 2435 C C . ALA B 1 27 ? -11.641 8.445 26.625 1 85.19 27 ALA B C 1
ATOM 2437 O O . ALA B 1 27 ? -12.125 8.234 25.516 1 85.19 27 ALA B O 1
ATOM 2438 N N . MET B 1 28 ? -11.773 7.668 27.641 1 86.31 28 MET B N 1
ATOM 2439 C CA . MET B 1 28 ? -12.508 6.414 27.5 1 86.31 28 MET B CA 1
ATOM 2440 C C . MET B 1 28 ? -13.984 6.672 27.234 1 86.31 28 MET B C 1
ATOM 2442 O O . MET B 1 28 ? -14.602 5.988 26.422 1 86.31 28 MET B O 1
ATOM 2446 N N . ARG B 1 29 ? -14.531 7.562 27.906 1 85.38 29 ARG B N 1
ATOM 2447 C CA . ARG B 1 29 ? -15.938 7.906 27.719 1 85.38 29 ARG B CA 1
ATOM 2448 C C . ARG B 1 29 ? -16.172 8.445 26.312 1 85.38 29 ARG B C 1
ATOM 2450 O O . ARG B 1 29 ? -17.203 8.133 25.688 1 85.38 29 ARG B O 1
ATOM 2457 N N . ARG B 1 30 ? -15.305 9.234 25.922 1 84.88 30 ARG B N 1
ATOM 2458 C CA . ARG B 1 30 ? -15.414 9.789 24.578 1 84.88 30 ARG B CA 1
ATOM 2459 C C . ARG B 1 30 ? -15.297 8.688 23.531 1 84.88 30 ARG B C 1
ATOM 2461 O O . ARG B 1 30 ? -16.016 8.703 22.531 1 84.88 30 ARG B O 1
ATOM 2468 N N . PHE B 1 31 ? -14.375 7.852 23.75 1 88.5 31 PHE B N 1
ATOM 2469 C CA . PHE B 1 31 ? -14.195 6.723 22.859 1 88.5 31 PHE B CA 1
ATOM 2470 C C . PHE B 1 31 ? -15.469 5.883 22.781 1 88.5 31 PHE B C 1
ATOM 2472 O O . PHE B 1 31 ? -15.914 5.516 21.688 1 88.5 31 PHE B O 1
ATOM 2479 N N . LEU B 1 32 ? -16.078 5.668 23.922 1 88.75 32 LEU B N 1
ATOM 2480 C CA . LEU B 1 32 ? -17.25 4.805 24 1 88.75 32 LEU B CA 1
ATOM 2481 C C . LEU B 1 32 ? -18.469 5.488 23.391 1 88.75 32 LEU B C 1
ATOM 2483 O O . LEU B 1 32 ? -19.453 4.824 23.047 1 88.75 32 LEU B O 1
ATOM 2487 N N . ARG B 1 33 ? -18.359 6.719 23.188 1 86.25 33 ARG B N 1
ATOM 2488 C CA . ARG B 1 33 ? -19.453 7.461 22.562 1 86.25 33 ARG B CA 1
ATOM 2489 C C . ARG B 1 33 ? -19.359 7.398 21.031 1 86.25 33 ARG B C 1
ATOM 2491 O O . ARG B 1 33 ? -20.328 7.676 20.344 1 86.25 33 ARG B O 1
ATOM 2498 N N . HIS B 1 34 ? -18.156 7.062 20.594 1 90 34 HIS B N 1
ATOM 2499 C CA . HIS B 1 34 ? -17.953 6.875 19.156 1 90 34 HIS B CA 1
ATOM 2500 C C . HIS B 1 34 ? -18.453 5.508 18.703 1 90 34 HIS B C 1
ATOM 2502 O O . HIS B 1 34 ? -17.703 4.531 18.719 1 90 34 HIS B O 1
ATOM 2508 N N . ARG B 1 35 ? -19.578 5.395 18.203 1 90.69 35 ARG B N 1
ATOM 2509 C CA . ARG B 1 35 ? -20.266 4.145 17.891 1 90.69 35 ARG B CA 1
ATOM 2510 C C . ARG B 1 35 ? -19.453 3.309 16.906 1 90.69 35 ARG B C 1
ATOM 2512 O O . ARG B 1 35 ? -19.359 2.086 17.047 1 90.69 35 ARG B O 1
ATOM 2519 N N . LEU B 1 36 ? -18.891 3.955 15.906 1 90.75 36 LEU B N 1
ATOM 2520 C CA . LEU B 1 36 ? -18.125 3.232 14.891 1 90.75 36 LEU B CA 1
ATOM 2521 C C . LEU B 1 36 ? -16.844 2.666 15.477 1 90.75 36 LEU B C 1
ATOM 2523 O O . LEU B 1 36 ? -16.422 1.564 15.117 1 90.75 36 LEU B O 1
ATOM 2527 N N . ALA B 1 37 ? -16.266 3.434 16.344 1 93 37 ALA B N 1
ATOM 2528 C CA . ALA B 1 37 ? -15.039 2.959 16.984 1 93 37 ALA B CA 1
ATOM 2529 C C . ALA B 1 37 ? -15.336 1.765 17.891 1 93 37 ALA B C 1
ATOM 2531 O O . ALA B 1 37 ? -14.555 0.81 17.953 1 93 37 ALA B O 1
ATOM 2532 N N . VAL B 1 38 ? -16.406 1.831 18.578 1 94.81 38 VAL B N 1
ATOM 2533 C CA . VAL B 1 38 ? -16.797 0.742 19.453 1 94.81 38 VAL B CA 1
ATOM 2534 C C . VAL B 1 38 ? -17.125 -0.499 18.641 1 94.81 38 VAL B C 1
ATOM 2536 O O . VAL B 1 38 ? -16.781 -1.619 19.016 1 94.81 38 VAL B O 1
ATOM 2539 N N . PHE B 1 39 ? -17.812 -0.3 17.547 1 95 39 PHE B N 1
ATOM 2540 C CA . PHE B 1 39 ? -18.078 -1.406 16.625 1 95 39 PHE B CA 1
ATOM 2541 C C . PHE B 1 39 ? -16.781 -2.047 16.156 1 95 39 PHE B C 1
ATOM 2543 O O . PHE B 1 39 ? -16.656 -3.273 16.156 1 95 39 PHE B O 1
ATOM 2550 N N . GLY B 1 40 ? -15.836 -1.197 15.742 1 96.19 40 GLY B N 1
ATOM 2551 C CA . GLY B 1 40 ? -14.531 -1.707 15.336 1 96.19 40 GLY B CA 1
ATOM 2552 C C . GLY B 1 40 ? -13.844 -2.504 16.422 1 96.19 40 GLY B C 1
ATOM 2553 O O . GLY B 1 40 ? -13.305 -3.582 16.172 1 96.19 40 GLY B O 1
ATOM 2554 N N . LEU B 1 41 ? -13.906 -2.041 17.594 1 96.5 41 LEU B N 1
ATOM 2555 C CA . LEU B 1 41 ? -13.289 -2.738 18.719 1 96.5 41 LEU B CA 1
ATOM 2556 C C . LEU B 1 41 ? -13.969 -4.086 18.969 1 96.5 41 LEU B C 1
ATOM 2558 O O . LEU B 1 41 ? -13.289 -5.086 19.219 1 96.5 41 LEU B O 1
ATOM 2562 N N . ALA B 1 42 ? -15.25 -4.105 18.906 1 97.56 42 ALA B N 1
ATOM 2563 C CA . ALA B 1 42 ? -16 -5.336 19.109 1 97.56 42 ALA B CA 1
ATOM 2564 C C . ALA B 1 42 ? -15.625 -6.391 18.078 1 97.56 42 ALA B C 1
ATOM 2566 O O . ALA B 1 42 ? -15.445 -7.562 18.406 1 97.56 42 ALA B O 1
ATOM 2567 N N . VAL B 1 43 ? -15.516 -5.957 16.844 1 97.44 43 VAL B N 1
ATOM 2568 C CA . VAL B 1 43 ? -15.164 -6.867 15.766 1 97.44 43 VAL B CA 1
ATOM 2569 C C . VAL B 1 43 ? -13.742 -7.395 15.969 1 97.44 43 VAL B C 1
ATOM 2571 O O . VAL B 1 43 ? -13.484 -8.586 15.797 1 97.44 43 VAL B O 1
ATOM 2574 N N . ILE B 1 44 ? -12.836 -6.527 16.328 1 97.56 44 ILE B N 1
ATOM 2575 C CA . ILE B 1 44 ? -11.453 -6.93 16.578 1 97.56 44 ILE B CA 1
ATOM 2576 C C . ILE B 1 44 ? -11.422 -7.961 17.703 1 97.56 44 ILE B C 1
ATOM 2578 O O . ILE B 1 44 ? -10.75 -8.992 17.594 1 97.56 44 ILE B O 1
ATOM 2582 N N . VAL B 1 45 ? -12.141 -7.715 18.797 1 97.75 45 VAL B N 1
ATOM 2583 C CA . VAL B 1 45 ? -12.18 -8.625 19.938 1 97.75 45 VAL B CA 1
ATOM 2584 C C . VAL B 1 45 ? -12.758 -9.969 19.5 1 97.75 45 VAL B C 1
ATOM 2586 O O . VAL B 1 45 ? -12.258 -11.023 19.891 1 97.75 45 VAL B O 1
ATOM 2589 N N . LEU B 1 46 ? -13.766 -9.906 18.703 1 97.75 46 LEU B N 1
ATOM 2590 C CA . LEU B 1 46 ? -14.391 -11.125 18.203 1 97.75 46 LEU B CA 1
ATOM 2591 C C . LEU B 1 46 ? -13.391 -11.945 17.391 1 97.75 46 LEU B C 1
ATOM 2593 O O . LEU B 1 46 ? -13.289 -13.164 17.578 1 97.75 46 LEU B O 1
ATOM 2597 N N . PHE B 1 47 ? -12.688 -11.32 16.516 1 98.06 47 PHE B N 1
ATOM 2598 C CA . PHE B 1 47 ? -11.734 -12.023 15.672 1 98.06 47 PHE B CA 1
ATOM 2599 C C . PHE B 1 47 ? -10.547 -12.531 16.484 1 98.06 47 PHE B C 1
ATOM 2601 O O . PHE B 1 47 ? -10.023 -13.617 16.234 1 98.06 47 PHE B O 1
ATOM 2608 N N . VAL B 1 48 ? -10.086 -11.758 17.453 1 97.81 48 VAL B N 1
ATOM 2609 C CA . VAL B 1 48 ? -8.992 -12.172 18.328 1 97.81 48 VAL B CA 1
ATOM 2610 C C . VAL B 1 48 ? -9.414 -13.391 19.141 1 97.81 48 VAL B C 1
ATOM 2612 O O . VAL B 1 48 ? -8.664 -14.367 19.25 1 97.81 48 VAL B O 1
ATOM 2615 N N . LEU B 1 49 ? -10.602 -13.352 19.688 1 97.44 49 LEU B N 1
ATOM 2616 C CA . LEU B 1 49 ? -11.117 -14.492 20.438 1 97.44 49 LEU B CA 1
ATOM 2617 C C . LEU B 1 49 ? -11.273 -15.703 19.547 1 97.44 49 LEU B C 1
ATOM 2619 O O . LEU B 1 49 ? -10.945 -16.828 19.938 1 97.44 49 LEU B O 1
ATOM 2623 N N . GLY B 1 50 ? -11.828 -15.445 18.344 1 96.75 50 GLY B N 1
ATOM 2624 C CA . GLY B 1 50 ? -11.93 -16.531 17.391 1 96.75 50 GLY B CA 1
ATOM 2625 C C . GLY B 1 50 ? -10.586 -17.156 17.047 1 96.75 50 GLY B C 1
ATOM 2626 O O . GLY B 1 50 ? -10.484 -18.375 16.891 1 96.75 50 GLY B O 1
ATOM 2627 N N . ALA B 1 51 ? -9.609 -16.328 16.906 1 96.69 51 ALA B N 1
ATOM 2628 C CA . ALA B 1 51 ? -8.266 -16.797 16.609 1 96.69 51 ALA B CA 1
ATOM 2629 C C . ALA B 1 51 ? -7.691 -17.609 17.766 1 96.69 51 ALA B C 1
ATOM 2631 O O . ALA B 1 51 ? -7.109 -18.672 17.562 1 96.69 51 ALA B O 1
ATOM 2632 N N . ILE B 1 52 ? -7.859 -17.156 19 1 96.19 52 ILE B N 1
ATOM 2633 C CA . ILE B 1 52 ? -7.32 -17.812 20.188 1 96.19 52 ILE B CA 1
ATOM 2634 C C . ILE B 1 52 ? -8.047 -19.141 20.422 1 96.19 52 ILE B C 1
ATOM 2636 O O . ILE B 1 52 ? -7.418 -20.141 20.766 1 96.19 52 ILE B O 1
ATOM 2640 N N . LEU B 1 53 ? -9.312 -19.172 20.109 1 96.75 53 LEU B N 1
ATOM 2641 C CA . LEU B 1 53 ? -10.133 -20.344 20.406 1 96.75 53 LEU B CA 1
ATOM 2642 C C . LEU B 1 53 ? -10.258 -21.25 19.188 1 96.75 53 LEU B C 1
ATOM 2644 O O . LEU B 1 53 ? -11 -22.219 19.203 1 96.75 53 LEU B O 1
ATOM 2648 N N . ALA B 1 54 ? -9.555 -20.922 18.141 1 95.56 54 ALA B N 1
ATOM 2649 C CA . ALA B 1 54 ? -9.68 -21.672 16.906 1 95.56 54 ALA B CA 1
ATOM 2650 C C . ALA B 1 54 ? -9.516 -23.172 17.141 1 95.56 54 ALA B C 1
ATOM 2652 O O . ALA B 1 54 ? -10.297 -23.984 16.656 1 95.56 54 ALA B O 1
ATOM 2653 N N . PRO B 1 55 ? -8.555 -23.641 18 1 93.62 55 PRO B N 1
ATOM 2654 C CA . PRO B 1 55 ? -8.383 -25.078 18.219 1 93.62 55 PRO B CA 1
ATOM 2655 C C . PRO B 1 55 ? -9.602 -25.719 18.891 1 93.62 55 PRO B C 1
ATOM 2657 O O . PRO B 1 55 ? -9.828 -26.922 18.75 1 93.62 55 PRO B O 1
ATOM 2660 N N . LEU B 1 56 ? -10.43 -24.906 19.484 1 95.25 56 LEU B N 1
ATOM 2661 C CA . LEU B 1 56 ? -11.578 -25.422 20.219 1 95.25 56 LEU B CA 1
ATOM 2662 C C . LEU B 1 56 ? -12.859 -25.281 19.406 1 95.25 56 LEU B C 1
ATOM 2664 O O . LEU B 1 56 ? -13.758 -26.125 19.531 1 95.25 56 LEU B O 1
ATOM 2668 N N . ILE B 1 57 ? -12.906 -24.297 18.531 1 95.12 57 ILE B N 1
ATOM 2669 C CA . ILE B 1 57 ? -14.195 -23.984 17.938 1 95.12 57 ILE B CA 1
ATOM 2670 C C . ILE B 1 57 ? -14.211 -24.438 16.469 1 95.12 57 ILE B C 1
ATOM 2672 O O . ILE B 1 57 ? -15.273 -24.547 15.859 1 95.12 57 ILE B O 1
ATOM 2676 N N . ALA B 1 58 ? -13.07 -24.641 15.852 1 95.94 58 ALA B N 1
ATOM 2677 C CA . ALA B 1 58 ? -13.055 -25.109 14.477 1 95.94 58 ALA B CA 1
ATOM 2678 C C . ALA B 1 58 ? -13.664 -26.516 14.375 1 95.94 58 ALA B C 1
ATOM 2680 O O . ALA B 1 58 ? -13.258 -27.438 15.078 1 95.94 58 ALA B O 1
ATOM 2681 N N . PRO B 1 59 ? -14.555 -26.672 13.531 1 95.81 59 PRO B N 1
ATOM 2682 C CA . PRO B 1 59 ? -15.25 -27.953 13.453 1 95.81 59 PRO B CA 1
ATOM 2683 C C . PRO B 1 59 ? -14.359 -29.078 12.93 1 95.81 59 PRO B C 1
ATOM 2685 O O . PRO B 1 59 ? -14.578 -30.25 13.266 1 95.81 59 PRO B O 1
ATOM 2688 N N . TYR B 1 60 ? -13.422 -28.719 12.07 1 96.56 60 TYR B N 1
ATOM 2689 C CA . TYR B 1 60 ? -12.578 -29.734 11.445 1 96.56 60 TYR B CA 1
ATOM 2690 C C . TYR B 1 60 ? -11.109 -29.344 11.531 1 96.56 60 TYR B C 1
ATOM 2692 O O . TYR B 1 60 ? -10.781 -28.203 11.883 1 96.56 60 TYR B O 1
ATOM 2700 N N . ASP B 1 61 ? -10.258 -30.328 11.289 1 96.81 61 ASP B N 1
ATOM 2701 C CA . ASP B 1 61 ? -8.844 -30.031 11.086 1 96.81 61 ASP B CA 1
ATOM 2702 C C . ASP B 1 61 ? -8.633 -29.172 9.836 1 96.81 61 ASP B C 1
ATOM 2704 O O . ASP B 1 61 ? -9.016 -29.562 8.734 1 96.81 61 ASP B O 1
ATOM 2708 N N . PRO B 1 62 ? -7.996 -28.047 9.984 1 96.12 62 PRO B N 1
ATOM 2709 C CA . PRO B 1 62 ? -7.875 -27.109 8.867 1 96.12 62 PRO B CA 1
ATOM 2710 C C . PRO B 1 62 ? -6.996 -27.656 7.738 1 96.12 62 PRO B C 1
ATOM 2712 O O . PRO B 1 62 ? -6.996 -27.109 6.633 1 96.12 62 PRO B O 1
ATOM 2715 N N . THR B 1 63 ? -6.25 -28.75 8.008 1 96 63 THR B N 1
ATOM 2716 C CA . THR B 1 63 ? -5.336 -29.297 7 1 96 63 THR B CA 1
ATOM 2717 C C . THR B 1 63 ? -5.844 -30.625 6.461 1 96 63 THR B C 1
ATOM 2719 O O . THR B 1 63 ? -5.238 -31.203 5.562 1 96 63 THR B O 1
ATOM 2722 N N . ALA B 1 64 ? -6.98 -31.078 6.961 1 95.69 64 ALA B N 1
ATOM 2723 C CA . ALA B 1 64 ? -7.52 -32.375 6.523 1 95.69 64 ALA B CA 1
ATOM 2724 C C . ALA B 1 64 ? -8.062 -32.281 5.098 1 95.69 64 ALA B C 1
ATOM 2726 O O . ALA B 1 64 ? -8.922 -31.453 4.805 1 95.69 64 ALA B O 1
ATOM 2727 N N . THR B 1 65 ? -7.566 -33.125 4.234 1 96.81 65 THR B N 1
ATOM 2728 C CA . THR B 1 65 ? -7.977 -33.125 2.834 1 96.81 65 THR B CA 1
ATOM 2729 C C . THR B 1 65 ? -8.969 -34.25 2.562 1 96.81 65 THR B C 1
ATOM 2731 O O . THR B 1 65 ? -9.07 -35.188 3.348 1 96.81 65 THR B O 1
ATOM 2734 N N . SER B 1 66 ? -9.805 -34.125 1.561 1 96.56 66 SER B N 1
ATOM 2735 C CA . SER B 1 66 ? -10.758 -35.156 1.129 1 96.56 66 SER B CA 1
ATOM 2736 C C . SER B 1 66 ? -11.047 -35.031 -0.365 1 96.56 66 SER B C 1
ATOM 2738 O O . SER B 1 66 ? -11.484 -34 -0.842 1 96.56 66 SER B O 1
ATOM 2740 N N . TRP B 1 67 ? -10.93 -36.094 -1.042 1 95.81 67 TRP B N 1
ATOM 2741 C CA . TRP B 1 67 ? -11.172 -36.125 -2.482 1 95.81 67 TRP B CA 1
ATOM 2742 C C . TRP B 1 67 ? -12.656 -36 -2.789 1 95.81 67 TRP B C 1
ATOM 2744 O O . TRP B 1 67 ? -13.047 -35.531 -3.855 1 95.81 67 TRP B O 1
ATOM 2754 N N . SER B 1 68 ? -13.492 -36.375 -1.86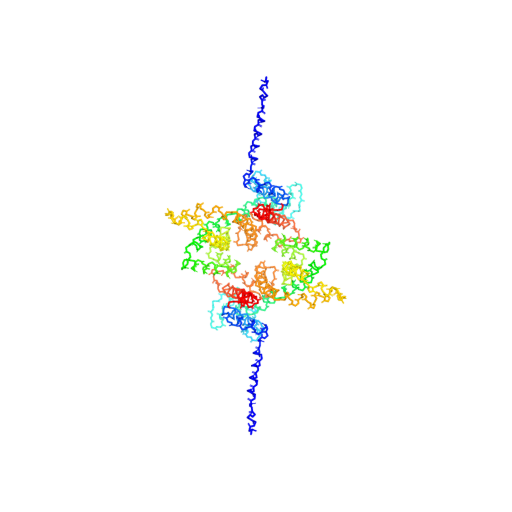4 1 96.38 68 SER B N 1
ATOM 2755 C CA . SER B 1 68 ? -14.938 -36.375 -2.076 1 96.38 68 SER B CA 1
ATOM 2756 C C . SER B 1 68 ? -15.547 -35 -1.759 1 96.38 68 SER B C 1
ATOM 2758 O O . SER B 1 68 ? -16.688 -34.75 -2.123 1 96.38 68 SER B O 1
ATOM 2760 N N . LEU B 1 69 ? -14.773 -34.125 -1.21 1 96.69 69 LEU B N 1
ATOM 2761 C CA . LEU B 1 69 ? -15.32 -32.844 -0.754 1 96.69 69 LEU B CA 1
ATOM 2762 C C . LEU B 1 69 ? -14.648 -31.688 -1.47 1 96.69 69 LEU B C 1
ATOM 2764 O O . LEU B 1 69 ? -14.562 -30.594 -0.921 1 96.69 69 LEU B O 1
ATOM 2768 N N . ILE B 1 70 ? -14.18 -31.938 -2.654 1 97.69 70 ILE B N 1
ATOM 2769 C CA . ILE B 1 70 ? -13.461 -30.906 -3.402 1 97.69 70 ILE B CA 1
ATOM 2770 C C . ILE B 1 70 ? -14.445 -29.844 -3.895 1 97.69 70 ILE B C 1
ATOM 2772 O O . ILE B 1 70 ? -15.43 -30.172 -4.559 1 97.69 70 ILE B O 1
ATOM 2776 N N . ARG B 1 71 ? -14.273 -28.562 -3.408 1 97.75 71 ARG B N 1
ATOM 2777 C CA . ARG B 1 71 ? -14.984 -27.375 -3.875 1 97.75 71 ARG B CA 1
ATOM 2778 C C . ARG B 1 71 ? -16.484 -27.562 -3.773 1 97.75 71 ARG B C 1
ATOM 2780 O O . ARG B 1 71 ? -17.219 -27.344 -4.742 1 97.75 71 ARG B O 1
ATOM 2787 N N . LYS B 1 72 ? -16.906 -28.031 -2.641 1 98.06 72 LYS B N 1
ATOM 2788 C CA . LYS B 1 72 ? -18.328 -28.125 -2.342 1 98.06 72 LYS B CA 1
ATOM 2789 C C . LYS B 1 72 ? -18.844 -26.828 -1.728 1 98.06 72 LYS B C 1
ATOM 2791 O O . LYS B 1 72 ? -18.188 -26.25 -0.86 1 98.06 72 LYS B O 1
ATOM 2796 N N . PRO B 1 73 ? -20.016 -26.344 -2.158 1 97.62 73 PRO B N 1
ATOM 2797 C CA . PRO B 1 73 ? -20.578 -25.109 -1.626 1 97.62 73 PRO B CA 1
ATOM 2798 C C . PRO B 1 73 ? -20.984 -25.234 -0.156 1 97.62 73 PRO B C 1
ATOM 2800 O O . PRO B 1 73 ? -20.984 -26.328 0.402 1 97.62 73 PRO B O 1
ATOM 2803 N N . PRO B 1 74 ? -21.234 -24.109 0.43 1 98.06 74 PRO B N 1
ATOM 2804 C CA . PRO B 1 74 ? -21.672 -24.125 1.83 1 98.06 74 PRO B CA 1
ATOM 2805 C C . PRO B 1 74 ? -22.828 -25.078 2.076 1 98.06 74 PRO B C 1
ATOM 2807 O O . PRO B 1 74 ? -23.734 -25.188 1.242 1 98.06 74 PRO B O 1
ATOM 2810 N N . SER B 1 75 ? -22.75 -25.812 3.125 1 97.31 75 SER B N 1
ATOM 2811 C CA . SER B 1 75 ? -23.75 -26.781 3.57 1 97.31 75 SER B CA 1
ATOM 2812 C C . SER B 1 75 ? -23.844 -26.812 5.09 1 97.31 75 SER B C 1
ATOM 2814 O O . SER B 1 75 ? -23.141 -26.078 5.781 1 97.31 75 SER B O 1
ATOM 2816 N N . LEU B 1 76 ? -24.703 -27.562 5.566 1 96.31 76 LEU B N 1
ATOM 2817 C CA . LEU B 1 76 ? -24.875 -27.672 7.012 1 96.31 76 LEU B CA 1
ATOM 2818 C C . LEU B 1 76 ? -23.656 -28.312 7.652 1 96.31 76 LEU B C 1
ATOM 2820 O O . LEU B 1 76 ? -23.312 -28.016 8.797 1 96.31 76 LEU B O 1
ATOM 2824 N N . ALA B 1 77 ? -23 -29.219 6.863 1 96.25 77 ALA B N 1
ATOM 2825 C CA . ALA B 1 77 ? -21.797 -29.891 7.355 1 96.25 77 ALA B CA 1
ATOM 2826 C C . ALA B 1 77 ? -20.594 -28.969 7.273 1 96.25 77 ALA B C 1
ATOM 2828 O O . ALA B 1 77 ? -19.703 -29.016 8.141 1 96.25 77 ALA B O 1
ATOM 2829 N N . HIS B 1 78 ? -20.562 -28.188 6.199 1 97.69 78 HIS B N 1
ATOM 2830 C CA . HIS B 1 78 ? -19.484 -27.234 5.957 1 97.69 78 HIS B CA 1
ATOM 2831 C C . HIS B 1 78 ? -20.047 -25.844 5.699 1 97.69 78 HIS B C 1
ATOM 2833 O O . HIS B 1 78 ? -20.281 -25.453 4.551 1 97.69 78 HIS B O 1
ATOM 2839 N N . TRP B 1 79 ? -20.078 -25 6.68 1 97.69 79 TRP B N 1
ATOM 2840 C CA . TRP B 1 79 ? -20.797 -23.734 6.684 1 97.69 79 TRP B CA 1
ATOM 2841 C C . TRP B 1 79 ? -20.266 -22.812 5.598 1 97.69 79 TRP B C 1
ATOM 2843 O O . TRP B 1 79 ? -21.031 -22.094 4.953 1 97.69 79 TRP B O 1
ATOM 2853 N N . PHE B 1 80 ? -18.906 -22.844 5.43 1 98.38 80 PHE B N 1
ATOM 2854 C CA . PHE B 1 80 ? -18.312 -21.969 4.434 1 98.38 80 PHE B CA 1
ATOM 2855 C C . PHE B 1 80 ? -17.891 -22.75 3.197 1 98.38 80 PHE B C 1
ATOM 2857 O O . PHE B 1 80 ? -17.141 -22.234 2.355 1 98.38 80 PHE B O 1
ATOM 2864 N N . GLY B 1 81 ? -18.328 -24 3.158 1 98.25 81 GLY B N 1
ATOM 2865 C CA . GLY B 1 81 ? -17.922 -24.844 2.049 1 98.25 81 GLY B CA 1
ATOM 2866 C C . GLY B 1 81 ? -16.531 -25.438 2.213 1 98.25 81 GLY B C 1
ATOM 2867 O O . GLY B 1 81 ? -15.961 -25.375 3.303 1 98.25 81 GLY B O 1
ATOM 2868 N N . THR B 1 82 ? -16.078 -26.094 1.097 1 98.38 82 THR B N 1
ATOM 2869 C CA . THR B 1 82 ? -14.758 -26.719 1.087 1 98.38 82 THR B CA 1
ATOM 2870 C C . THR B 1 82 ? -13.922 -26.172 -0.066 1 98.38 82 THR B C 1
ATOM 2872 O O . THR B 1 82 ? -14.438 -25.5 -0.958 1 98.38 82 THR B O 1
ATOM 2875 N N . ASP B 1 83 ? -12.602 -26.391 0.078 1 97.62 83 ASP B N 1
ATOM 2876 C CA . ASP B 1 83 ? -11.719 -25.766 -0.894 1 97.62 83 ASP B CA 1
ATOM 2877 C C . ASP B 1 83 ? -11.219 -26.766 -1.926 1 97.62 83 ASP B C 1
ATOM 2879 O O . ASP B 1 83 ? -11.859 -27.797 -2.156 1 97.62 83 ASP B O 1
ATOM 2883 N N . GLU B 1 84 ? -10.18 -26.453 -2.676 1 96.56 84 GLU B N 1
ATOM 2884 C CA . GLU B 1 84 ? -9.703 -27.219 -3.822 1 96.56 84 GLU B CA 1
ATOM 2885 C C . GLU B 1 84 ? -9.141 -28.562 -3.385 1 96.56 84 GLU B C 1
ATOM 2887 O O . GLU B 1 84 ? -8.984 -29.469 -4.203 1 96.56 84 GLU B O 1
ATOM 2892 N N . ASN B 1 85 ? -8.859 -28.734 -2.072 1 97.19 85 ASN B N 1
ATOM 2893 C CA . ASN B 1 85 ? -8.359 -30 -1.537 1 97.19 85 ASN B CA 1
ATOM 2894 C C . ASN B 1 85 ? -9.383 -30.656 -0.616 1 97.19 85 ASN B C 1
ATOM 2896 O O . ASN B 1 85 ? -9.062 -31.609 0.1 1 97.19 85 ASN B O 1
ATOM 2900 N N . GLY B 1 86 ? -10.562 -30.047 -0.621 1 97.69 86 GLY B N 1
ATOM 2901 C CA . GLY B 1 86 ? -11.625 -30.594 0.206 1 97.69 86 GLY B CA 1
ATOM 2902 C C . GLY B 1 86 ? -11.523 -30.172 1.662 1 97.69 86 GLY B C 1
ATOM 2903 O O . GLY B 1 86 ? -12.102 -30.828 2.539 1 97.69 86 GLY B O 1
ATOM 2904 N N . ARG B 1 87 ? -10.719 -29.188 1.995 1 98 87 ARG B N 1
ATOM 2905 C CA . ARG B 1 87 ? -10.555 -28.719 3.363 1 98 87 ARG B CA 1
ATOM 2906 C C . ARG B 1 87 ? -11.688 -27.766 3.752 1 98 87 ARG B C 1
ATOM 2908 O O . ARG B 1 87 ? -12.203 -27.031 2.91 1 98 87 ARG B O 1
ATOM 2915 N N . ASP B 1 88 ? -12.07 -27.734 4.961 1 98.19 88 ASP B N 1
ATOM 2916 C CA . ASP B 1 88 ? -13.172 -26.906 5.461 1 98.19 88 ASP B CA 1
ATOM 2917 C C . ASP B 1 88 ? -12.789 -25.438 5.504 1 98.19 88 ASP B C 1
ATOM 2919 O O . ASP B 1 88 ? -11.891 -25.047 6.246 1 98.19 88 ASP B O 1
ATOM 2923 N N . VAL B 1 89 ? -13.531 -24.594 4.84 1 98.38 89 VAL B N 1
ATOM 2924 C CA . VAL B 1 89 ? -13.172 -23.203 4.66 1 98.38 89 VAL B CA 1
ATOM 2925 C C . VAL B 1 89 ? -13.367 -22.438 5.973 1 98.38 89 VAL B C 1
ATOM 2927 O O . VAL B 1 89 ? -12.594 -21.547 6.305 1 98.38 89 VAL B O 1
ATOM 2930 N N . LEU B 1 90 ? -14.414 -22.828 6.719 1 98.19 90 LEU B N 1
ATOM 2931 C CA . LEU B 1 90 ? -14.633 -22.156 8 1 98.19 90 LEU B CA 1
ATOM 2932 C C . LEU B 1 90 ? -13.469 -22.406 8.945 1 98.19 90 LEU B C 1
ATOM 2934 O O . LEU B 1 90 ? -12.945 -21.469 9.555 1 98.19 90 LEU B O 1
ATOM 2938 N N . SER B 1 91 ? -13.055 -23.656 9.078 1 98.31 91 SER B N 1
ATOM 2939 C CA . SER B 1 91 ? -11.938 -24 9.945 1 98.31 91 SER B CA 1
ATOM 2940 C C . SER B 1 91 ? -10.656 -23.297 9.516 1 98.31 91 SER B C 1
ATOM 2942 O O . SER B 1 91 ? -9.914 -22.781 10.359 1 98.31 91 SER B O 1
ATOM 2944 N N . ARG B 1 92 ? -10.477 -23.25 8.234 1 98.25 92 ARG B N 1
ATOM 2945 C CA . ARG B 1 92 ? -9.266 -22.609 7.727 1 98.25 92 ARG B CA 1
ATOM 2946 C C . ARG B 1 92 ? -9.328 -21.094 7.926 1 98.25 92 ARG B C 1
ATOM 2948 O O . ARG B 1 92 ? -8.305 -20.453 8.188 1 98.25 92 ARG B O 1
ATOM 2955 N N . THR B 1 93 ? -10.484 -20.5 7.832 1 98.12 93 THR B N 1
ATOM 2956 C CA . THR B 1 93 ? -10.641 -19.078 8.07 1 98.12 93 THR B CA 1
ATOM 2957 C C . THR B 1 93 ? -10.352 -18.734 9.523 1 98.12 93 THR B C 1
ATOM 2959 O O . THR B 1 93 ? -9.688 -17.734 9.812 1 98.12 93 THR B O 1
ATOM 2962 N N . LEU B 1 94 ? -10.828 -19.578 10.406 1 97.81 94 LEU B N 1
ATOM 2963 C CA . LEU B 1 94 ? -10.586 -19.375 11.828 1 97.81 94 LEU B CA 1
ATOM 2964 C C . LEU B 1 94 ? -9.102 -19.484 12.156 1 97.81 94 LEU B C 1
ATOM 2966 O O . LEU B 1 94 ? -8.547 -18.625 12.836 1 97.81 94 LEU B O 1
ATOM 2970 N N . TRP B 1 95 ? -8.5 -20.484 11.648 1 97.19 95 TRP B N 1
ATOM 2971 C CA . TRP B 1 95 ? -7.07 -20.656 11.883 1 97.19 95 TRP B CA 1
ATOM 2972 C C . TRP B 1 95 ? -6.27 -19.594 11.148 1 97.19 95 TRP B C 1
ATOM 2974 O O . TRP B 1 95 ? -5.223 -19.156 11.633 1 97.19 95 TRP B O 1
ATOM 2984 N N . GLY B 1 96 ? -6.758 -19.203 10.023 1 97.56 96 GLY B N 1
ATOM 2985 C CA . GLY B 1 96 ? -6.133 -18.109 9.289 1 97.56 96 GLY B CA 1
ATOM 2986 C C . GLY B 1 96 ? -6.133 -16.797 10.047 1 97.56 96 GLY B C 1
ATOM 2987 O O . GLY B 1 96 ? -5.23 -15.977 9.875 1 97.56 96 GLY B O 1
ATOM 2988 N N . ALA B 1 97 ? -7.121 -16.656 10.844 1 97.81 97 ALA B N 1
ATOM 2989 C CA . ALA B 1 97 ? -7.195 -15.453 11.68 1 97.81 97 ALA B CA 1
ATOM 2990 C C . ALA B 1 97 ? -5.996 -15.367 12.617 1 97.81 97 ALA B C 1
ATOM 2992 O O . ALA B 1 97 ? -5.461 -14.281 12.852 1 97.81 97 ALA B O 1
ATOM 2993 N N . ARG B 1 98 ? -5.621 -16.453 13.148 1 96.75 98 ARG B N 1
ATOM 2994 C CA . ARG B 1 98 ? -4.465 -16.5 14.031 1 96.75 98 ARG B CA 1
ATOM 2995 C C . ARG B 1 98 ? -3.211 -15.992 13.32 1 96.75 98 ARG B C 1
ATOM 2997 O O . ARG B 1 98 ? -2.492 -15.141 13.836 1 96.75 98 ARG B O 1
ATOM 3004 N N . THR B 1 99 ? -3.051 -16.5 12.141 1 96.31 99 THR B N 1
ATOM 3005 C CA . THR B 1 99 ? -1.863 -16.188 11.352 1 96.31 99 THR B CA 1
ATOM 3006 C C . THR B 1 99 ? -1.886 -14.719 10.914 1 96.31 99 THR B C 1
ATOM 3008 O O . THR B 1 99 ? -0.896 -14.008 11.078 1 96.31 99 THR B O 1
ATOM 3011 N N . SER B 1 100 ? -2.951 -14.312 10.367 1 97.19 100 SER B N 1
ATOM 3012 C CA . SER B 1 100 ? -3.068 -12.961 9.812 1 97.19 100 SER B CA 1
ATOM 3013 C C . SER B 1 100 ? -2.98 -11.906 10.906 1 97.19 100 SER B C 1
ATOM 3015 O O . SER B 1 100 ? -2.293 -10.891 10.75 1 97.19 100 SER B O 1
ATOM 3017 N N . LEU B 1 101 ? -3.639 -12.172 12.062 1 97.56 101 LEU B N 1
ATOM 3018 C CA . LEU B 1 101 ? -3.625 -11.211 13.164 1 97.56 101 LEU B CA 1
ATOM 3019 C C . LEU B 1 101 ? -2.256 -11.18 13.836 1 97.56 101 LEU B C 1
ATOM 3021 O O . LEU B 1 101 ? -1.775 -10.109 14.219 1 97.56 101 LEU B O 1
ATOM 3025 N N . MET B 1 102 ? -1.67 -12.305 13.969 1 96.31 102 MET B N 1
ATOM 3026 C CA . MET B 1 102 ? -0.331 -12.375 14.547 1 96.31 102 MET B CA 1
ATOM 3027 C C . MET B 1 102 ? 0.679 -11.641 13.672 1 96.31 102 MET B C 1
ATOM 3029 O O . MET B 1 102 ? 1.524 -10.898 14.172 1 96.31 102 MET B O 1
ATOM 3033 N N . ALA B 1 103 ? 0.597 -11.906 12.375 1 96.5 103 ALA B N 1
ATOM 3034 C CA . ALA B 1 103 ? 1.511 -11.258 11.438 1 96.5 103 ALA B CA 1
ATOM 3035 C C . ALA B 1 103 ? 1.363 -9.734 11.492 1 96.5 103 ALA B C 1
ATOM 3037 O O . ALA B 1 103 ? 2.359 -9.008 11.5 1 96.5 103 ALA B O 1
ATOM 3038 N N . GLY B 1 104 ? 0.167 -9.289 11.523 1 96.81 104 GLY B N 1
ATOM 3039 C CA . GLY B 1 104 ? -0.066 -7.855 11.633 1 96.81 104 GLY B CA 1
ATOM 3040 C C . GLY B 1 104 ? 0.413 -7.27 12.945 1 96.81 104 GLY B C 1
ATOM 3041 O O . GLY B 1 104 ? 1.177 -6.301 12.961 1 96.81 104 GLY B O 1
ATOM 3042 N N . GLY B 1 105 ? 0.042 -7.883 14.039 1 97.5 105 GLY B N 1
ATOM 3043 C CA . GLY B 1 105 ? 0.366 -7.391 15.375 1 97.5 105 GLY B CA 1
ATOM 3044 C C . GLY B 1 105 ? 1.848 -7.453 15.688 1 97.5 105 GLY B C 1
ATOM 3045 O O . GLY B 1 105 ? 2.438 -6.469 16.125 1 97.5 105 GLY B O 1
ATOM 3046 N N . LEU B 1 106 ? 2.467 -8.539 15.398 1 98 106 LEU B N 1
ATOM 3047 C CA . LEU B 1 106 ? 3.863 -8.75 15.766 1 98 106 LEU B CA 1
ATOM 3048 C C . LEU B 1 106 ? 4.785 -7.91 14.883 1 98 106 LEU B C 1
ATOM 3050 O O . LEU B 1 106 ? 5.82 -7.426 15.352 1 98 106 LEU B O 1
ATOM 3054 N N . SER B 1 107 ? 4.449 -7.82 13.609 1 98.5 107 SER B N 1
ATOM 3055 C CA . SER B 1 107 ? 5.266 -6.996 12.719 1 98.5 107 SER B CA 1
ATOM 3056 C C . SER B 1 107 ? 5.258 -5.535 13.164 1 98.5 107 SER B C 1
ATOM 3058 O O . SER B 1 107 ? 6.301 -4.879 13.18 1 98.5 107 SER B O 1
ATOM 3060 N N . VAL B 1 108 ? 4.09 -5.078 13.508 1 98.5 108 VAL B N 1
ATOM 3061 C CA . VAL B 1 108 ? 3.973 -3.688 13.93 1 98.5 108 VAL B CA 1
ATOM 3062 C C . VAL B 1 108 ? 4.648 -3.504 15.289 1 98.5 108 VAL B C 1
ATOM 3064 O O . VAL B 1 108 ? 5.297 -2.482 15.531 1 98.5 108 VAL B O 1
ATOM 3067 N N . ALA B 1 109 ? 4.508 -4.492 16.188 1 98.5 109 ALA B N 1
ATOM 3068 C CA . ALA B 1 109 ? 5.195 -4.43 17.484 1 98.5 109 ALA B CA 1
ATOM 3069 C C . ALA B 1 109 ? 6.703 -4.328 17.297 1 98.5 109 ALA B C 1
ATOM 3071 O O . ALA B 1 109 ? 7.375 -3.564 17.984 1 98.5 109 ALA B O 1
ATOM 3072 N N . ALA B 1 110 ? 7.199 -5.051 16.375 1 98.5 110 ALA B N 1
ATOM 3073 C CA . ALA B 1 110 ? 8.625 -5 16.078 1 98.5 110 ALA B CA 1
ATOM 3074 C C . ALA B 1 110 ? 9.016 -3.643 15.5 1 98.5 110 ALA B C 1
ATOM 3076 O O . ALA B 1 110 ? 10.055 -3.088 15.852 1 98.5 110 ALA B O 1
ATOM 3077 N N . ALA B 1 111 ? 8.203 -3.16 14.633 1 98.56 111 ALA B N 1
ATOM 3078 C CA . ALA B 1 111 ? 8.453 -1.847 14.039 1 98.56 111 ALA B CA 1
ATOM 3079 C C . ALA B 1 111 ? 8.469 -0.759 15.109 1 98.56 111 ALA B C 1
ATOM 3081 O O . ALA B 1 111 ? 9.312 0.143 15.07 1 98.56 111 ALA B O 1
ATOM 3082 N N . LEU B 1 112 ? 7.555 -0.845 16.062 1 98.12 112 LEU B N 1
ATOM 3083 C CA . LEU B 1 112 ? 7.492 0.088 17.188 1 98.12 112 LEU B CA 1
ATOM 3084 C C . LEU B 1 112 ? 8.742 -0.017 18.062 1 98.12 112 LEU B C 1
ATOM 3086 O O . LEU B 1 112 ? 9.312 1.001 18.453 1 98.12 112 LEU B O 1
ATOM 3090 N N . ALA B 1 113 ? 9.109 -1.2 18.328 1 97.75 113 ALA B N 1
ATOM 3091 C CA . ALA B 1 113 ? 10.227 -1.471 19.219 1 97.75 113 ALA B CA 1
ATOM 3092 C C . ALA B 1 113 ? 11.531 -0.911 18.656 1 97.75 113 ALA B C 1
ATOM 3094 O O . ALA B 1 113 ? 12.406 -0.473 19.406 1 97.75 113 ALA B O 1
ATOM 3095 N N . VAL B 1 114 ? 11.609 -0.871 17.344 1 98 114 VAL B N 1
ATOM 3096 C CA . VAL B 1 114 ? 12.82 -0.386 16.688 1 98 114 VAL B CA 1
ATOM 3097 C C . VAL B 1 114 ? 12.664 1.089 16.328 1 98 114 VAL B C 1
ATOM 3099 O O . VAL B 1 114 ? 13.562 1.896 16.594 1 98 114 VAL B O 1
ATOM 3102 N N . GLY B 1 115 ? 11.547 1.412 15.836 1 98.25 115 GLY B N 1
ATOM 3103 C CA . GLY B 1 115 ? 11.336 2.738 15.281 1 98.25 115 GLY B CA 1
ATOM 3104 C C . GLY B 1 115 ? 11.242 3.82 16.344 1 98.25 115 GLY B C 1
ATOM 3105 O O . GLY B 1 115 ? 11.812 4.902 16.172 1 98.25 115 GLY B O 1
ATOM 3106 N N . VAL B 1 116 ? 10.539 3.576 17.406 1 97.5 116 VAL B N 1
ATOM 3107 C CA . VAL B 1 116 ? 10.281 4.602 18.406 1 97.5 116 VAL B CA 1
ATOM 3108 C C . VAL B 1 116 ? 11.578 4.988 19.109 1 97.5 116 VAL B C 1
ATOM 3110 O O . VAL B 1 116 ? 11.922 6.172 19.188 1 97.5 116 VAL B O 1
ATOM 3113 N N . PRO B 1 117 ? 12.414 4.02 19.578 1 96.44 117 PRO B N 1
ATOM 3114 C CA . PRO B 1 117 ? 13.68 4.406 20.188 1 96.44 117 PRO B CA 1
ATOM 3115 C C . PRO B 1 117 ? 14.602 5.164 19.234 1 96.44 117 PRO B C 1
ATOM 3117 O O . PRO B 1 117 ? 15.227 6.152 19.625 1 96.44 117 PRO B O 1
ATOM 3120 N N . LEU B 1 118 ? 14.664 4.758 18.016 1 97.12 118 LEU B N 1
ATOM 3121 C CA . LEU B 1 118 ? 15.508 5.438 17.047 1 97.12 118 LEU B CA 1
ATOM 3122 C C . LEU B 1 118 ? 14.984 6.84 16.75 1 97.12 118 LEU B C 1
ATOM 3124 O O . LEU B 1 118 ? 15.766 7.785 16.625 1 97.12 118 LEU B O 1
ATOM 3128 N N . GLY B 1 119 ? 13.664 6.93 16.641 1 96.88 119 GLY B N 1
ATOM 3129 C CA . GLY B 1 119 ? 13.07 8.234 16.406 1 96.88 119 GLY B CA 1
ATOM 3130 C C . GLY B 1 119 ? 13.281 9.195 17.562 1 96.88 119 GLY B C 1
ATOM 3131 O O . GLY B 1 119 ? 13.617 10.367 17.344 1 96.88 119 GLY B O 1
ATOM 3132 N N . MET B 1 120 ? 13.086 8.703 18.734 1 94.62 120 MET B N 1
ATOM 3133 C CA . MET B 1 120 ? 13.305 9.531 19.906 1 94.62 120 MET B CA 1
ATOM 3134 C C . MET B 1 120 ? 14.766 9.961 20 1 94.62 120 MET B C 1
ATOM 3136 O O . MET B 1 120 ? 15.055 11.109 20.344 1 94.62 120 MET B O 1
ATOM 3140 N N . LEU B 1 121 ? 15.641 9.023 19.719 1 94.12 121 LEU B N 1
ATOM 3141 C CA . LEU B 1 121 ? 17.062 9.336 19.734 1 94.12 121 LEU B CA 1
ATOM 3142 C C . LEU B 1 121 ? 17.391 10.438 18.734 1 94.12 121 LEU B C 1
ATOM 3144 O O . LEU B 1 121 ? 18.125 11.375 19.047 1 94.12 121 LEU B O 1
ATOM 3148 N N . ALA B 1 122 ? 16.891 10.352 17.562 1 95.5 122 ALA B N 1
ATOM 3149 C CA . ALA B 1 122 ? 17.125 11.344 16.531 1 95.5 122 ALA B CA 1
ATOM 3150 C C . ALA B 1 122 ? 16.547 12.703 16.922 1 95.5 122 ALA B C 1
ATOM 3152 O O . ALA B 1 122 ? 17.234 13.727 16.797 1 95.5 122 ALA B O 1
ATOM 3153 N N . GLY B 1 123 ? 15.359 12.703 17.453 1 92.56 123 GLY B N 1
ATOM 3154 C CA . GLY B 1 123 ? 14.695 13.945 17.797 1 92.56 123 GLY B CA 1
ATOM 3155 C C . GLY B 1 123 ? 15.336 14.648 18.984 1 92.56 123 GLY B C 1
ATOM 3156 O O . GLY B 1 123 ? 15.406 15.883 19 1 92.56 123 GLY B O 1
ATOM 3157 N N . LEU B 1 124 ? 15.852 13.945 19.938 1 89.56 124 LEU B N 1
ATOM 3158 C CA . LEU B 1 124 ? 16.391 14.531 21.156 1 89.56 124 LEU B CA 1
ATOM 3159 C C . LEU B 1 124 ? 17.859 14.875 21 1 89.56 124 LEU B C 1
ATOM 3161 O O . LEU B 1 124 ? 18.328 15.883 21.531 1 89.56 124 LEU B O 1
ATOM 3165 N N . ALA B 1 125 ? 18.609 14.023 20.344 1 88.81 125 ALA B N 1
ATOM 3166 C CA . ALA B 1 125 ? 20.047 14.242 20.188 1 88.81 125 ALA B CA 1
ATOM 3167 C C . ALA B 1 125 ? 20.312 15.344 19.172 1 88.81 125 ALA B C 1
ATOM 3169 O O . ALA B 1 125 ? 21.188 16.188 19.375 1 88.81 125 ALA B O 1
ATOM 3170 N N . GLY B 1 126 ? 19.625 15.344 18.094 1 89.31 126 GLY B N 1
ATOM 3171 C CA . GLY B 1 126 ? 19.891 16.281 17.016 1 89.31 126 GLY B CA 1
ATOM 3172 C C . GLY B 1 126 ? 21.219 16.047 16.328 1 89.31 126 GLY B C 1
ATOM 3173 O O . GLY B 1 126 ? 21.766 14.945 16.375 1 89.31 126 GLY B O 1
ATOM 3174 N N . GLY B 1 127 ? 21.719 17.031 15.445 1 92.88 127 GLY B N 1
ATOM 3175 C CA . GLY B 1 127 ? 23.031 17.016 14.844 1 92.88 127 GLY B CA 1
ATOM 3176 C C . GLY B 1 127 ? 23.234 15.852 13.883 1 92.88 127 GLY B C 1
ATOM 3177 O O . GLY B 1 127 ? 22.359 15.547 13.078 1 92.88 127 GLY B O 1
ATOM 3178 N N . TRP B 1 128 ? 24.406 15.188 14.047 1 95.12 128 TRP B N 1
ATOM 3179 C CA . TRP B 1 128 ? 24.781 14.156 13.078 1 95.12 128 TRP B CA 1
ATOM 3180 C C . TRP B 1 128 ? 24 12.875 13.328 1 95.12 128 TRP B C 1
ATOM 3182 O O . TRP B 1 128 ? 23.703 12.125 12.391 1 95.12 128 TRP B O 1
ATOM 3192 N N . VAL B 1 129 ? 23.594 12.672 14.57 1 95.19 129 VAL B N 1
ATOM 3193 C CA . VAL B 1 129 ? 22.797 11.492 14.891 1 95.19 129 VAL B CA 1
ATOM 3194 C C . VAL B 1 129 ? 21.438 11.586 14.195 1 95.19 129 VAL B C 1
ATOM 3196 O O . VAL B 1 129 ? 20.984 10.617 13.578 1 95.19 129 VAL B O 1
ATOM 3199 N N . ASP B 1 130 ? 20.812 12.711 14.258 1 95.62 130 ASP B N 1
ATOM 3200 C CA . ASP B 1 130 ? 19.531 12.953 13.578 1 95.62 130 ASP B CA 1
ATOM 3201 C C . ASP B 1 130 ? 19.688 12.812 12.062 1 95.62 130 ASP B C 1
ATOM 3203 O O . ASP B 1 130 ? 18.875 12.172 11.406 1 95.62 130 ASP B O 1
ATOM 3207 N N . ALA B 1 131 ? 20.797 13.344 11.641 1 94.5 131 ALA B N 1
ATOM 3208 C CA . ALA B 1 131 ? 21.047 13.32 10.203 1 94.5 131 ALA B CA 1
ATOM 3209 C C . ALA B 1 131 ? 21.203 11.883 9.695 1 94.5 131 ALA B C 1
ATOM 3211 O O . ALA B 1 131 ? 20.641 11.531 8.656 1 94.5 131 ALA B O 1
ATOM 3212 N N . LEU B 1 132 ? 21.906 11.109 10.406 1 96.19 132 LEU B N 1
ATOM 3213 C CA . LEU B 1 132 ? 22.141 9.727 10 1 96.19 132 LEU B CA 1
ATOM 3214 C C . LEU B 1 132 ? 20.859 8.906 10.055 1 96.19 132 LEU B C 1
ATOM 3216 O O . LEU B 1 132 ? 20.531 8.195 9.102 1 96.19 132 LEU B O 1
ATOM 3220 N N . ILE B 1 133 ? 20.141 9.031 11.156 1 97.5 133 ILE B N 1
ATOM 3221 C CA . ILE B 1 133 ? 18.906 8.266 11.32 1 97.5 133 ILE B CA 1
ATOM 3222 C C . ILE B 1 133 ? 17.891 8.695 10.281 1 97.5 133 ILE B C 1
ATOM 3224 O O . ILE B 1 133 ? 17.203 7.859 9.68 1 97.5 133 ILE B O 1
ATOM 3228 N N . SER B 1 134 ? 17.828 9.945 10.039 1 95.06 134 SER B N 1
ATOM 3229 C CA . SER B 1 134 ? 16.891 10.477 9.062 1 95.06 134 SER B CA 1
ATOM 3230 C C . SER B 1 134 ? 17.234 10.016 7.652 1 95.06 134 SER B C 1
ATOM 3232 O O . SER B 1 134 ? 16.344 9.672 6.863 1 95.06 134 SER B O 1
ATOM 3234 N N . ARG B 1 135 ? 18.547 9.961 7.367 1 91.12 135 ARG B N 1
ATOM 3235 C CA . ARG B 1 135 ? 18.969 9.516 6.047 1 91.12 135 ARG B CA 1
ATOM 3236 C C . ARG B 1 135 ? 18.625 8.055 5.82 1 91.12 135 ARG B C 1
ATOM 3238 O O . ARG B 1 135 ? 18.172 7.676 4.738 1 91.12 135 ARG B O 1
ATOM 3245 N N . ILE B 1 136 ? 18.844 7.281 6.75 1 95.19 136 ILE B N 1
ATOM 3246 C CA . ILE B 1 136 ? 18.531 5.855 6.664 1 95.19 136 ILE B CA 1
ATOM 3247 C C . ILE B 1 136 ? 17.031 5.664 6.535 1 95.19 136 ILE B C 1
ATOM 3249 O O . ILE B 1 136 ? 16.562 4.867 5.715 1 95.19 136 ILE B O 1
ATOM 3253 N N . THR B 1 137 ? 16.297 6.363 7.375 1 95.06 137 THR B N 1
ATOM 3254 C CA . THR B 1 137 ? 14.844 6.285 7.352 1 95.06 137 THR B CA 1
ATOM 3255 C C . THR B 1 137 ? 14.305 6.68 5.984 1 95.06 137 THR B C 1
ATOM 3257 O O . THR B 1 137 ? 13.422 6.008 5.441 1 95.06 137 THR B O 1
ATOM 3260 N N . ASP B 1 138 ? 14.883 7.699 5.406 1 88.06 138 ASP B N 1
ATOM 3261 C CA . ASP B 1 138 ? 14.453 8.164 4.09 1 88.06 138 ASP B CA 1
ATOM 3262 C C . ASP B 1 138 ? 14.781 7.133 3.01 1 88.06 138 ASP B C 1
ATOM 3264 O O . ASP B 1 138 ? 13.992 6.918 2.088 1 88.06 138 ASP B O 1
ATOM 3268 N N . ALA B 1 139 ? 15.906 6.574 3.127 1 87 139 ALA B N 1
ATOM 3269 C CA . ALA B 1 139 ? 16.312 5.527 2.191 1 87 139 ALA B CA 1
ATOM 3270 C C . ALA B 1 139 ? 15.352 4.34 2.252 1 87 139 ALA B C 1
ATOM 3272 O O . ALA B 1 139 ? 14.961 3.799 1.217 1 87 139 ALA B O 1
ATOM 3273 N N . MET B 1 140 ? 14.969 3.969 3.381 1 91.19 140 MET B N 1
ATOM 3274 C CA . MET B 1 140 ? 14.062 2.842 3.568 1 91.19 140 MET B CA 1
ATOM 3275 C C . MET B 1 140 ? 12.688 3.15 2.986 1 91.19 140 MET B C 1
ATOM 3277 O O . MET B 1 140 ? 12.062 2.289 2.361 1 91.19 140 MET B O 1
ATOM 3281 N N . LEU B 1 141 ? 12.266 4.359 3.221 1 88.56 141 LEU B N 1
ATOM 3282 C CA . LEU B 1 141 ? 10.945 4.766 2.738 1 88.56 141 LEU B CA 1
ATOM 3283 C C . LEU B 1 141 ? 10.922 4.836 1.216 1 88.56 141 LEU B C 1
ATOM 3285 O O . LEU B 1 141 ? 9.852 4.801 0.604 1 88.56 141 LEU B O 1
ATOM 3289 N N . SER B 1 142 ? 12.141 4.93 0.663 1 84.44 142 SER B N 1
ATOM 3290 C CA . SER B 1 142 ? 12.227 5.031 -0.791 1 84.44 142 SER B CA 1
ATOM 3291 C C . SER B 1 142 ? 12.133 3.656 -1.447 1 84.44 142 SER B C 1
ATOM 3293 O O . SER B 1 142 ? 11.906 3.555 -2.654 1 84.44 142 SER B O 1
ATOM 3295 N N . VAL B 1 143 ? 12.281 2.584 -0.745 1 88.94 143 VAL B N 1
ATOM 3296 C CA . VAL B 1 143 ? 12.242 1.226 -1.275 1 88.94 143 VAL B CA 1
ATOM 3297 C C . VAL B 1 143 ? 10.797 0.736 -1.326 1 88.94 143 VAL B C 1
ATOM 3299 O O . VAL B 1 143 ? 10.125 0.66 -0.296 1 88.94 143 VAL B O 1
ATOM 3302 N N . PRO B 1 144 ? 10.305 0.388 -2.52 1 87.38 144 PRO B N 1
ATOM 3303 C CA . PRO B 1 144 ? 8.953 -0.175 -2.598 1 87.38 144 PRO B CA 1
ATOM 3304 C C . PRO B 1 144 ? 8.812 -1.476 -1.811 1 87.38 144 PRO B C 1
ATOM 3306 O O . PRO B 1 144 ? 9.688 -2.34 -1.874 1 87.38 144 PRO B O 1
ATOM 3309 N N . PHE B 1 145 ? 7.754 -1.645 -1.138 1 90.69 145 PHE B N 1
ATOM 3310 C CA . PHE B 1 145 ? 7.52 -2.773 -0.245 1 90.69 145 PHE B CA 1
ATOM 3311 C C . PHE B 1 145 ? 7.648 -4.094 -0.996 1 90.69 145 PHE B C 1
ATOM 3313 O O . PHE B 1 145 ? 8.258 -5.043 -0.497 1 90.69 145 PHE B O 1
ATOM 3320 N N . LEU B 1 146 ? 7.078 -4.176 -2.139 1 84.19 146 LEU B N 1
ATOM 3321 C CA . LEU B 1 146 ? 7.102 -5.406 -2.924 1 84.19 146 LEU B CA 1
ATOM 3322 C C . LEU B 1 146 ? 8.531 -5.832 -3.227 1 84.19 146 LEU B C 1
ATOM 3324 O O . LEU B 1 146 ? 8.859 -7.02 -3.172 1 84.19 146 LEU B O 1
ATOM 3328 N N . ILE B 1 147 ? 9.367 -4.832 -3.547 1 83.69 147 ILE B N 1
ATOM 3329 C CA . ILE B 1 147 ? 10.758 -5.113 -3.891 1 83.69 147 ILE B CA 1
ATOM 3330 C C . ILE B 1 147 ? 11.492 -5.652 -2.664 1 83.69 147 ILE B C 1
ATOM 3332 O O . ILE B 1 147 ? 12.234 -6.637 -2.76 1 83.69 147 ILE B O 1
ATOM 3336 N N . LEU B 1 148 ? 11.273 -5.023 -1.55 1 88.94 148 LEU B N 1
ATOM 3337 C CA . LEU B 1 148 ? 11.875 -5.488 -0.307 1 88.94 148 LEU B CA 1
ATOM 3338 C C . LEU B 1 148 ? 11.422 -6.91 0.019 1 88.94 148 LEU B C 1
ATOM 3340 O O . LEU B 1 148 ? 12.234 -7.754 0.394 1 88.94 148 LEU B O 1
ATOM 3344 N N . ALA B 1 149 ? 10.148 -7.168 -0.109 1 89.12 149 ALA B N 1
ATOM 3345 C CA . ALA B 1 149 ? 9.57 -8.477 0.205 1 89.12 149 ALA B CA 1
ATOM 3346 C C . ALA B 1 149 ?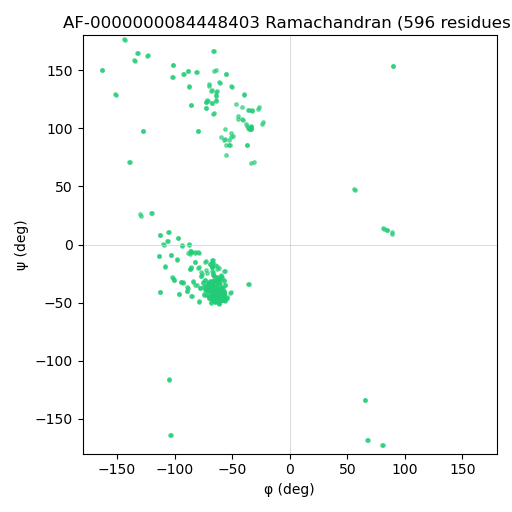 10.156 -9.562 -0.691 1 89.12 149 ALA B C 1
ATOM 3348 O O . ALA B 1 149 ? 10.516 -10.641 -0.215 1 89.12 149 ALA B O 1
ATOM 3349 N N . ILE B 1 150 ? 10.258 -9.305 -1.949 1 83 150 ILE B N 1
ATOM 3350 C CA . ILE B 1 150 ? 10.781 -10.273 -2.904 1 83 150 ILE B CA 1
ATOM 3351 C C . ILE B 1 150 ? 12.258 -10.523 -2.637 1 83 150 ILE B C 1
ATOM 3353 O O . ILE B 1 150 ? 12.727 -11.664 -2.691 1 83 150 ILE B O 1
ATOM 3357 N N . ALA B 1 151 ? 13 -9.383 -2.377 1 84.44 151 ALA B N 1
ATOM 3358 C CA . ALA B 1 151 ? 14.422 -9.516 -2.062 1 84.44 151 ALA B CA 1
ATOM 3359 C C . ALA B 1 151 ? 14.633 -10.414 -0.85 1 84.44 151 ALA B C 1
ATOM 3361 O O . ALA B 1 151 ? 15.484 -11.305 -0.871 1 84.44 151 ALA B O 1
ATOM 3362 N N . LEU B 1 152 ? 13.852 -10.242 0.172 1 87.62 152 LEU B N 1
ATOM 3363 C CA . LEU B 1 152 ? 13.984 -11.055 1.38 1 87.62 152 LEU B CA 1
ATOM 3364 C C . LEU B 1 152 ? 13.578 -12.5 1.116 1 87.62 152 LEU B C 1
ATOM 3366 O O . LEU B 1 152 ? 14.211 -13.43 1.621 1 87.62 152 LEU B O 1
ATOM 3370 N N . ALA B 1 153 ? 12.531 -12.672 0.347 1 83.88 153 ALA B N 1
ATOM 3371 C CA . ALA B 1 153 ? 12.078 -14.016 -0.005 1 83.88 153 ALA B CA 1
ATOM 3372 C C . ALA B 1 153 ? 13.141 -14.75 -0.824 1 83.88 153 ALA B C 1
ATOM 3374 O O . ALA B 1 153 ? 13.297 -15.969 -0.695 1 83.88 153 ALA B O 1
ATOM 3375 N N . ALA B 1 154 ? 13.828 -14.016 -1.691 1 80.25 154 ALA B N 1
ATOM 3376 C CA . ALA B 1 154 ? 14.859 -14.602 -2.543 1 80.25 154 ALA B CA 1
ATOM 3377 C C . ALA B 1 154 ? 16.047 -15.086 -1.716 1 80.25 154 ALA B C 1
ATOM 3379 O O . ALA B 1 154 ? 16.625 -16.141 -2.002 1 80.25 154 ALA B O 1
ATOM 3380 N N . PHE B 1 155 ? 16.344 -14.344 -0.662 1 84.75 155 PHE B N 1
ATOM 3381 C CA . PHE B 1 155 ? 17.547 -14.648 0.109 1 84.75 155 PHE B CA 1
ATOM 3382 C C . PHE B 1 155 ? 17.219 -15.586 1.262 1 84.75 155 PHE B C 1
ATOM 3384 O O . PHE B 1 155 ? 18.031 -16.453 1.607 1 84.75 155 PHE B O 1
ATOM 3391 N N . LEU B 1 156 ? 16.031 -15.484 1.832 1 89.44 156 LEU B N 1
ATOM 3392 C CA . LEU B 1 156 ? 15.719 -16.219 3.051 1 89.44 156 LEU B CA 1
ATOM 3393 C C . LEU B 1 156 ? 14.648 -17.281 2.789 1 89.44 156 LEU B C 1
ATOM 3395 O O . LEU B 1 156 ? 14.383 -18.125 3.645 1 89.44 156 LEU B O 1
ATOM 3399 N N . GLY B 1 157 ? 14.016 -17.266 1.612 1 86.88 157 GLY B N 1
ATOM 3400 C CA . GLY B 1 157 ? 12.938 -18.188 1.272 1 86.88 157 GLY B CA 1
ATOM 3401 C C . GLY B 1 157 ? 11.57 -17.672 1.661 1 86.88 157 GLY B C 1
ATOM 3402 O O . GLY B 1 157 ? 11.453 -16.781 2.514 1 86.88 157 GLY B O 1
ATOM 3403 N N . PRO B 1 158 ? 10.586 -18.141 0.942 1 88.38 158 PRO B N 1
ATOM 3404 C CA . PRO B 1 158 ? 9.219 -17.766 1.315 1 88.38 158 PRO B CA 1
ATOM 3405 C C . PRO B 1 158 ? 8.789 -18.359 2.654 1 88.38 158 PRO B C 1
ATOM 3407 O O . PRO B 1 158 ? 8.914 -19.562 2.865 1 88.38 158 PRO B O 1
ATOM 3410 N N . ALA B 1 159 ? 8.438 -17.469 3.543 1 94.56 159 ALA B N 1
ATOM 3411 C CA . ALA B 1 159 ? 7.996 -17.875 4.875 1 94.56 159 ALA B CA 1
ATOM 3412 C C . ALA B 1 159 ? 7.266 -16.734 5.582 1 94.56 159 ALA B C 1
ATOM 3414 O O . ALA B 1 159 ? 7.516 -15.562 5.305 1 94.56 159 ALA B O 1
ATOM 3415 N N . LEU B 1 160 ? 6.355 -17.172 6.43 1 95.44 160 LEU B N 1
ATOM 3416 C CA . LEU B 1 160 ? 5.594 -16.188 7.18 1 95.44 160 LEU B CA 1
ATOM 3417 C C . LEU B 1 160 ? 6.523 -15.273 7.973 1 95.44 160 LEU B C 1
ATOM 3419 O O . LEU B 1 160 ? 6.312 -14.055 8.023 1 95.44 160 LEU B O 1
ATOM 3423 N N . GLU B 1 161 ? 7.555 -15.836 8.57 1 95.62 161 GLU B N 1
ATOM 3424 C CA . GLU B 1 161 ? 8.484 -15.078 9.398 1 95.62 161 GLU B CA 1
ATOM 3425 C C . GLU B 1 161 ? 9.227 -14.031 8.578 1 95.62 161 GLU B C 1
ATOM 3427 O O . GLU B 1 161 ? 9.43 -12.906 9.039 1 95.62 161 GLU B O 1
ATOM 3432 N N . ASN B 1 162 ? 9.594 -14.453 7.391 1 94.25 162 ASN B N 1
ATOM 3433 C CA . ASN B 1 162 ? 10.297 -13.508 6.523 1 94.25 162 ASN B CA 1
ATOM 3434 C C . ASN B 1 162 ? 9.367 -12.398 6.031 1 94.25 162 ASN B C 1
ATOM 3436 O O . ASN B 1 162 ? 9.781 -11.25 5.871 1 94.25 162 ASN B O 1
ATOM 3440 N N . ALA B 1 163 ? 8.109 -12.828 5.754 1 95.12 163 ALA B N 1
ATOM 3441 C CA . ALA B 1 163 ? 7.105 -11.82 5.402 1 95.12 163 ALA B CA 1
ATOM 3442 C C . ALA B 1 163 ? 6.914 -10.82 6.531 1 95.12 163 ALA B C 1
ATOM 3444 O O . ALA B 1 163 ? 6.863 -9.609 6.293 1 95.12 163 ALA B O 1
ATOM 3445 N N . MET B 1 164 ? 6.844 -11.312 7.742 1 97.44 164 MET B N 1
ATOM 3446 C CA . MET B 1 164 ? 6.66 -10.453 8.906 1 97.44 164 MET B CA 1
ATOM 3447 C C . MET B 1 164 ? 7.855 -9.523 9.094 1 97.44 164 MET B C 1
ATOM 3449 O O . MET B 1 164 ? 7.695 -8.367 9.477 1 97.44 164 MET B O 1
ATOM 3453 N N . LEU B 1 165 ? 9.016 -10.023 8.812 1 96.69 165 LEU B N 1
ATOM 3454 C CA . LEU B 1 165 ? 10.227 -9.211 8.898 1 96.69 165 LEU B CA 1
ATOM 3455 C C . LEU B 1 165 ? 10.195 -8.086 7.867 1 96.69 165 LEU B C 1
ATOM 3457 O O . LEU B 1 165 ? 10.539 -6.945 8.18 1 96.69 165 LEU B O 1
ATOM 3461 N N . ALA B 1 166 ? 9.82 -8.484 6.664 1 96.19 166 ALA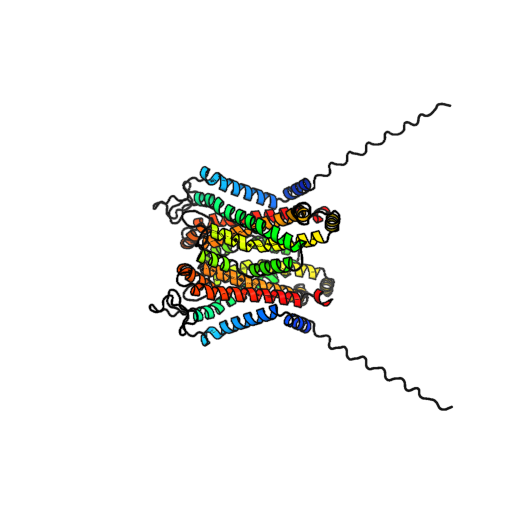 B N 1
ATOM 3462 C CA . ALA B 1 166 ? 9.711 -7.48 5.613 1 96.19 166 ALA B CA 1
ATOM 3463 C C . ALA B 1 166 ? 8.727 -6.383 6.008 1 96.19 166 ALA B C 1
ATOM 3465 O O . ALA B 1 166 ? 8.984 -5.199 5.793 1 96.19 166 ALA B O 1
ATOM 3466 N N . ILE B 1 167 ? 7.625 -6.773 6.582 1 97.31 167 ILE B N 1
ATOM 3467 C CA . ILE B 1 167 ? 6.586 -5.84 6.996 1 97.31 167 ILE B CA 1
ATOM 3468 C C . ILE B 1 167 ? 7.113 -4.945 8.117 1 97.31 167 ILE B C 1
ATOM 3470 O O . ILE B 1 167 ? 6.93 -3.725 8.086 1 97.31 167 ILE B O 1
ATOM 3474 N N . ALA B 1 168 ? 7.809 -5.52 9.023 1 98.12 168 ALA B N 1
ATOM 3475 C CA . ALA B 1 168 ? 8.359 -4.77 10.148 1 98.12 168 ALA B CA 1
ATOM 3476 C C . ALA B 1 168 ? 9.375 -3.736 9.672 1 98.12 168 ALA B C 1
ATOM 3478 O O . ALA B 1 168 ? 9.336 -2.576 10.094 1 98.12 168 ALA B O 1
ATOM 3479 N N . ILE B 1 169 ? 10.258 -4.137 8.828 1 96.94 169 ILE B N 1
ATOM 3480 C CA . ILE B 1 169 ? 11.305 -3.266 8.305 1 96.94 169 ILE B CA 1
ATOM 3481 C C . ILE B 1 169 ? 10.68 -2.104 7.539 1 96.94 169 ILE B C 1
ATOM 3483 O O . ILE B 1 169 ? 11.125 -0.96 7.652 1 96.94 169 ILE B O 1
ATOM 3487 N N . SER B 1 170 ? 9.656 -2.441 6.836 1 95.69 170 SER B N 1
ATOM 3488 C CA . SER B 1 170 ? 8.992 -1.434 6.012 1 95.69 170 SER B CA 1
ATOM 3489 C C . SER B 1 170 ? 8.188 -0.464 6.871 1 95.69 170 SER B C 1
ATOM 3491 O O . SER B 1 170 ? 8.008 0.699 6.5 1 95.69 170 SER B O 1
ATOM 3493 N N . ALA B 1 171 ? 7.684 -0.919 7.992 1 97.19 171 ALA B N 1
ATOM 3494 C CA . ALA B 1 171 ? 6.824 -0.103 8.844 1 97.19 171 ALA B CA 1
ATOM 3495 C C . ALA B 1 171 ? 7.652 0.736 9.812 1 97.19 171 ALA B C 1
ATOM 3497 O O . ALA B 1 171 ? 7.211 1.797 10.266 1 97.19 171 ALA B O 1
ATOM 3498 N N . ALA B 1 172 ? 8.852 0.388 10.086 1 98.12 172 ALA B N 1
ATOM 3499 C CA . ALA B 1 172 ? 9.68 0.993 11.125 1 98.12 172 ALA B CA 1
ATOM 3500 C C . ALA B 1 172 ? 9.914 2.475 10.844 1 98.12 172 ALA B C 1
ATOM 3502 O O . ALA B 1 172 ? 9.797 3.309 11.75 1 98.12 172 ALA B O 1
ATOM 3503 N N . PRO B 1 173 ? 10.219 2.848 9.609 1 97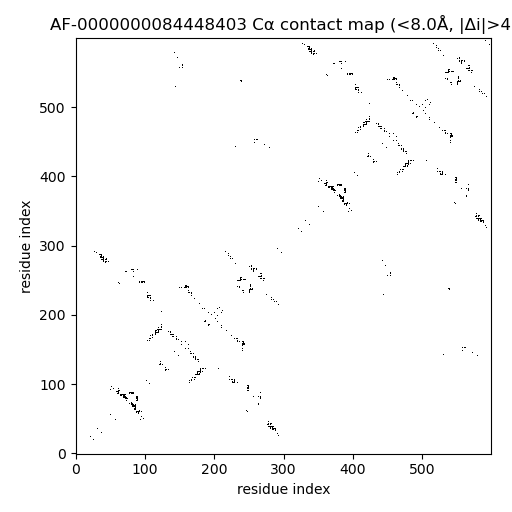.5 173 PRO B N 1
ATOM 3504 C CA . PRO B 1 173 ? 10.508 4.258 9.336 1 97.5 173 PRO B CA 1
ATOM 3505 C C . PRO B 1 173 ? 9.328 5.172 9.672 1 97.5 173 PRO B C 1
ATOM 3507 O O . PRO B 1 173 ? 9.531 6.332 10.039 1 97.5 173 PRO B O 1
ATOM 3510 N N . ILE B 1 174 ? 8.148 4.68 9.633 1 96.56 174 ILE B N 1
ATOM 3511 C CA . ILE B 1 174 ? 6.961 5.461 9.953 1 96.56 174 ILE B CA 1
ATOM 3512 C C . ILE B 1 174 ? 6.977 5.836 11.438 1 96.56 174 ILE B C 1
ATOM 3514 O O . ILE B 1 174 ? 6.699 6.98 11.797 1 96.56 174 ILE B O 1
ATOM 3518 N N . PHE B 1 175 ? 7.324 4.914 12.172 1 98.06 175 PHE B N 1
ATOM 3519 C CA . PHE B 1 175 ? 7.371 5.152 13.609 1 98.06 175 PHE B CA 1
ATOM 3520 C C . PHE B 1 175 ? 8.586 5.992 13.977 1 98.06 175 PHE B C 1
ATOM 3522 O O . PHE B 1 175 ? 8.539 6.793 14.914 1 98.06 175 PHE B O 1
ATOM 3529 N N . VAL B 1 176 ? 9.727 5.832 13.234 1 98.12 176 VAL B N 1
ATOM 3530 C CA . VAL B 1 176 ? 10.891 6.688 13.445 1 98.12 176 VAL B CA 1
ATOM 3531 C C . VAL B 1 176 ? 10.508 8.148 13.211 1 98.12 176 VAL B C 1
ATOM 3533 O O . VAL B 1 176 ? 10.773 9.008 14.055 1 98.12 176 VAL B O 1
ATOM 3536 N N . ARG B 1 177 ? 9.859 8.344 12.172 1 96.69 177 ARG B N 1
ATOM 3537 C CA . ARG B 1 177 ? 9.508 9.711 11.789 1 96.69 177 ARG B CA 1
ATOM 3538 C C . ARG B 1 177 ? 8.516 10.312 12.773 1 96.69 177 ARG B C 1
ATOM 3540 O O . ARG B 1 177 ? 8.641 11.484 13.156 1 96.69 177 ARG B O 1
ATOM 3547 N N . LEU B 1 178 ? 7.57 9.578 13.125 1 96.06 178 LEU B N 1
ATOM 3548 C CA . LEU B 1 178 ? 6.562 10.062 14.062 1 96.06 178 LEU B CA 1
ATOM 3549 C C . LEU B 1 178 ? 7.188 10.367 15.422 1 96.06 178 LEU B C 1
ATOM 3551 O O . LEU B 1 178 ? 6.984 11.453 15.969 1 96.06 178 LEU B O 1
ATOM 3555 N N . ALA B 1 179 ? 7.957 9.438 15.906 1 96.69 179 ALA B N 1
ATOM 3556 C CA . ALA B 1 179 ? 8.602 9.617 17.203 1 96.69 179 ALA B CA 1
ATOM 3557 C C . ALA B 1 179 ? 9.594 10.773 17.172 1 96.69 179 ALA B C 1
ATOM 3559 O O . ALA B 1 179 ? 9.695 11.547 18.125 1 96.69 179 ALA B O 1
ATOM 3560 N N . ARG B 1 180 ? 10.344 10.805 16.094 1 96 180 ARG B N 1
ATOM 3561 C CA . ARG B 1 180 ? 11.289 11.906 15.922 1 96 180 ARG B CA 1
ATOM 3562 C C . ARG B 1 180 ? 10.586 13.25 15.977 1 96 180 ARG B C 1
ATOM 3564 O O . ARG B 1 180 ? 11.008 14.156 16.703 1 96 180 ARG B O 1
ATOM 3571 N N . GLY B 1 181 ? 9.531 13.406 15.273 1 94.44 181 GLY B N 1
ATOM 3572 C CA . GLY B 1 181 ? 8.789 14.656 15.25 1 94.44 181 GLY B CA 1
ATOM 3573 C C . GLY B 1 181 ? 8.242 15.055 16.609 1 94.44 181 GLY B C 1
ATOM 3574 O O . GLY B 1 181 ? 8.336 16.219 17 1 94.44 181 GLY B O 1
ATOM 3575 N N . MET B 1 182 ? 7.754 14.086 17.25 1 93.06 182 MET B N 1
ATOM 3576 C CA . MET B 1 182 ? 7.184 14.352 18.562 1 93.06 182 MET B CA 1
ATOM 3577 C C . MET B 1 182 ? 8.273 14.672 19.578 1 93.06 182 MET B C 1
ATOM 3579 O O . MET B 1 182 ? 8.094 15.523 20.453 1 93.06 182 MET B O 1
ATOM 3583 N N . ALA B 1 183 ? 9.328 13.969 19.484 1 91.56 183 ALA B N 1
ATOM 3584 C CA . ALA B 1 183 ? 10.461 14.219 20.375 1 91.56 183 ALA B CA 1
ATOM 3585 C C . ALA B 1 183 ? 11.031 15.617 20.172 1 91.56 183 ALA B C 1
ATOM 3587 O O . ALA B 1 183 ? 11.398 16.297 21.141 1 91.56 183 ALA B O 1
ATOM 3588 N N . MET B 1 184 ? 11.148 16.031 18.953 1 91.5 184 MET B N 1
ATOM 3589 C CA . MET B 1 184 ? 11.625 17.375 18.641 1 91.5 184 MET B CA 1
ATOM 3590 C C . MET B 1 184 ? 10.695 18.438 19.234 1 91.5 184 MET B C 1
ATOM 3592 O O . MET B 1 184 ? 11.156 19.453 19.75 1 91.5 184 MET B O 1
ATOM 3596 N N . GLU B 1 185 ? 9.453 18.188 19.125 1 89.44 185 GLU B N 1
ATOM 3597 C CA . GLU B 1 185 ? 8.469 19.109 19.703 1 89.44 185 GLU B CA 1
ATOM 3598 C C . GLU B 1 185 ? 8.578 19.172 21.219 1 89.44 185 GLU B C 1
ATOM 3600 O O . GLU B 1 185 ? 8.453 20.234 21.812 1 89.44 185 GLU B O 1
ATOM 3605 N N . ALA B 1 186 ? 8.758 18.078 21.797 1 83.31 186 ALA B N 1
ATOM 3606 C CA . ALA B 1 186 ? 8.891 18 23.25 1 83.31 186 ALA B CA 1
ATOM 3607 C C . ALA B 1 186 ? 10.148 18.719 23.734 1 83.31 186 ALA B C 1
ATOM 3609 O O . ALA B 1 186 ? 10.156 19.328 24.797 1 83.31 186 ALA B O 1
ATOM 3610 N N . LYS B 1 187 ? 11.164 18.547 23.016 1 82.38 187 LYS B N 1
ATOM 3611 C CA . LYS B 1 187 ? 12.445 19.172 23.328 1 82.38 187 LYS B CA 1
ATOM 3612 C C . LYS B 1 187 ? 12.32 20.703 23.328 1 82.38 187 LYS B C 1
ATOM 3614 O O . LYS B 1 187 ? 13.016 21.375 24.094 1 82.38 187 LYS B O 1
ATOM 3619 N N . ALA B 1 188 ? 11.445 21.125 22.547 1 78.94 188 ALA B N 1
ATOM 3620 C CA . ALA B 1 188 ? 11.273 22.578 22.406 1 78.94 188 ALA B CA 1
ATOM 3621 C C . ALA B 1 188 ? 10.453 23.141 23.562 1 78.94 188 ALA B C 1
ATOM 3623 O O . ALA B 1 188 ? 10.359 24.359 23.734 1 78.94 188 ALA B O 1
ATOM 3624 N N . THR B 1 189 ? 9.969 22.266 24.344 1 76.62 189 THR B N 1
ATOM 3625 C CA . THR B 1 189 ? 9.156 22.734 25.469 1 76.62 189 THR B CA 1
ATOM 3626 C C . THR B 1 189 ? 10.023 23.016 26.688 1 76.62 189 THR B C 1
ATOM 3628 O O . THR B 1 189 ? 11.125 22.484 26.812 1 76.62 189 THR B O 1
ATOM 3631 N N . GLU B 1 190 ? 9.633 23.938 27.5 1 69.56 190 GLU B N 1
ATOM 3632 C CA . GLU B 1 190 ? 10.344 24.438 28.672 1 69.56 190 GLU B CA 1
ATOM 3633 C C . GLU B 1 190 ? 10.664 23.312 29.641 1 69.56 190 GLU B C 1
ATOM 3635 O O . GLU B 1 190 ? 11.648 23.391 30.391 1 69.56 190 GLU B O 1
ATOM 3640 N N . TRP B 1 191 ? 9.984 22.281 29.594 1 64.31 191 TRP B N 1
ATOM 3641 C CA . TRP B 1 191 ? 10.141 21.234 30.594 1 64.31 191 TRP B CA 1
ATOM 3642 C C . TRP B 1 191 ? 11.422 20.438 30.359 1 64.31 191 TRP B C 1
ATOM 3644 O O . TRP B 1 191 ? 12.117 20.078 31.312 1 64.31 191 TRP B O 1
ATOM 3654 N N . VAL B 1 192 ? 11.734 20.234 29.125 1 67.75 192 VAL B N 1
ATOM 3655 C CA . VAL B 1 192 ? 12.93 19.453 28.828 1 67.75 192 VAL B CA 1
ATOM 3656 C C . VAL B 1 192 ? 14.172 20.25 29.188 1 67.75 192 VAL B C 1
ATOM 3658 O O . VAL B 1 192 ? 15.148 19.703 29.719 1 67.75 192 VAL B O 1
ATOM 3661 N N . GLU B 1 193 ? 14 21.5 29 1 70.69 193 GLU B N 1
ATOM 3662 C CA . GLU B 1 193 ? 15.109 22.375 29.391 1 70.69 193 GLU B CA 1
ATOM 3663 C C . GLU B 1 193 ? 15.281 22.391 30.922 1 70.69 193 GLU B C 1
ATOM 3665 O O . GLU B 1 193 ? 16.406 22.391 31.422 1 70.69 193 GLU B O 1
ATOM 3670 N N . ALA B 1 194 ? 14.156 22.406 31.5 1 71.94 194 ALA B N 1
ATOM 3671 C CA . ALA B 1 194 ? 14.188 22.406 32.969 1 71.94 194 ALA B CA 1
ATOM 3672 C C . ALA B 1 194 ? 14.766 21.109 33.5 1 71.94 194 ALA B C 1
ATOM 3674 O O . ALA B 1 194 ? 15.547 21.109 34.438 1 71.94 194 ALA B O 1
ATOM 3675 N N . ALA B 1 195 ? 14.414 20.047 32.906 1 73 195 ALA B N 1
ATOM 3676 C CA . ALA B 1 195 ? 14.906 18.75 33.312 1 73 195 ALA B CA 1
ATOM 3677 C C . ALA B 1 195 ? 16.406 18.625 33.125 1 73 195 ALA B C 1
ATOM 3679 O O . ALA B 1 195 ? 17.125 18.062 33.938 1 73 195 ALA B O 1
ATOM 3680 N N . ARG B 1 196 ? 16.875 19.188 32.062 1 70.75 196 ARG B N 1
ATOM 3681 C CA . ARG B 1 196 ? 18.312 19.203 31.766 1 70.75 196 ARG B CA 1
ATOM 3682 C C . ARG B 1 196 ? 19.062 20.047 32.781 1 70.75 196 ARG B C 1
ATOM 3684 O O . ARG B 1 196 ? 20.156 19.688 33.219 1 70.75 196 ARG B O 1
ATOM 3691 N N . ALA B 1 197 ? 18.375 21.078 33.125 1 74.81 197 ALA B N 1
ATOM 3692 C CA . ALA B 1 197 ? 18.969 21.969 34.125 1 74.81 197 ALA B CA 1
ATOM 3693 C C . ALA B 1 197 ? 19.078 21.297 35.469 1 74.81 197 ALA B C 1
ATOM 3695 O O . ALA B 1 197 ? 19.984 21.594 36.25 1 74.81 197 ALA B O 1
ATOM 3696 N N . LEU B 1 198 ? 18.234 20.344 35.688 1 79 198 LEU B N 1
ATOM 3697 C CA . LEU B 1 198 ? 18.219 19.641 36.969 1 79 198 LEU B CA 1
ATOM 3698 C C . LEU B 1 198 ? 19.188 18.469 36.969 1 79 198 LEU B C 1
ATOM 3700 O O . LEU B 1 198 ? 19.312 17.75 37.969 1 79 198 LEU B O 1
ATOM 3704 N N . GLY B 1 199 ? 19.891 18.25 35.844 1 76.12 199 GLY B N 1
ATOM 3705 C CA . GLY B 1 199 ? 20.938 17.234 35.781 1 76.12 199 GLY B CA 1
ATOM 3706 C C . GLY B 1 199 ? 20.406 15.875 35.375 1 76.12 199 GLY B C 1
ATOM 3707 O O . GLY B 1 199 ? 21.094 14.859 35.562 1 76.12 199 GLY B O 1
ATOM 3708 N N . ASN B 1 200 ? 19.219 15.734 34.938 1 77.81 200 ASN B N 1
ATOM 3709 C CA . ASN B 1 200 ? 18.703 14.438 34.5 1 77.81 200 ASN B CA 1
ATOM 3710 C C . ASN B 1 200 ? 19.391 13.977 33.219 1 77.81 200 ASN B C 1
ATOM 3712 O O . ASN B 1 200 ? 19.609 14.773 32.281 1 77.81 200 ASN B O 1
ATOM 3716 N N . PRO B 1 201 ? 19.797 12.695 33.344 1 81.62 201 PRO B N 1
ATOM 3717 C CA . PRO B 1 201 ? 20.391 12.203 32.094 1 81.62 201 PRO B CA 1
ATOM 3718 C C . PRO B 1 201 ? 19.406 12.141 30.938 1 81.62 201 PRO B C 1
ATOM 3720 O O . PRO B 1 201 ? 18.203 11.953 31.156 1 81.62 201 PRO B O 1
ATOM 3723 N N . PRO B 1 202 ? 19.844 12.312 29.703 1 77.75 202 PRO B N 1
ATOM 3724 C CA . PRO B 1 202 ? 18.984 12.414 28.531 1 77.75 202 PRO B CA 1
ATOM 3725 C C . PRO B 1 202 ? 18.062 11.211 28.359 1 77.75 202 PRO B C 1
ATOM 3727 O O . PRO B 1 202 ? 16.906 11.367 27.922 1 77.75 202 PRO B O 1
ATOM 3730 N N . TRP B 1 203 ? 18.547 10.078 28.719 1 82.56 203 TRP B N 1
ATOM 3731 C CA . TRP B 1 203 ? 17.719 8.891 28.516 1 82.56 203 TRP B CA 1
ATOM 3732 C C . TRP B 1 203 ? 16.531 8.883 29.5 1 82.56 203 TRP B C 1
ATOM 3734 O O . TRP B 1 203 ? 15.453 8.391 29.156 1 82.56 203 TRP B O 1
ATOM 3744 N N . ARG B 1 204 ? 16.734 9.398 30.641 1 82.62 204 ARG B N 1
ATOM 3745 C CA . ARG B 1 204 ? 15.656 9.469 31.625 1 82.62 204 ARG B CA 1
ATOM 3746 C C . ARG B 1 204 ? 14.578 10.453 31.188 1 82.62 204 ARG B C 1
ATOM 3748 O O . ARG B 1 204 ? 13.383 10.18 31.344 1 82.62 204 ARG B O 1
ATOM 3755 N N . THR B 1 205 ? 15.062 11.562 30.734 1 80.31 205 THR B N 1
ATOM 3756 C CA . THR B 1 205 ? 14.117 12.555 30.234 1 80.31 205 THR B CA 1
ATOM 3757 C C . THR B 1 205 ? 13.305 11.984 29.078 1 80.31 205 THR B C 1
ATOM 3759 O O . THR B 1 205 ? 12.094 12.211 28.984 1 80.31 205 THR B O 1
ATOM 3762 N N . ALA B 1 206 ? 13.945 11.203 28.297 1 86.06 206 ALA B N 1
ATOM 3763 C CA . ALA B 1 206 ? 13.281 10.602 27.141 1 86.06 206 ALA B CA 1
ATOM 3764 C C . ALA B 1 206 ? 12.219 9.602 27.562 1 86.06 206 ALA B C 1
ATOM 3766 O O . ALA B 1 206 ? 11.078 9.648 27.094 1 86.06 206 ALA B O 1
ATOM 3767 N N . VAL B 1 207 ? 12.539 8.742 28.516 1 87.38 207 VAL B N 1
ATOM 3768 C CA . VAL B 1 207 ? 11.68 7.617 28.875 1 87.38 207 VAL B CA 1
ATOM 3769 C C . VAL B 1 207 ? 10.602 8.078 29.859 1 87.38 207 VAL B C 1
ATOM 3771 O O . VAL B 1 207 ? 9.461 7.621 29.781 1 87.38 207 VAL B O 1
ATOM 3774 N N . VAL B 1 208 ? 10.938 9.055 30.688 1 84 208 VAL B N 1
ATOM 3775 C CA . VAL B 1 208 ? 10.023 9.414 31.766 1 84 208 VAL B CA 1
ATOM 3776 C C . VAL B 1 208 ? 9.133 10.578 31.312 1 84 208 VAL B C 1
ATOM 3778 O O . VAL B 1 208 ? 7.953 10.633 31.656 1 84 208 VAL B O 1
ATOM 3781 N N . HIS B 1 209 ? 9.664 11.43 30.484 1 80.31 209 HIS B N 1
ATOM 3782 C CA . HIS B 1 209 ? 8.922 12.648 30.203 1 80.31 209 HIS B CA 1
ATOM 3783 C C . HIS B 1 209 ? 8.438 12.672 28.75 1 80.31 209 HIS B C 1
ATOM 3785 O O . HIS B 1 209 ? 7.281 13.016 28.484 1 80.31 209 HIS B O 1
ATOM 3791 N N . VAL B 1 210 ? 9.234 12.258 27.891 1 86.5 210 VAL B N 1
ATOM 3792 C CA . VAL B 1 210 ? 8.875 12.398 26.469 1 86.5 210 VAL B CA 1
ATOM 3793 C C . VAL B 1 210 ? 8.016 11.219 26.031 1 86.5 210 VAL B C 1
ATOM 3795 O O . VAL B 1 210 ? 6.949 11.398 25.453 1 86.5 210 VAL B O 1
ATOM 3798 N N . LEU B 1 211 ? 8.383 10.016 26.406 1 89.81 211 LEU B N 1
ATOM 3799 C CA . LEU B 1 211 ? 7.758 8.797 25.906 1 89.81 211 LEU B CA 1
ATOM 3800 C C . LEU B 1 211 ? 6.285 8.742 26.312 1 89.81 211 LEU B C 1
ATOM 3802 O O . LEU B 1 211 ? 5.418 8.484 25.484 1 89.81 211 LEU B O 1
ATOM 3806 N N . PRO B 1 212 ? 5.969 8.984 27.578 1 87.25 212 PRO B N 1
ATOM 3807 C CA . PRO B 1 212 ? 4.555 8.938 27.953 1 87.25 212 PRO B CA 1
ATOM 3808 C C . PRO B 1 212 ? 3.701 9.93 27.172 1 87.25 212 PRO B C 1
ATOM 3810 O O . PRO B 1 212 ? 2.516 9.68 26.938 1 87.25 212 PRO B O 1
ATOM 3813 N N . ASN B 1 213 ? 4.25 11.023 26.734 1 85.75 213 ASN B N 1
ATOM 3814 C CA . ASN B 1 213 ? 3.518 12.07 26.031 1 85.75 213 ASN B CA 1
ATOM 3815 C C . ASN B 1 213 ? 3.309 11.703 24.562 1 85.75 213 ASN B C 1
ATOM 3817 O O . ASN B 1 213 ? 2.416 12.242 23.906 1 85.75 213 ASN B O 1
ATOM 3821 N N . ILE B 1 214 ? 4.102 10.812 24.094 1 91 214 ILE B N 1
ATOM 3822 C CA . ILE B 1 214 ? 3.967 10.523 22.672 1 91 214 ILE B CA 1
ATOM 3823 C C . ILE B 1 214 ? 3.27 9.18 22.469 1 91 214 ILE B C 1
ATOM 3825 O O . ILE B 1 214 ? 3.02 8.758 21.344 1 91 214 ILE B O 1
ATOM 3829 N N . VAL B 1 215 ? 2.85 8.516 23.531 1 92.25 215 VAL B N 1
ATOM 3830 C CA . VAL B 1 215 ? 2.213 7.199 23.484 1 92.25 215 VAL B CA 1
ATOM 3831 C C . VAL B 1 215 ? 0.868 7.305 22.766 1 92.25 215 VAL B C 1
ATOM 3833 O O . VAL B 1 215 ? 0.553 6.488 21.906 1 92.25 215 VAL B O 1
ATOM 3836 N N . PRO B 1 216 ? 0.076 8.359 23.016 1 91.19 216 PRO B N 1
ATOM 3837 C CA . PRO B 1 216 ? -1.243 8.406 22.391 1 91.19 216 PRO B CA 1
ATOM 3838 C C . PRO B 1 216 ? -1.166 8.445 20.859 1 91.19 216 PRO B C 1
ATOM 3840 O O . PRO B 1 216 ? -1.772 7.609 20.188 1 91.19 216 PRO B O 1
ATOM 3843 N N . PRO B 1 217 ? -0.344 9.352 20.266 1 93.38 217 PRO B N 1
ATOM 3844 C CA . PRO B 1 217 ? -0.244 9.336 18.797 1 93.38 217 PRO B CA 1
ATOM 3845 C C . PRO B 1 217 ? 0.364 8.039 18.281 1 93.38 217 PRO B C 1
ATOM 3847 O O . PRO B 1 217 ? 0.016 7.59 17.172 1 93.38 217 PRO B O 1
ATOM 3850 N N . LEU B 1 218 ? 1.222 7.449 19.031 1 96.12 218 LEU B N 1
ATOM 3851 C CA . LEU B 1 218 ? 1.817 6.18 18.641 1 96.12 218 LEU B CA 1
ATOM 3852 C C . LEU B 1 218 ? 0.766 5.074 18.594 1 96.12 218 LEU B C 1
ATOM 3854 O O . LEU B 1 218 ? 0.795 4.219 17.703 1 96.12 218 LEU B O 1
ATOM 3858 N N . LEU B 1 219 ? -0.112 5.121 19.562 1 95.12 219 LEU B N 1
ATOM 3859 C CA . LEU B 1 219 ? -1.166 4.113 19.609 1 95.12 219 LEU B CA 1
ATOM 3860 C C . LEU B 1 219 ? -2.096 4.242 18.406 1 95.12 219 LEU B C 1
ATOM 3862 O O . LEU B 1 219 ? -2.498 3.236 17.812 1 95.12 219 LEU B O 1
ATOM 3866 N N . VAL B 1 220 ? -2.465 5.457 18.094 1 94.88 220 VAL B N 1
ATOM 3867 C CA . VAL B 1 220 ? -3.297 5.703 16.922 1 94.88 220 VAL B CA 1
ATOM 3868 C C . VAL B 1 220 ? -2.6 5.172 15.672 1 94.88 220 VAL B C 1
ATOM 3870 O O . VAL B 1 220 ? -3.191 4.422 14.891 1 94.88 220 VAL B O 1
ATOM 3873 N N . GLN B 1 221 ? -1.348 5.512 15.562 1 96.81 221 GLN B N 1
ATOM 3874 C CA . GLN B 1 221 ? -0.576 5.086 14.406 1 96.81 221 GLN B CA 1
ATOM 3875 C C . GLN B 1 221 ? -0.436 3.566 14.359 1 96.81 221 GLN B C 1
ATOM 3877 O O . GLN B 1 221 ? -0.435 2.967 13.281 1 96.81 221 GLN B O 1
ATOM 3882 N N . ALA B 1 222 ? -0.296 2.982 15.469 1 97.75 222 ALA B N 1
ATOM 3883 C CA . ALA B 1 222 ? -0.144 1.531 15.547 1 97.75 222 ALA B CA 1
ATOM 3884 C C . ALA B 1 222 ? -1.379 0.821 15 1 97.75 222 ALA B C 1
ATOM 3886 O O . ALA B 1 222 ? -1.264 -0.182 14.289 1 97.75 222 ALA B O 1
ATOM 3887 N N . THR B 1 223 ? -2.578 1.315 15.328 1 96.31 223 THR B N 1
ATOM 3888 C CA . THR B 1 223 ? -3.803 0.693 14.836 1 96.31 223 THR B CA 1
ATOM 3889 C C . THR B 1 223 ? -3.865 0.75 13.312 1 96.31 223 THR B C 1
ATOM 3891 O O . THR B 1 223 ? -4.219 -0.237 12.664 1 96.31 223 THR B O 1
ATOM 3894 N N . LEU B 1 224 ? -3.494 1.861 12.766 1 94.56 224 LEU B N 1
ATOM 3895 C CA . LEU B 1 224 ? -3.488 2.023 11.32 1 94.56 224 LEU B CA 1
ATOM 3896 C C . LEU B 1 224 ? -2.422 1.142 10.68 1 94.56 224 LEU B C 1
ATOM 3898 O O . LEU B 1 224 ? -2.656 0.543 9.625 1 94.56 224 LEU B O 1
ATOM 3902 N N . ALA B 1 225 ? -1.299 1.052 11.344 1 97.69 225 ALA B N 1
ATOM 3903 C CA . ALA B 1 225 ? -0.191 0.244 10.836 1 97.69 225 ALA B CA 1
ATOM 3904 C C . ALA B 1 225 ? -0.541 -1.241 10.859 1 97.69 225 ALA B C 1
ATOM 3906 O O . ALA B 1 225 ? -0.117 -1.999 9.984 1 97.69 225 ALA B O 1
ATOM 3907 N N . ILE B 1 226 ? -1.276 -1.653 11.836 1 97.88 226 ILE B N 1
ATOM 3908 C CA . ILE B 1 226 ? -1.673 -3.055 11.922 1 97.88 226 ILE B CA 1
ATOM 3909 C C . ILE B 1 226 ? -2.594 -3.404 10.758 1 97.88 226 ILE B C 1
ATOM 3911 O O . ILE B 1 226 ? -2.451 -4.465 10.141 1 97.88 226 ILE B O 1
ATOM 3915 N N . ALA B 1 227 ? -3.547 -2.527 10.5 1 95.75 227 ALA B N 1
ATOM 3916 C CA . ALA B 1 227 ? -4.41 -2.734 9.344 1 95.75 227 ALA B CA 1
ATOM 3917 C C . ALA B 1 227 ? -3.59 -2.896 8.07 1 95.75 227 ALA B C 1
ATOM 3919 O O . ALA B 1 227 ? -3.807 -3.836 7.297 1 95.75 227 ALA B O 1
ATOM 3920 N N . GLU B 1 228 ? -2.627 -2.039 7.898 1 94.38 228 GLU B N 1
ATOM 3921 C CA . GLU B 1 228 ? -1.77 -2.09 6.719 1 94.38 228 GLU B CA 1
ATOM 3922 C C . GLU B 1 228 ? -0.919 -3.357 6.707 1 94.38 228 GLU B C 1
ATOM 3924 O O . GLU B 1 228 ? -0.661 -3.928 5.648 1 94.38 228 GLU B O 1
ATOM 3929 N N . ALA B 1 229 ? -0.48 -3.717 7.828 1 97.38 229 ALA B N 1
ATOM 3930 C CA . ALA B 1 229 ? 0.352 -4.91 7.949 1 97.38 229 ALA B CA 1
ATOM 3931 C C . ALA B 1 229 ? -0.439 -6.168 7.602 1 97.38 229 ALA B C 1
ATOM 3933 O O . ALA B 1 229 ? 0.099 -7.102 7.004 1 97.38 229 ALA B O 1
ATOM 3934 N N . ILE B 1 230 ? -1.659 -6.207 8.031 1 97.38 230 ILE B N 1
ATOM 3935 C CA . ILE B 1 230 ? -2.512 -7.348 7.707 1 97.38 230 ILE B CA 1
ATOM 3936 C C . ILE B 1 230 ? -2.703 -7.434 6.195 1 97.38 230 ILE B C 1
ATOM 3938 O O . ILE B 1 230 ? -2.607 -8.516 5.613 1 97.38 230 ILE B O 1
ATOM 3942 N N . ILE B 1 231 ? -2.906 -6.344 5.598 1 93.81 231 ILE B N 1
ATOM 3943 C CA . ILE B 1 231 ? -3.037 -6.301 4.148 1 93.81 231 ILE B CA 1
ATOM 3944 C C . ILE B 1 231 ? -1.729 -6.75 3.498 1 93.81 231 ILE B C 1
ATOM 3946 O O . ILE B 1 231 ? -1.74 -7.516 2.531 1 93.81 231 ILE B O 1
ATOM 3950 N N . ALA B 1 232 ? -0.623 -6.234 4.004 1 94.38 232 ALA B N 1
ATOM 3951 C CA . ALA B 1 232 ? 0.693 -6.594 3.48 1 94.38 232 ALA B CA 1
ATOM 3952 C C . ALA B 1 232 ? 0.939 -8.094 3.6 1 94.38 232 ALA B C 1
ATOM 3954 O O . ALA B 1 232 ? 1.406 -8.734 2.652 1 94.38 232 ALA B O 1
ATOM 3955 N N . GLU B 1 233 ? 0.604 -8.617 4.738 1 96 233 GLU B N 1
ATOM 3956 C CA . GLU B 1 233 ? 0.745 -10.062 4.922 1 96 233 GLU B CA 1
ATOM 3957 C C . GLU B 1 233 ? -0.149 -10.828 3.953 1 96 233 GLU B C 1
ATOM 3959 O O . GLU B 1 233 ? 0.284 -11.812 3.348 1 96 233 GLU B O 1
ATOM 3964 N N . ALA B 1 234 ? -1.379 -10.438 3.885 1 94.75 234 ALA B N 1
ATOM 3965 C CA . ALA B 1 234 ? -2.305 -11.094 2.965 1 94.75 234 ALA B CA 1
ATOM 3966 C C . ALA B 1 234 ? -1.787 -11.031 1.531 1 94.75 234 ALA B C 1
ATOM 3968 O O . ALA B 1 234 ? -1.876 -12.016 0.792 1 94.75 234 ALA B O 1
ATOM 3969 N N . SER B 1 235 ? -1.269 -9.922 1.193 1 90.19 235 SER B N 1
ATOM 3970 C CA . SER B 1 235 ? -0.721 -9.742 -0.148 1 90.19 235 SER B CA 1
ATOM 3971 C C . SER B 1 235 ? 0.459 -10.68 -0.39 1 90.19 235 SER B C 1
ATOM 3973 O O . SER B 1 235 ? 0.537 -11.336 -1.432 1 90.19 235 SER B O 1
ATOM 3975 N N . LEU B 1 236 ? 1.369 -10.781 0.529 1 91.25 236 LEU B N 1
ATOM 3976 C CA . LEU B 1 236 ? 2.545 -11.633 0.38 1 91.25 236 LEU B CA 1
ATOM 3977 C C . LEU B 1 236 ? 2.154 -13.102 0.376 1 91.25 236 LEU B C 1
ATOM 3979 O O . LEU B 1 236 ? 2.717 -13.898 -0.382 1 91.25 236 LEU B O 1
ATOM 3983 N N . SER B 1 237 ? 1.211 -13.422 1.224 1 93.69 237 SER B N 1
ATOM 3984 C CA . SER B 1 237 ? 0.745 -14.805 1.246 1 93.69 237 SER B CA 1
ATOM 3985 C C . SER B 1 237 ? -0.027 -15.148 -0.024 1 93.69 237 SER B C 1
ATOM 3987 O O . SER B 1 237 ? 0.04 -16.281 -0.511 1 93.69 237 SER B O 1
ATOM 3989 N N . PHE B 1 238 ? -0.791 -14.242 -0.461 1 89.06 238 PHE B N 1
ATOM 3990 C CA . PHE B 1 238 ? -1.464 -14.406 -1.743 1 89.06 238 PHE B CA 1
ATOM 3991 C C . PHE B 1 238 ? -0.453 -14.648 -2.857 1 89.06 238 PHE B C 1
ATOM 3993 O O . PHE B 1 238 ? -0.71 -15.438 -3.775 1 89.06 238 PHE B O 1
ATOM 4000 N N . LEU B 1 239 ? 0.732 -14.078 -2.723 1 82.38 239 LEU B N 1
ATOM 4001 C CA . LEU B 1 239 ? 1.787 -14.195 -3.723 1 82.38 239 LEU B CA 1
ATOM 4002 C C . LEU B 1 239 ? 2.605 -15.469 -3.506 1 82.38 239 LEU B C 1
ATOM 4004 O O . LEU B 1 239 ? 3.506 -15.773 -4.293 1 82.38 239 LEU B O 1
ATOM 4008 N N . GLY B 1 240 ? 2.312 -16.109 -2.449 1 86.5 240 GLY B N 1
ATOM 4009 C CA . GLY B 1 240 ? 3.062 -17.312 -2.133 1 86.5 240 GLY B CA 1
ATOM 4010 C C . GLY B 1 240 ? 4.359 -17.031 -1.397 1 86.5 240 GLY B C 1
ATOM 4011 O O . GLY B 1 240 ? 5.223 -17.906 -1.295 1 86.5 240 GLY B O 1
ATOM 4012 N N . LEU B 1 241 ? 4.527 -15.805 -0.908 1 88.31 241 LEU B N 1
ATOM 4013 C CA . LEU B 1 241 ? 5.777 -15.406 -0.268 1 88.31 241 LEU B CA 1
ATOM 4014 C C . LEU B 1 241 ? 5.629 -15.383 1.249 1 88.31 241 LEU B C 1
ATOM 4016 O O . LEU B 1 241 ? 6.605 -15.18 1.971 1 88.31 241 LEU B O 1
ATOM 4020 N N . GLY B 1 242 ? 4.465 -15.523 1.726 1 93.12 242 GLY B N 1
ATOM 4021 C CA . GLY B 1 242 ? 4.188 -15.484 3.152 1 93.12 242 GLY B CA 1
ATOM 4022 C C . GLY B 1 242 ? 3.918 -16.859 3.744 1 93.12 242 GLY B C 1
ATOM 4023 O O . GLY B 1 242 ? 4.754 -17.75 3.648 1 93.12 242 GLY B O 1
ATOM 4024 N N . GLN B 1 243 ? 2.729 -17.031 4.219 1 94.25 243 GLN B N 1
ATOM 4025 C CA . GLN B 1 243 ? 2.328 -18.297 4.816 1 94.25 243 GLN B CA 1
ATOM 4026 C C . GLN B 1 243 ? 2.35 -19.422 3.785 1 94.25 243 GLN B C 1
ATOM 4028 O O . GLN B 1 243 ? 1.813 -19.266 2.686 1 94.25 243 GLN B O 1
ATOM 4033 N N . GLN B 1 244 ? 2.986 -20.531 4.191 1 93.88 244 GLN B N 1
ATOM 4034 C CA . GLN B 1 244 ? 3.125 -21.656 3.273 1 93.88 244 GLN B CA 1
ATOM 4035 C C . GLN B 1 244 ? 2.115 -22.75 3.592 1 93.88 244 GLN B C 1
ATOM 4037 O O . GLN B 1 244 ? 1.779 -22.969 4.758 1 93.88 244 GLN B O 1
ATOM 4042 N N . PRO B 1 245 ? 1.638 -23.391 2.469 1 91.81 245 PRO B N 1
ATOM 4043 C CA . PRO B 1 245 ? 0.781 -24.547 2.705 1 91.81 245 PRO B CA 1
ATOM 4044 C C . PRO B 1 245 ? 1.445 -25.609 3.59 1 91.81 245 PRO B C 1
ATOM 4046 O O . PRO B 1 245 ? 2.672 -25.734 3.588 1 91.81 245 PRO B O 1
ATOM 4049 N N . PRO B 1 246 ? 0.663 -26.344 4.441 1 94.69 246 PRO B N 1
ATOM 4050 C CA . PRO B 1 246 ? -0.8 -26.422 4.453 1 94.69 246 PRO B CA 1
ATOM 4051 C C . PRO B 1 246 ? -1.439 -25.422 5.418 1 94.69 246 PRO B C 1
ATOM 4053 O O . PRO B 1 246 ? -2.668 -25.312 5.477 1 94.69 246 PRO B O 1
ATOM 4056 N N . ALA B 1 247 ? -0.583 -24.656 6.105 1 94.44 247 ALA B N 1
ATOM 4057 C CA . ALA B 1 247 ? -1.096 -23.734 7.113 1 94.44 247 ALA B CA 1
ATOM 4058 C C . ALA B 1 247 ? -1.847 -22.578 6.457 1 94.44 247 ALA B C 1
ATOM 4060 O O . ALA B 1 247 ? -1.377 -22 5.473 1 94.44 247 ALA B O 1
ATOM 4061 N N . PRO B 1 248 ? -2.977 -22.234 7.059 1 96.38 248 PRO B N 1
ATOM 4062 C CA . PRO B 1 248 ? -3.785 -21.203 6.41 1 96.38 248 PRO B CA 1
ATOM 4063 C C . PRO B 1 248 ? -3.463 -19.797 6.918 1 96.38 248 PRO B C 1
ATOM 4065 O O . PRO B 1 248 ? -3.072 -19.625 8.078 1 96.38 248 PRO B O 1
ATOM 4068 N N . SER B 1 249 ? -3.561 -18.891 6.102 1 97.25 249 SER B N 1
ATOM 4069 C CA . SER B 1 249 ? -3.783 -17.453 6.297 1 97.25 249 SER B CA 1
ATOM 4070 C C . SER B 1 249 ? -4.836 -16.922 5.328 1 97.25 249 SER B C 1
ATOM 4072 O O . SER B 1 249 ? -5.188 -17.594 4.355 1 97.25 249 SER B O 1
ATOM 4074 N N . TRP B 1 250 ? -5.387 -15.852 5.688 1 97.5 250 TRP B N 1
ATOM 4075 C CA . TRP B 1 250 ? -6.406 -15.328 4.785 1 97.5 250 TRP B CA 1
ATOM 4076 C C . TRP B 1 250 ? -5.828 -15.07 3.4 1 97.5 250 TRP B C 1
ATOM 4078 O O . TRP B 1 250 ? -6.48 -15.336 2.389 1 97.5 250 TRP B O 1
ATOM 4088 N N . GLY B 1 251 ? -4.59 -14.609 3.387 1 95 251 GLY B N 1
ATOM 4089 C CA . GLY B 1 251 ? -3.92 -14.383 2.115 1 95 251 GLY B CA 1
ATOM 4090 C C . GLY B 1 251 ? -3.646 -15.656 1.347 1 95 251 GLY B C 1
ATOM 4091 O O . GLY B 1 251 ? -3.869 -15.719 0.136 1 95 251 GLY B O 1
ATOM 4092 N N . SER B 1 252 ? -3.174 -16.703 1.98 1 95.44 252 SER B N 1
ATOM 4093 C CA . SER B 1 252 ? -2.891 -17.969 1.311 1 95.44 252 SER B CA 1
ATOM 4094 C C . SER B 1 252 ? -4.172 -18.641 0.826 1 95.44 252 SER B C 1
ATOM 4096 O O . SER B 1 252 ? -4.172 -19.328 -0.2 1 95.44 252 SER B O 1
ATOM 4098 N N . MET B 1 253 ? -5.234 -18.422 1.583 1 96.69 253 MET B N 1
ATOM 4099 C CA . MET B 1 253 ? -6.531 -18.938 1.154 1 96.69 253 MET B CA 1
ATOM 4100 C C . MET B 1 253 ? -6.992 -18.25 -0.129 1 96.69 253 MET B C 1
ATOM 4102 O O . MET B 1 253 ? -7.57 -18.891 -1.006 1 96.69 253 MET B O 1
ATOM 4106 N N . LEU B 1 254 ? -6.719 -17 -0.225 1 93.38 254 LEU B N 1
ATOM 4107 C CA . LEU B 1 254 ? -7.066 -16.281 -1.439 1 93.38 254 LEU B CA 1
ATOM 4108 C C . LEU B 1 254 ? -6.207 -16.734 -2.611 1 93.38 254 LEU B C 1
ATOM 4110 O O . LEU B 1 254 ? -6.668 -16.75 -3.756 1 93.38 254 LEU B O 1
ATOM 4114 N N . ASN B 1 255 ? -4.938 -17.047 -2.314 1 89.88 255 ASN B N 1
ATOM 4115 C CA . ASN B 1 255 ? -4.074 -17.625 -3.346 1 89.88 255 ASN B CA 1
ATOM 4116 C C . ASN B 1 255 ? -4.688 -18.875 -3.955 1 89.88 255 ASN B C 1
ATOM 4118 O O . ASN B 1 255 ? -4.742 -19.016 -5.18 1 89.88 255 ASN B O 1
ATOM 4122 N N . ALA B 1 256 ? -5.176 -19.75 -3.15 1 91.94 256 ALA B N 1
ATOM 4123 C CA . ALA B 1 256 ? -5.785 -21 -3.6 1 91.94 256 ALA B CA 1
ATOM 4124 C C . ALA B 1 256 ? -7.086 -20.734 -4.355 1 91.94 256 ALA B C 1
ATOM 4126 O O . ALA B 1 256 ? -7.402 -21.438 -5.316 1 91.94 256 ALA B O 1
ATOM 4127 N N . ALA B 1 257 ? -7.789 -19.703 -3.963 1 92.31 257 ALA B N 1
ATOM 4128 C CA . ALA B 1 257 ? -9.125 -19.422 -4.48 1 92.31 257 ALA B CA 1
ATOM 4129 C C . ALA B 1 257 ? -9.055 -18.812 -5.879 1 92.31 257 ALA B C 1
ATOM 4131 O O . ALA B 1 257 ? -10.016 -18.906 -6.652 1 92.31 257 ALA B O 1
ATOM 4132 N N . GLN B 1 258 ? -7.98 -18.203 -6.234 1 84.06 258 GLN B N 1
ATOM 4133 C CA . GLN B 1 258 ? -7.898 -17.359 -7.43 1 84.06 258 GLN B CA 1
ATOM 4134 C C . GLN B 1 258 ? -8.18 -18.188 -8.688 1 84.06 258 GLN B C 1
ATOM 4136 O O . GLN B 1 258 ? -8.773 -17.672 -9.641 1 84.06 258 GLN B O 1
ATOM 4141 N N . ARG B 1 259 ? -7.805 -19.438 -8.688 1 83.44 259 ARG B N 1
ATOM 4142 C CA . ARG B 1 259 ? -7.953 -20.281 -9.867 1 83.44 259 ARG B CA 1
ATOM 4143 C C . ARG B 1 259 ? -9.367 -20.844 -9.977 1 83.44 259 ARG B C 1
ATOM 4145 O O . ARG B 1 259 ? -9.742 -21.422 -11 1 83.44 259 ARG B O 1
ATOM 4152 N N . PHE B 1 260 ? -10.164 -20.609 -8.961 1 89.81 260 PHE B N 1
ATOM 4153 C CA . PHE B 1 260 ? -11.469 -21.25 -8.906 1 89.81 260 PHE B CA 1
ATOM 4154 C C . PHE B 1 260 ? -12.57 -20.234 -8.641 1 89.81 260 PHE B C 1
ATOM 4156 O O . PHE B 1 260 ? -13.617 -20.578 -8.078 1 89.81 260 PHE B O 1
ATOM 4163 N N . LEU B 1 261 ? -12.336 -19.031 -8.984 1 84.5 261 LEU B N 1
ATOM 4164 C CA . LEU B 1 261 ? -13.25 -17.953 -8.625 1 84.5 261 LEU B CA 1
ATOM 4165 C C . LEU B 1 261 ? -14.617 -18.172 -9.266 1 84.5 261 LEU B C 1
ATOM 4167 O O . LEU B 1 261 ? -15.641 -17.812 -8.672 1 84.5 261 LEU B O 1
ATOM 4171 N N . SER B 1 262 ? -14.688 -18.734 -10.398 1 85.69 262 SER B N 1
ATOM 4172 C CA . SER B 1 262 ? -15.953 -18.953 -11.094 1 85.69 262 SER B CA 1
ATOM 4173 C C . SER B 1 262 ? -16.672 -20.188 -10.562 1 85.69 262 SER B C 1
ATOM 4175 O O . SER B 1 262 ? -17.906 -20.203 -10.445 1 85.69 262 SER B O 1
ATOM 4177 N N . GLN B 1 263 ? -15.945 -21.188 -10.18 1 90.56 263 GLN B N 1
ATOM 4178 C CA . GLN B 1 263 ? -16.516 -22.469 -9.773 1 90.56 263 GLN B CA 1
ATOM 4179 C C . GLN B 1 263 ? -16.828 -22.484 -8.281 1 90.56 263 GLN B C 1
ATOM 4181 O O . GLN B 1 263 ? -17.797 -23.109 -7.852 1 90.56 263 GLN B O 1
ATOM 4186 N N . ALA B 1 264 ? -15.961 -21.844 -7.527 1 95.12 264 ALA B N 1
ATOM 4187 C CA . ALA B 1 264 ? -16.078 -21.891 -6.074 1 95.12 264 ALA B CA 1
ATOM 4188 C C . ALA B 1 264 ? -15.789 -20.516 -5.457 1 95.12 264 ALA B C 1
ATOM 4190 O O . ALA B 1 264 ? -14.852 -20.375 -4.676 1 95.12 264 ALA B O 1
ATOM 4191 N N . PRO B 1 265 ? -16.688 -19.594 -5.648 1 91.56 265 PRO B N 1
ATOM 4192 C CA . PRO B 1 265 ? -16.438 -18.219 -5.203 1 91.56 265 PRO B CA 1
ATOM 4193 C C . PRO B 1 265 ? -16.375 -18.094 -3.684 1 91.56 265 PRO B C 1
ATOM 4195 O O . PRO B 1 265 ? -15.766 -17.172 -3.158 1 91.56 265 PRO B O 1
ATOM 4198 N N . TRP B 1 266 ? -16.922 -19.078 -2.922 1 95.62 266 TRP B N 1
ATOM 4199 C CA . TRP B 1 266 ? -16.922 -19 -1.463 1 95.62 266 TRP B CA 1
ATOM 4200 C C . TRP B 1 266 ? -15.508 -19.109 -0.915 1 95.62 266 TRP B C 1
ATOM 4202 O O . TRP B 1 266 ? -15.227 -18.641 0.189 1 95.62 266 TRP B O 1
ATOM 4212 N N . MET B 1 267 ? -14.594 -19.703 -1.697 1 95.19 267 MET B N 1
ATOM 4213 C CA . MET B 1 267 ? -13.195 -19.844 -1.289 1 95.19 267 MET B CA 1
ATOM 4214 C C . MET B 1 267 ? -12.539 -18.484 -1.131 1 95.19 267 MET B C 1
ATOM 4216 O O . MET B 1 267 ? -11.625 -18.328 -0.317 1 95.19 267 MET B O 1
ATOM 4220 N N . ALA B 1 268 ? -13.039 -17.516 -1.889 1 93.12 268 ALA B N 1
ATOM 4221 C CA . ALA B 1 268 ? -12.453 -16.188 -1.861 1 93.12 268 ALA B CA 1
ATOM 4222 C C . ALA B 1 268 ? -13.273 -15.242 -0.986 1 93.12 268 ALA B C 1
ATOM 4224 O O . ALA B 1 268 ? -12.719 -14.359 -0.322 1 93.12 268 ALA B O 1
ATOM 4225 N N . ILE B 1 269 ? -14.539 -15.445 -0.896 1 93.81 269 ILE B N 1
ATOM 4226 C CA . ILE B 1 269 ? -15.461 -14.523 -0.252 1 93.81 269 ILE B CA 1
ATOM 4227 C C . ILE B 1 269 ? -15.18 -14.469 1.247 1 93.81 269 ILE B C 1
ATOM 4229 O O . ILE B 1 269 ? -15.039 -13.383 1.818 1 93.81 269 ILE B O 1
ATOM 4233 N N . TYR B 1 270 ? -14.977 -15.547 1.828 1 96.19 270 TYR B N 1
ATOM 4234 C CA . TYR B 1 270 ? -14.938 -15.57 3.287 1 96.19 270 TYR B CA 1
ATOM 4235 C C . TYR B 1 270 ? -13.594 -15.062 3.805 1 96.19 270 TYR B C 1
ATOM 4237 O O . TYR B 1 270 ? -13.547 -14.203 4.684 1 96.19 270 TYR B O 1
ATOM 4245 N N . PRO B 1 271 ? -12.422 -15.578 3.266 1 96.62 271 PRO B N 1
ATOM 4246 C CA . PRO B 1 271 ? -11.188 -14.93 3.709 1 96.62 271 PRO B CA 1
ATOM 4247 C C . PRO B 1 271 ? -11.117 -13.453 3.314 1 96.62 271 PRO B C 1
ATOM 4249 O O . PRO B 1 271 ? -10.578 -12.633 4.062 1 96.62 271 PRO B O 1
ATOM 4252 N N . GLY B 1 272 ? -11.695 -13.094 2.186 1 94.38 272 GLY B N 1
ATOM 4253 C CA . GLY B 1 272 ? -11.758 -11.703 1.776 1 94.38 272 GLY B CA 1
ATOM 4254 C C . GLY B 1 272 ? -12.562 -10.836 2.73 1 94.38 272 GLY B C 1
ATOM 4255 O O . GLY B 1 272 ? -12.141 -9.734 3.086 1 94.38 272 GLY B O 1
ATOM 4256 N N . LEU B 1 273 ? -13.695 -11.352 3.117 1 95 273 LEU B N 1
ATOM 4257 C CA . LEU B 1 273 ? -14.555 -10.648 4.07 1 95 273 LEU B CA 1
ATOM 4258 C C . LEU B 1 273 ? -13.852 -10.484 5.414 1 95 273 LEU B C 1
ATOM 4260 O O . LEU B 1 273 ? -14.008 -9.461 6.082 1 95 273 LEU B O 1
ATOM 4264 N N . ALA B 1 274 ? -13.148 -11.547 5.773 1 97.25 274 ALA B N 1
ATOM 4265 C CA . ALA B 1 274 ? -12.406 -11.477 7.027 1 97.25 274 ALA B CA 1
ATOM 4266 C C . ALA B 1 274 ? -11.375 -10.352 6.988 1 97.25 274 ALA B C 1
ATOM 4268 O O . ALA B 1 274 ? -11.297 -9.547 7.918 1 97.25 274 ALA B O 1
ATOM 4269 N N . ILE B 1 275 ? -10.586 -10.281 5.91 1 96.25 275 ILE B N 1
ATOM 4270 C CA . ILE B 1 275 ? -9.586 -9.227 5.75 1 96.25 275 ILE B CA 1
ATOM 4271 C C . ILE B 1 275 ? -10.273 -7.863 5.777 1 96.25 275 ILE B C 1
ATOM 4273 O O . ILE B 1 275 ? -9.844 -6.961 6.5 1 96.25 275 ILE B O 1
ATOM 4277 N N . PHE B 1 276 ? -11.352 -7.742 5.07 1 94.12 276 PHE B N 1
ATOM 4278 C CA . PHE B 1 276 ? -12.07 -6.48 4.953 1 94.12 276 PHE B CA 1
ATOM 4279 C C . PHE B 1 276 ? -12.562 -6.008 6.316 1 94.12 276 PHE B C 1
ATOM 4281 O O . PHE B 1 276 ? -12.336 -4.859 6.703 1 94.12 276 PHE B O 1
ATOM 4288 N N . LEU B 1 277 ? -13.234 -6.867 7.039 1 95.69 277 LEU B N 1
ATOM 4289 C CA . LEU B 1 277 ? -13.836 -6.523 8.32 1 95.69 277 LEU B CA 1
ATOM 4290 C C . LEU B 1 277 ? -12.766 -6.145 9.344 1 95.69 277 LEU B C 1
ATOM 4292 O O . LEU B 1 277 ? -12.914 -5.156 10.062 1 95.69 277 LEU B O 1
ATOM 4296 N N . VAL B 1 278 ? -11.727 -6.891 9.383 1 96.94 278 VAL B N 1
ATOM 4297 C CA . VAL B 1 278 ? -10.688 -6.652 10.375 1 96.94 278 VAL B CA 1
ATOM 4298 C C . VAL B 1 278 ? -9.945 -5.359 10.055 1 96.94 278 VAL B C 1
ATOM 4300 O O . VAL B 1 278 ? -9.688 -4.539 10.938 1 96.94 278 VAL B O 1
ATOM 4303 N N . VAL B 1 279 ? -9.586 -5.184 8.805 1 95.12 279 VAL B N 1
ATOM 4304 C CA . VAL B 1 279 ? -8.875 -3.982 8.375 1 95.12 279 VAL B CA 1
ATOM 4305 C C . VAL B 1 279 ? -9.742 -2.752 8.633 1 95.12 279 VAL B C 1
ATOM 4307 O O . VAL B 1 279 ? -9.266 -1.752 9.18 1 95.12 279 VAL B O 1
ATOM 4310 N N . LEU B 1 280 ? -11 -2.812 8.273 1 93.19 280 LEU B N 1
ATOM 4311 C CA . LEU B 1 280 ? -11.945 -1.729 8.547 1 93.19 280 LEU B CA 1
ATOM 4312 C C . LEU B 1 280 ? -12.016 -1.439 10.039 1 93.19 280 LEU B C 1
ATOM 4314 O O . LEU B 1 280 ? -12.039 -0.277 10.453 1 93.19 280 LEU B O 1
ATOM 4318 N N . SER B 1 281 ? -12.102 -2.463 10.758 1 96.56 281 SER B N 1
ATOM 4319 C CA . SER B 1 281 ? -12.25 -2.338 12.203 1 96.56 281 SER B CA 1
ATOM 4320 C C . SER B 1 281 ? -11.047 -1.642 12.828 1 96.56 281 SER B C 1
ATOM 4322 O O . SER B 1 281 ? -11.195 -0.797 13.711 1 96.56 281 SER B O 1
ATOM 4324 N N . PHE B 1 282 ? -9.844 -1.986 12.43 1 96.31 282 PHE B N 1
ATOM 4325 C CA . PHE B 1 282 ? -8.656 -1.319 12.953 1 96.31 282 PHE B CA 1
ATOM 4326 C C . PHE B 1 282 ? -8.633 0.147 12.539 1 96.31 282 PHE B C 1
ATOM 4328 O O . PHE B 1 282 ? -8.188 1.006 13.305 1 96.31 282 PHE B O 1
ATOM 4335 N N . ASN B 1 283 ? -9.094 0.425 11.367 1 92.44 283 ASN B N 1
ATOM 4336 C CA . ASN B 1 283 ? -9.18 1.812 10.93 1 92.44 283 ASN B CA 1
ATOM 4337 C C . ASN B 1 283 ? -10.188 2.605 11.758 1 92.44 283 ASN B C 1
ATOM 4339 O O . ASN B 1 283 ? -9.914 3.744 12.141 1 92.44 283 ASN B O 1
ATOM 4343 N N . LEU B 1 284 ? -11.32 2.006 12 1 92.62 284 LEU B N 1
ATOM 4344 C CA . LEU B 1 284 ? -12.336 2.654 12.828 1 92.62 284 LEU B CA 1
ATOM 4345 C C . LEU B 1 284 ? -11.82 2.879 14.242 1 92.62 284 LEU B C 1
ATOM 4347 O O . LEU B 1 284 ? -12.078 3.926 14.844 1 92.62 284 LEU B O 1
ATOM 4351 N N . LEU B 1 285 ? -11.156 1.866 14.703 1 94.5 285 LEU B N 1
ATOM 4352 C CA . LEU B 1 285 ? -10.555 1.98 16.031 1 94.5 285 LEU B CA 1
ATOM 4353 C C . LEU B 1 285 ? -9.57 3.146 16.078 1 94.5 285 LEU B C 1
ATOM 4355 O O . LEU B 1 285 ? -9.578 3.926 17.031 1 94.5 285 LEU B O 1
ATOM 4359 N N . GLY B 1 286 ? -8.711 3.24 15.102 1 93 286 GLY B N 1
ATOM 4360 C CA . GLY B 1 286 ? -7.766 4.34 15.023 1 93 286 GLY B CA 1
ATOM 4361 C C . GLY B 1 286 ? -8.43 5.703 15 1 93 286 GLY B C 1
ATOM 4362 O O . GLY B 1 286 ? -7.988 6.629 15.68 1 93 286 GLY B O 1
ATOM 4363 N N . ASP B 1 287 ? -9.477 5.855 14.258 1 89.5 287 ASP B N 1
ATOM 4364 C CA . ASP B 1 287 ? -10.242 7.098 14.195 1 89.5 287 ASP B CA 1
ATOM 4365 C C . ASP B 1 287 ? -10.828 7.449 15.555 1 89.5 287 ASP B C 1
ATOM 4367 O O . ASP B 1 287 ? -10.781 8.609 15.984 1 89.5 287 ASP B O 1
ATOM 4371 N N . GLY B 1 288 ? -11.406 6.48 16.125 1 91.12 288 GLY B N 1
ATOM 4372 C CA . GLY B 1 288 ? -11.961 6.699 17.453 1 91.12 288 GLY B CA 1
ATOM 4373 C C . GLY B 1 288 ? -10.922 7.117 18.484 1 91.12 288 GLY B C 1
ATOM 4374 O O . GLY B 1 288 ? -11.172 8 19.297 1 91.12 288 GLY B O 1
ATOM 4375 N N . LEU B 1 289 ? -9.82 6.457 18.453 1 91.88 289 LEU B N 1
ATOM 4376 C CA . LEU B 1 289 ? -8.734 6.797 19.375 1 91.88 289 LEU B CA 1
ATOM 4377 C C . LEU B 1 289 ? -8.234 8.219 19.109 1 91.88 289 LEU B C 1
ATOM 4379 O O . LEU B 1 289 ? -7.945 8.953 20.062 1 91.88 289 LEU B O 1
ATOM 4383 N N . ARG B 1 290 ? -8.094 8.516 17.859 1 90 290 ARG B N 1
ATOM 4384 C CA . ARG B 1 290 ? -7.66 9.859 17.484 1 90 290 ARG B CA 1
ATOM 4385 C C . ARG B 1 290 ? -8.609 10.914 18.031 1 90 290 ARG B C 1
ATOM 4387 O O . ARG B 1 290 ? -8.18 11.93 18.578 1 90 290 ARG B O 1
ATOM 4394 N N . ASP B 1 291 ? -9.867 10.695 17.938 1 87.88 291 ASP B N 1
ATOM 4395 C CA . ASP B 1 291 ? -10.883 11.617 18.422 1 87.88 291 ASP B CA 1
ATOM 4396 C C . ASP B 1 291 ? -10.852 11.711 19.953 1 87.88 291 ASP B C 1
ATOM 4398 O O . ASP B 1 291 ? -11.016 12.797 20.516 1 87.88 291 ASP B O 1
ATOM 4402 N N . ALA B 1 292 ? -10.742 10.609 20.531 1 87.31 292 ALA B N 1
ATOM 4403 C CA . ALA B 1 292 ? -10.766 10.547 21.984 1 87.31 292 ALA B CA 1
ATOM 4404 C C . ALA B 1 292 ? -9.539 11.242 22.578 1 87.31 292 ALA B C 1
ATOM 4406 O O . ALA B 1 292 ? -9.609 11.805 23.688 1 87.31 292 ALA B O 1
ATOM 4407 N N . LEU B 1 293 ? -8.453 11.188 21.875 1 84.12 293 LEU 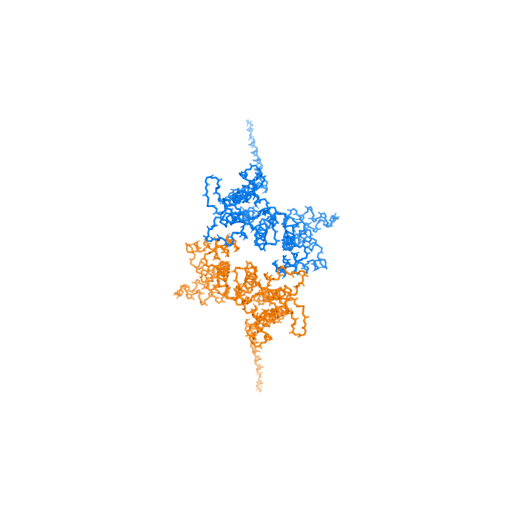B N 1
ATOM 4408 C CA . LEU B 1 293 ? -7.191 11.672 22.422 1 84.12 293 LEU B CA 1
ATOM 4409 C C . LEU B 1 293 ? -6.895 13.086 21.938 1 84.12 293 LEU B C 1
ATOM 4411 O O . LEU B 1 293 ? -5.914 13.703 22.359 1 84.12 293 LEU B O 1
ATOM 4415 N N . ASP B 1 294 ? -7.695 13.523 20.906 1 73.44 294 ASP B N 1
ATOM 4416 C CA . ASP B 1 294 ? -7.551 14.891 20.422 1 73.44 294 ASP B CA 1
ATOM 4417 C C . ASP B 1 294 ? -7.98 15.891 21.5 1 73.44 294 ASP B C 1
ATOM 4419 O O . ASP B 1 294 ? -9.141 15.914 21.906 1 73.44 294 ASP B O 1
ATOM 4423 N N . PRO B 1 295 ? -7.043 16.703 22.062 1 61.88 295 PRO B N 1
ATOM 4424 C CA . PRO B 1 295 ? -7.367 17.672 23.109 1 61.88 295 PRO B CA 1
ATOM 4425 C C . PRO B 1 295 ? -8.32 18.766 22.641 1 61.88 295 PRO B C 1
ATOM 4427 O O . PRO B 1 295 ? -9.039 19.359 23.438 1 61.88 295 PRO B O 1
ATOM 4430 N N . ARG B 1 296 ? -8.109 19.141 21.422 1 57.09 296 ARG B N 1
ATOM 4431 C CA . ARG B 1 296 ? -8.93 20.266 20.953 1 57.09 296 ARG B CA 1
ATOM 4432 C C . ARG B 1 296 ? -10.406 19.891 20.953 1 57.09 296 ARG B C 1
ATOM 4434 O O . ARG B 1 296 ? -11.273 20.766 20.875 1 57.09 296 ARG B O 1
ATOM 4441 N N . ALA B 1 297 ? -10.719 18.766 20.938 1 51.5 297 ALA B N 1
ATOM 4442 C CA . ALA B 1 297 ? -12.125 18.375 20.969 1 51.5 297 ALA B CA 1
ATOM 4443 C C . ALA B 1 297 ? -12.742 18.688 22.328 1 51.5 297 ALA B C 1
ATOM 4445 O O . ALA B 1 297 ? -13.953 18.578 22.516 1 51.5 297 ALA B O 1
ATOM 4446 N N . GLN B 1 298 ? -11.977 18.906 23.297 1 47.66 298 GLN B N 1
ATOM 4447 C CA . GLN B 1 298 ? -12.453 19.219 24.641 1 47.66 298 GLN B CA 1
ATOM 4448 C C . GLN B 1 298 ? -13.172 20.562 24.672 1 47.66 298 GLN B C 1
ATOM 4450 O O . GLN B 1 298 ? -13.953 20.844 25.578 1 47.66 298 GLN B O 1
ATOM 4455 N N . ARG B 1 299 ? -12.844 21.469 23.781 1 42.69 299 ARG B N 1
ATOM 4456 C CA . ARG B 1 299 ? -13.414 22.797 23.969 1 42.69 299 ARG B CA 1
ATOM 4457 C C . ARG B 1 299 ? -14.797 22.891 23.344 1 42.69 299 ARG B C 1
ATOM 4459 O O . ARG B 1 299 ? -15.469 23.922 23.453 1 42.69 299 ARG B O 1
ATOM 4466 N N . ARG B 1 300 ? -15.297 21.891 22.625 1 39.5 300 ARG B N 1
ATOM 4467 C CA . ARG B 1 300 ? -16.703 22.078 22.266 1 39.5 300 ARG B CA 1
ATOM 4468 C C . ARG B 1 300 ? -17.609 21.25 23.156 1 39.5 300 ARG B C 1
ATOM 4470 O O . ARG B 1 300 ? -17.234 20.141 23.562 1 39.5 300 ARG B O 1
#

Nearest PDB structures (foldseek):
  8j5q-assembly1_C  TM=9.233E-01  e=4.629E-15  Mycobacterium tuberculosis H37Rv
  8xfc-assembly1_C  TM=9.242E-01  e=4.629E-15  Mycobacterium tuberculosis H37Rv
  7ahc-assembly1_B  TM=8.266E-01  e=2.720E-04  Lactococcus lactis subsp. lactis
  7ahh-assembly1_A  TM=6.651E-01  e=3.224E-04  Lactococcus lactis subsp. lactis
  7ahd-assembly1_A  TM=6.092E-01  e=6.933E-04  Lactococcus lactis subsp. lactis

Secondary structure (DSSP, 8-state):
----------------------HHHHHHHHHHH-HHHHHHHHHHHHHHHHHHTHHHH-SS-TT---GGGTTPPP-SSSTT-B-TTS-BHHHHHHHHHHHHHHHHHHHHHHHHHHHHHHHHHHHHH-HHHHHHHHHHHHHHHHS-HHHHHHHHHHHH-S-HHHHHHHHHHHHHHHHHHHHHHHHHHHHTSHHHHHHHHTT--HHHIIIIIIHHHHHHHHHHHHHHHHHHHHHHHHHHHHTTSSSPTTS--HHHHHHHHGGGTTT-THHHHHHHHHHHHHHHHHHHHHHHHHHHH-GGGGG-/----------------------HHHHHHHHHHH-HHHHHHHHHHHHHHHHHHTHHHH-SS-TT---GGGTTPPP-SSSTT-B-TTS-BHHHHHHHHHHHHHHHHHHHHHHHHHHHHHHHHHHHHH-HHHHHHHHHHHHHHHHS-HHHHHHHHHHHH-S-HHHHHHHHHHHHHHHHHHHHHHHHHHHHTSHHHHHHHHTT--HHHIIIIIIHHHHHHHHHHHHHHHHHHHHHHHHHHHHTTSSSPTTS--HHHHHHHHGGGTTT-THHHHHHHHHHHHHHHHHHHHHHHHHHHH-GGGGG-

Radius of gyration: 30.18 Å; Cα contacts (8 Å, |Δi|>4): 945; chains: 2; bounding box: 56×127×108 Å

InterPro domains:
  IPR000515 ABC transporter type 1, transmembrane domain MetI-like [PF00528] (115-297)
  IPR000515 ABC transporter type 1, transmembrane domain MetI-like [PS50928] (97-286)
  IPR000515 ABC transporter type 1, transmembrane domain MetI-like [cd06261] (97-279)
  IPR025966 Oligopeptide transport permease C-like, N-terminal domain [PF12911] (22-74)
  IPR035906 MetI-like superfamily [G3DSA:1.10.3720.10] (88-294)
  IPR035906 MetI-like superfamily [SSF161098] (92-279)
  IPR050366 Binding-protein-dependent transport system permease [PTHR43386] (17-298)

pLDDT: mean 88.17, std 14.32, range [33.28, 98.56]

Solvent-accessible surface area (backbone atoms only — not comparable to full-atom values): 29808 Å² total; per-residue (Å²): 136,84,80,78,76,75,76,72,76,76,76,73,73,72,72,70,76,69,81,71,65,53,69,65,54,49,26,48,53,47,27,66,66,32,61,60,19,44,50,12,47,50,51,46,50,50,48,51,51,42,24,73,39,21,90,74,66,36,89,51,63,48,69,46,67,34,88,89,36,48,49,34,71,59,39,93,90,31,72,46,7,23,29,90,53,19,20,39,40,50,23,25,46,32,46,3,38,38,45,39,49,46,42,8,49,51,16,43,50,49,11,45,67,52,10,33,58,52,7,34,49,23,27,64,67,32,73,68,57,22,49,52,51,50,49,52,36,51,54,55,72,49,50,51,65,68,56,52,42,50,54,48,27,55,76,73,37,60,24,45,69,54,40,28,48,39,47,13,63,67,46,14,42,58,35,18,52,52,30,16,54,50,30,38,55,48,57,71,34,70,63,46,53,49,41,50,72,72,63,52,54,70,67,53,47,41,61,69,57,47,43,67,70,46,42,62,66,48,52,30,49,45,32,44,46,26,29,51,31,32,51,51,48,26,50,33,8,37,62,59,37,9,44,53,85,74,54,47,20,39,15,32,40,38,40,66,17,64,84,32,38,82,80,35,46,54,44,35,49,53,34,45,47,50,52,39,54,48,33,40,16,26,45,30,31,20,52,25,46,46,57,31,67,38,66,76,60,67,79,108,137,83,79,76,77,74,76,72,78,75,76,74,74,71,72,69,75,70,81,72,65,52,70,64,54,51,26,48,53,47,27,65,66,31,61,61,18,44,49,14,47,51,52,48,51,50,49,51,50,42,24,72,39,20,90,73,68,37,86,53,61,48,70,47,66,35,87,89,36,48,49,35,71,60,39,92,90,32,72,45,7,24,30,88,52,19,21,40,38,50,23,25,45,32,45,5,38,38,45,37,50,47,43,7,51,52,16,44,50,51,10,45,66,52,11,33,59,51,7,35,48,24,27,65,68,33,73,68,58,22,49,51,52,49,50,52,37,51,54,55,72,51,51,50,65,69,55,52,41,50,55,48,27,55,74,73,39,61,25,44,68,52,40,27,47,39,48,14,63,66,46,14,43,57,34,18,52,53,30,16,53,50,30,38,55,47,56,72,34,71,61,47,54,49,41,49,73,72,62,53,54,69,68,53,47,41,60,68,57,46,42,67,70,47,42,64,64,49,52,28,50,47,31,46,44,25,28,51,32,31,51,51,48,26,51,33,8,38,63,58,37,9,44,52,85,75,53,48,22,39,18,31,40,38,40,66,18,63,86,32,38,83,81,33,47,54,43,36,48,54,34,45,48,50,53,39,53,48,33,41,16,28,44,30,32,21,51,26,46,46,58,31,67,38,68,76,60,68,78,107

Foldseek 3Di:
DPPPPPPPPPPDPPPDPPPPPDLVRLLVVLLVVLVLLVVLVVLLVVLVVLLVCLVPPQPDDQLDFDPVQAQAPADPSANLGAYRRNGRLVSQLSPQSNLLLCLLQVLLVLLLVQQLVLLLCLQQVPDVSVVVSVVVLVVLQVDDLVNLLVVQCVVPNFEQVSLSPSLNSSCNSVNSNLNNVQNNVVCPDVVVVVCVVVVDDPVCCCVPPRVVVSVLVSVLVSLLSSLVSSVSQLCCLLVVRHHHPPRHHLSVLCVRCVVCCPPRVSSNVSSVVVSVSNSSSSNSNSVSSCCSNPPVNVVD/DPPPPPPPPDPPPPPDPPPPPDLVRLLVVLLVVQPLLVVLVVLLVVLVVLLVCLVPPQPDDQLDFDPVQAQAPADPSANLGAYRRNGRLVSQLSPQSNLLLCLLQVLLVLLLVQQLVLLLCLQQVPDVSVVVSVVVLVVLQVDDLVNLLVVQCVVPNQEQVSLSPSLNSSCNSVNSNLNNVQNNVVCPDPVVVVCVVVVDDPVCCCVPPRVVVSVLVSVLVSLLSSLVSSVSQLCCLLVVRHHHPPRHHLSVLCVRCVVCCPPRVSSNVSSVVVSVSNSSSSNSNSVSSCCSSPPVNVVD

Sequence (600 aa):
MSGVSVRRPRAAANPAPARRDSPGRRAMRRFLRHRLAVFGLAVIVLFVLGAILAPLIAPYDPTATSWSLIRKPPSLAHWFGTDENGRDVLSRTLWGARTSLMAGGLSVAAALAVGVPLGMLAGLAGGWVDALISRITDAMLSVPFLILAIALAAFLGPALENAMLAIAISAAPIFVRLARGMAMEAKATEWVEAARALGNPPWRTAVVHVLPNIVPPLLVQATLAIAEAIIAEASLSFLGLGQQPPAPSWGSMLNAAQRFLSQAPWMAIYPGLAIFLVVLSFNLLGDGLRDALDPRAQRRMSGVSVRRPRAAANPAPARRDSPGRRAMRRFLRHRLAVFGLAVIVLFVLGAILAPLIAPYDPTATSWSLIRKPPSLAHWFGTDENGRDVLSRTLWGARTSLMAGGLSVAAALAVGVPLGMLAGLAGGWVDALISRITDAMLSVPFLILAIALAAFLGPALENAMLAIAISAAPIFVRLARGMAMEAKATEWVEAARALGNPPWRTAVVHVLPNIVPPLLVQATLAIAEAIIAEASLSFLGLGQQPPAPSWGSMLNAAQRFLSQAPWMAIYPGLAIFLVVLSFNLLGDGLRDALDPRAQRR